Protein AF-A0A0U5C324-F1 (afdb_monomer_lite)

Sequence (493 aa):
MPRGYTQLYKLCPRSFLFAIVANVGPDGASRSLAVAYRQGNDANSASFPSRVSHFVADTLALIEILSDPANRAPLEAERSLAEGWYRDEVECSDRPSVPDRPQPPFLVPEGYSWARQMHPQPQLPWDGDASREFPFITTCLLLGLLRDNRDGNAKTMRDNRSRLSDVQLQPLSTVFRGDCIEYGLIVLDISDLHSGIKYGITAFPVCYMAEVHYRDCLGHWDPVEDPPPAKEPDVVPGQRPRELLSIHQWRSRYFFDRFMGDGPSIRRLDGMPLAGSAALDFLWPNIYGDPPKDWSTDSEEDYDSTGSLSATILEEPPQKFSDEIASGIDDLLDLTQEPAERSLEETVIHRIQNLAEHREQLRQRLEEASDRLGPSKISSHLLRVAYAGHSHLNWVAFQKLTLGAIAAAITSEELRDASALSLRIDQFMLARDEKEGGLDDLVAALAQSTALKQLCFLQRPDRKSVDASDRFCSRLAERLSGGDLEWLRSRTM

Foldseek 3Di:
DDKDWDFQDKAWFQKEKEFEWALLAPPSFIFTQWIKIFGHWCFAASDRQVSLVQVLQLVVLLQCLLLPPVCVQLVVQLSLLSSVVNVPDDDDPDQAEDDQDDDDFDDQPPPPCSNPGPDTDDFADDPPPDFHLRVSSNVSSLCSNQPPPCPPPPPDDPPRGRDSSSMDIDDRLYADDLPRQRYWYKYWYVNDSPVGIAIFTQTFMWTFIAIFDDDDPVDDHDSVPGDDGPDTTDTDTDDGDLDTDQLVRVCVVHHDCVSDDCPPSSVVSNPGHHDDSSNNCSRHNPPPDDDPPPPPDDDDDDDDDDDDDDDDDDDDPPDPDPVVVLVLLLVLLQVQADADDPVVVVVSLVSLVVCLVVLCVLLVSCSVPLASRAAYLSSLSSQLSNCFPPQESNSASNDHYELQSVLSNLLDPRNLQHQEYEYEWDPNNVVVCVVVVSLVSNLVSVVPRPRHQAYHYDYRSVCPGVVGVVVSVVVSVVSCVVDPNPSVVNHYD

Structure (mmCIF, N/CA/C/O backbone):
data_AF-A0A0U5C324-F1
#
_entry.id   AF-A0A0U5C324-F1
#
loop_
_atom_site.group_PDB
_atom_site.id
_atom_site.type_symbol
_atom_site.label_atom_id
_atom_site.label_alt_id
_atom_site.label_comp_id
_atom_site.label_asym_id
_atom_site.label_entity_id
_atom_site.label_seq_id
_atom_site.pdbx_PDB_ins_code
_atom_site.Cartn_x
_atom_site.Cartn_y
_atom_site.Cartn_z
_atom_site.occupancy
_atom_site.B_iso_or_equiv
_atom_site.auth_seq_id
_atom_site.auth_comp_id
_atom_site.auth_asym_id
_atom_site.auth_atom_id
_atom_site.pdbx_PDB_model_num
ATOM 1 N N . MET A 1 1 ? 32.545 -4.685 -46.847 1.00 66.38 1 MET A N 1
ATOM 2 C CA . MET A 1 1 ? 32.176 -4.884 -45.432 1.00 66.38 1 MET A CA 1
ATOM 3 C C . MET A 1 1 ? 30.946 -5.773 -45.398 1.00 66.38 1 MET A C 1
ATOM 5 O O . MET A 1 1 ? 30.051 -5.516 -46.206 1.00 66.38 1 MET A O 1
ATOM 9 N N . PRO A 1 2 ? 30.912 -6.827 -44.569 1.00 74.19 2 PRO A N 1
ATOM 10 C CA . PRO A 1 2 ? 29.690 -7.590 -44.334 1.00 74.19 2 PRO A CA 1
ATOM 11 C C . PRO A 1 2 ? 28.556 -6.664 -43.864 1.00 74.19 2 PRO A C 1
ATOM 13 O O . PRO A 1 2 ? 28.798 -5.589 -43.310 1.00 74.19 2 PRO A O 1
ATOM 16 N N . ARG A 1 3 ? 27.317 -7.053 -44.165 1.00 82.19 3 ARG A N 1
ATOM 17 C CA . ARG A 1 3 ? 26.090 -6.364 -43.751 1.00 82.19 3 ARG A CA 1
ATOM 18 C C . ARG A 1 3 ? 25.271 -7.351 -42.934 1.00 82.19 3 ARG A C 1
ATOM 20 O O . ARG A 1 3 ? 25.146 -8.504 -43.341 1.00 82.19 3 ARG A O 1
ATOM 27 N N . GLY A 1 4 ? 24.733 -6.911 -41.806 1.00 85.75 4 GLY A N 1
ATOM 28 C CA . GLY A 1 4 ? 23.905 -7.760 -40.959 1.00 85.75 4 GLY A CA 1
ATOM 29 C C . GLY A 1 4 ? 22.880 -6.952 -40.186 1.00 85.75 4 GLY A C 1
ATOM 30 O O . GLY A 1 4 ? 23.135 -5.808 -39.815 1.00 85.75 4 GLY A O 1
ATOM 31 N N . TYR A 1 5 ? 21.724 -7.568 -39.949 1.00 89.50 5 TYR A N 1
ATOM 32 C CA . TYR A 1 5 ? 20.740 -7.070 -38.999 1.00 89.50 5 TYR A CA 1
ATOM 33 C C . TYR A 1 5 ? 21.134 -7.551 -37.604 1.00 89.50 5 TYR A C 1
ATOM 35 O O . TYR A 1 5 ? 21.170 -8.756 -37.353 1.00 89.50 5 TYR A O 1
ATOM 43 N N . THR A 1 6 ? 21.509 -6.626 -36.725 1.00 88.19 6 THR A N 1
ATOM 44 C CA . THR A 1 6 ? 22.070 -6.958 -35.410 1.00 88.19 6 THR A CA 1
ATOM 45 C C . THR A 1 6 ? 21.622 -5.967 -34.342 1.00 88.19 6 THR A C 1
ATOM 47 O O . THR A 1 6 ? 21.106 -4.888 -34.643 1.00 88.19 6 THR A O 1
ATOM 50 N N . GLN A 1 7 ? 21.804 -6.353 -33.081 1.00 85.69 7 GLN A N 1
ATOM 51 C CA . GLN A 1 7 ? 21.507 -5.512 -31.930 1.00 85.69 7 GLN A CA 1
ATOM 52 C C . GLN A 1 7 ? 22.600 -4.455 -31.786 1.00 85.69 7 GLN A C 1
ATOM 54 O O . GLN A 1 7 ? 23.744 -4.783 -31.480 1.00 85.69 7 GLN A O 1
ATOM 59 N N . LEU A 1 8 ? 22.235 -3.187 -31.963 1.00 81.50 8 LEU A N 1
ATOM 60 C CA . LEU A 1 8 ? 23.147 -2.066 -31.750 1.00 81.50 8 LEU A CA 1
ATOM 61 C C . LEU A 1 8 ? 23.289 -1.751 -30.264 1.00 81.50 8 LEU A C 1
ATOM 63 O O . LEU A 1 8 ? 24.377 -1.442 -29.785 1.00 81.50 8 LEU A O 1
ATOM 67 N N . TYR A 1 9 ? 22.173 -1.797 -29.531 1.00 78.00 9 TYR A N 1
ATOM 68 C CA . TYR A 1 9 ? 22.152 -1.382 -28.135 1.00 78.00 9 TYR A CA 1
ATOM 69 C C . TYR A 1 9 ? 21.009 -2.018 -27.348 1.00 78.00 9 TYR A C 1
ATOM 71 O O . TYR A 1 9 ? 19.965 -2.364 -27.903 1.00 78.00 9 TYR A O 1
ATOM 79 N N . LYS A 1 10 ? 21.217 -2.159 -26.037 1.00 80.56 10 LYS A N 1
ATOM 80 C CA . LYS A 1 10 ? 20.264 -2.759 -25.101 1.00 80.56 10 LYS A CA 1
ATOM 81 C C . LYS A 1 10 ? 20.134 -1.876 -23.867 1.00 80.56 10 LYS A C 1
ATOM 83 O O . LYS A 1 10 ? 21.115 -1.666 -23.159 1.00 80.56 10 LYS A O 1
ATOM 88 N N . LEU A 1 11 ? 18.934 -1.361 -23.611 1.00 79.88 11 LEU A N 1
ATOM 89 C CA . LEU A 1 11 ? 18.672 -0.410 -22.529 1.00 79.88 11 LEU A CA 1
ATOM 90 C C . LEU A 1 11 ? 17.657 -0.932 -21.516 1.00 79.88 11 LEU A C 1
ATOM 92 O O . LEU A 1 11 ? 16.745 -1.677 -21.851 1.00 79.88 11 LEU A O 1
ATOM 96 N N . CYS A 1 12 ? 17.800 -0.488 -20.269 1.00 82.62 12 CYS A N 1
ATOM 97 C CA . CYS A 1 12 ? 16.739 -0.566 -19.267 1.00 82.62 12 CYS A CA 1
ATOM 98 C C . CYS A 1 12 ? 15.553 0.318 -19.705 1.00 82.62 12 CYS A C 1
ATOM 100 O O . CYS A 1 12 ? 15.811 1.396 -20.268 1.00 82.62 12 CYS A O 1
ATOM 102 N N . PRO A 1 13 ? 14.292 -0.083 -19.429 1.00 84.31 13 PRO A N 1
ATOM 103 C CA . PRO A 1 13 ? 13.146 0.806 -19.565 1.00 84.31 13 PRO A CA 1
ATOM 104 C C . PRO A 1 13 ? 13.407 2.159 -18.920 1.00 84.31 13 PRO A C 1
ATOM 106 O O . PRO A 1 13 ? 14.090 2.278 -17.900 1.00 84.31 13 PRO A O 1
ATOM 109 N N . ARG A 1 14 ? 12.895 3.201 -19.563 1.00 80.69 14 ARG A N 1
ATOM 110 C CA . ARG A 1 14 ? 13.081 4.570 -19.088 1.00 80.69 14 ARG A CA 1
ATOM 111 C C . ARG A 1 14 ? 12.182 4.872 -17.893 1.00 80.69 14 ARG A C 1
ATOM 113 O O . ARG A 1 14 ? 12.567 5.647 -17.024 1.00 80.69 14 ARG A O 1
ATOM 120 N N . SER A 1 15 ? 10.994 4.290 -17.878 1.00 88.25 15 SER A N 1
ATOM 121 C CA . SER A 1 15 ? 9.958 4.569 -16.892 1.00 88.25 15 SER A CA 1
ATOM 122 C C . SER A 1 15 ? 9.536 3.286 -16.191 1.00 88.25 15 SER A C 1
ATOM 124 O O . SER A 1 15 ? 9.792 2.183 -16.677 1.00 88.25 15 SER A O 1
ATOM 126 N N . PHE A 1 16 ? 8.885 3.425 -15.044 1.00 92.69 16 PHE A N 1
ATOM 127 C CA . PHE A 1 16 ? 8.403 2.291 -14.268 1.00 92.69 16 PHE A CA 1
ATOM 128 C C . PHE A 1 16 ? 7.015 2.575 -13.714 1.00 92.69 16 PHE A C 1
ATOM 130 O O . PHE A 1 16 ? 6.747 3.663 -13.208 1.00 92.69 16 PHE A O 1
ATOM 137 N N . LEU A 1 17 ? 6.138 1.584 -13.798 1.00 95.25 17 LEU A N 1
ATOM 138 C CA . LEU A 1 17 ? 4.918 1.524 -13.016 1.00 95.25 17 LEU A CA 1
ATOM 139 C C . LEU A 1 17 ? 5.282 0.944 -11.647 1.00 95.25 17 LEU A C 1
ATOM 141 O O . LEU A 1 17 ? 5.821 -0.155 -11.569 1.00 95.25 17 LEU A O 1
ATOM 145 N N . PHE A 1 18 ? 5.015 1.679 -10.579 1.00 97.44 18 PHE A N 1
ATOM 146 C CA . PHE A 1 18 ? 5.135 1.210 -9.207 1.00 97.44 18 PHE A CA 1
ATOM 147 C C . PHE A 1 18 ? 3.745 0.864 -8.693 1.00 97.44 18 PHE A C 1
ATOM 149 O O . PHE A 1 18 ? 2.843 1.700 -8.755 1.00 97.44 18 PHE A O 1
ATOM 156 N N . ALA A 1 19 ? 3.583 -0.350 -8.181 1.00 98.00 19 ALA A N 1
ATOM 157 C CA . ALA A 1 19 ? 2.342 -0.814 -7.584 1.00 98.00 19 ALA A CA 1
ATOM 158 C C . ALA A 1 19 ? 2.602 -1.331 -6.167 1.00 98.00 19 ALA A C 1
ATOM 160 O O . ALA A 1 19 ? 3.412 -2.238 -5.973 1.00 98.00 19 ALA A O 1
ATOM 161 N N . ILE A 1 20 ? 1.897 -0.764 -5.190 1.00 98.50 20 ILE A N 1
ATOM 162 C CA . ILE A 1 20 ? 1.790 -1.329 -3.844 1.00 98.50 20 ILE A CA 1
ATOM 163 C C . ILE A 1 20 ? 0.570 -2.242 -3.841 1.00 98.50 20 ILE A C 1
ATOM 165 O O . ILE A 1 20 ? -0.514 -1.807 -4.235 1.00 98.50 20 ILE A O 1
ATOM 169 N N . VAL A 1 21 ? 0.738 -3.492 -3.424 1.00 98.19 21 VAL A N 1
ATOM 170 C CA . VAL A 1 21 ? -0.312 -4.515 -3.448 1.00 98.19 21 VAL A CA 1
ATOM 171 C C . VAL A 1 21 ? -0.445 -5.223 -2.105 1.00 98.19 21 VAL A C 1
ATOM 173 O O . VAL A 1 21 ? 0.495 -5.248 -1.310 1.00 98.19 21 VAL A O 1
ATOM 176 N N . ALA A 1 22 ? -1.612 -5.815 -1.868 1.00 97.62 22 ALA A N 1
ATOM 177 C CA . ALA A 1 22 ? -1.853 -6.705 -0.740 1.00 97.62 22 ALA A CA 1
ATOM 178 C C . ALA A 1 22 ? -2.925 -7.753 -1.071 1.00 97.62 22 ALA A C 1
ATOM 180 O O . ALA A 1 22 ? -3.752 -7.547 -1.961 1.00 97.62 22 ALA A O 1
ATOM 181 N N . ASN A 1 23 ? -2.946 -8.844 -0.312 1.00 95.94 23 ASN A N 1
ATOM 182 C CA . ASN A 1 23 ? -3.965 -9.897 -0.351 1.00 95.94 23 ASN A CA 1
ATOM 183 C C . ASN A 1 23 ? -5.266 -9.448 0.336 1.00 95.94 23 ASN A C 1
ATOM 185 O O . ASN A 1 23 ? -5.640 -9.966 1.382 1.00 95.94 23 ASN A O 1
ATOM 189 N N . VAL A 1 24 ? -5.911 -8.429 -0.230 1.00 94.19 24 VAL A N 1
ATOM 190 C CA . VAL A 1 24 ? -7.155 -7.821 0.283 1.00 94.19 24 VAL A CA 1
ATOM 191 C C . VAL A 1 24 ? -8.348 -8.044 -0.651 1.00 94.19 24 VAL A C 1
ATOM 193 O O . VAL A 1 24 ? -9.439 -7.552 -0.394 1.00 94.19 24 VAL A O 1
ATOM 196 N N . GLY A 1 25 ? -8.142 -8.727 -1.777 1.00 91.31 25 GLY A N 1
ATOM 197 C CA . GLY A 1 25 ? -9.212 -9.082 -2.698 1.00 91.31 25 GLY A CA 1
ATOM 198 C C . GLY A 1 25 ? -10.052 -10.264 -2.206 1.00 91.31 25 GLY A C 1
ATOM 199 O O . GLY A 1 25 ? -9.696 -10.915 -1.220 1.00 91.31 25 GLY A O 1
ATOM 200 N N . PRO A 1 26 ? -11.140 -10.586 -2.931 1.00 87.75 26 PRO A N 1
ATOM 201 C CA . PRO A 1 26 ? -11.925 -11.796 -2.697 1.00 87.75 26 PRO A CA 1
ATOM 202 C C . PRO A 1 26 ? -11.030 -13.038 -2.621 1.00 87.75 26 PRO A C 1
ATOM 204 O O . PRO A 1 26 ? -10.061 -13.147 -3.375 1.00 87.75 26 PRO A O 1
ATOM 207 N N . ASP A 1 27 ? -11.331 -13.938 -1.684 1.00 86.62 27 ASP A N 1
ATOM 208 C CA . ASP A 1 27 ? -10.576 -15.174 -1.430 1.00 86.62 27 ASP A CA 1
ATOM 209 C C . ASP A 1 27 ? -9.072 -14.961 -1.147 1.00 86.62 27 ASP A C 1
ATOM 211 O O . ASP A 1 27 ? -8.244 -15.838 -1.390 1.00 86.62 27 ASP A O 1
ATOM 215 N N . GLY A 1 28 ? -8.695 -13.778 -0.644 1.00 88.62 28 GLY A N 1
ATOM 216 C CA . GLY A 1 28 ? -7.301 -13.419 -0.368 1.00 88.62 28 GLY A CA 1
ATOM 217 C C . GLY A 1 28 ? -6.490 -13.078 -1.622 1.00 88.62 28 GLY A C 1
ATOM 218 O O . GLY A 1 28 ? -5.259 -13.060 -1.575 1.00 88.62 28 GLY A O 1
ATOM 219 N N . ALA A 1 29 ? -7.147 -12.806 -2.753 1.00 92.75 29 ALA A N 1
ATOM 220 C CA . ALA A 1 29 ? -6.470 -12.433 -3.988 1.00 92.75 29 ALA A CA 1
ATOM 221 C C . ALA A 1 29 ? -5.707 -11.105 -3.849 1.00 92.75 29 ALA A C 1
ATOM 223 O O . ALA A 1 29 ? -6.140 -10.171 -3.168 1.00 92.75 29 ALA A O 1
ATOM 224 N N . SER A 1 30 ? -4.586 -10.979 -4.562 1.00 95.06 30 SER A N 1
ATOM 225 C CA . SER A 1 30 ? -3.819 -9.733 -4.571 1.00 95.06 30 SER A CA 1
ATOM 226 C C . SER A 1 30 ? -4.586 -8.608 -5.280 1.00 95.06 30 SER A C 1
ATOM 228 O O . SER A 1 30 ? -5.201 -8.817 -6.333 1.00 95.06 30 SER A O 1
ATOM 230 N N . ARG A 1 31 ? -4.562 -7.404 -4.703 1.00 95.50 31 ARG A N 1
ATOM 231 C CA . ARG A 1 31 ? -5.155 -6.173 -5.247 1.00 95.50 31 ARG A CA 1
ATOM 232 C C . ARG A 1 31 ? -4.233 -4.984 -5.010 1.00 95.50 31 ARG A C 1
ATOM 234 O O . ARG A 1 31 ? -3.448 -4.964 -4.061 1.00 95.50 31 ARG A O 1
ATOM 241 N N . SER A 1 32 ? -4.332 -3.984 -5.878 1.00 95.75 32 SER A N 1
ATOM 242 C CA . SER A 1 32 ? -3.535 -2.761 -5.782 1.00 95.75 32 SER A CA 1
ATOM 243 C C . SER A 1 32 ? -4.087 -1.811 -4.724 1.00 95.75 32 SER A C 1
ATOM 245 O O . SER A 1 32 ? -5.285 -1.578 -4.645 1.00 95.75 32 SER A O 1
ATOM 247 N N . LEU A 1 33 ? -3.209 -1.225 -3.921 1.00 96.25 33 LEU A N 1
ATOM 248 C CA . LEU A 1 33 ? -3.548 -0.220 -2.909 1.00 96.25 33 LEU A CA 1
ATOM 249 C C . LEU A 1 33 ? -3.052 1.173 -3.298 1.00 96.25 33 LEU A C 1
ATOM 251 O O . LEU A 1 33 ? -3.623 2.176 -2.888 1.00 96.25 33 LEU A O 1
ATOM 255 N N . ALA A 1 34 ? -2.012 1.245 -4.127 1.00 96.38 34 ALA A N 1
ATOM 256 C CA . ALA A 1 34 ? -1.603 2.468 -4.801 1.00 96.38 34 ALA A CA 1
ATOM 257 C C . ALA A 1 34 ? -0.831 2.124 -6.075 1.00 96.38 34 ALA A C 1
ATOM 259 O O . ALA A 1 34 ? -0.053 1.167 -6.096 1.00 96.38 34 ALA A O 1
ATOM 260 N N . VAL A 1 35 ? -1.024 2.919 -7.130 1.00 95.38 35 VAL A N 1
ATOM 261 C CA . VAL A 1 35 ? -0.314 2.756 -8.402 1.00 95.38 35 VAL A CA 1
ATOM 262 C C . VAL A 1 35 ? 0.205 4.110 -8.876 1.00 95.38 35 VAL A C 1
ATOM 264 O O . VAL A 1 35 ? -0.518 5.106 -8.870 1.00 95.38 35 VAL A O 1
ATOM 267 N N . ALA A 1 36 ? 1.465 4.164 -9.300 1.00 94.06 36 ALA A N 1
ATOM 268 C CA . ALA A 1 36 ? 2.083 5.368 -9.839 1.00 94.06 36 ALA A CA 1
ATOM 269 C C . ALA A 1 36 ? 2.987 5.043 -11.023 1.00 94.06 36 ALA A C 1
ATOM 271 O O . ALA A 1 36 ? 3.810 4.137 -10.971 1.00 94.06 36 ALA A O 1
ATOM 272 N N . TYR A 1 37 ? 2.882 5.832 -12.082 1.00 92.69 37 TYR A N 1
ATOM 273 C CA . TYR A 1 37 ? 3.845 5.843 -13.170 1.00 92.69 37 TYR A CA 1
ATOM 274 C C . TYR A 1 37 ? 4.960 6.844 -12.844 1.00 92.69 37 TYR A C 1
ATOM 276 O O . TYR A 1 37 ? 4.699 8.025 -12.606 1.00 92.69 37 TYR A O 1
ATOM 284 N N . ARG A 1 38 ? 6.207 6.373 -12.832 1.00 89.94 38 ARG A N 1
ATOM 285 C CA . ARG A 1 38 ? 7.420 7.167 -12.611 1.00 89.94 38 ARG A CA 1
ATOM 286 C C . ARG A 1 38 ? 8.193 7.288 -13.919 1.00 89.94 38 ARG A C 1
ATOM 288 O O . ARG A 1 38 ? 8.714 6.301 -14.437 1.00 89.94 38 ARG A O 1
ATOM 295 N N . GLN A 1 39 ? 8.304 8.510 -14.431 1.00 86.69 39 GLN A N 1
ATOM 296 C CA . GLN A 1 39 ? 9.027 8.809 -15.663 1.00 86.69 39 GLN A CA 1
ATOM 297 C C . GLN A 1 39 ? 10.515 9.096 -15.431 1.00 86.69 39 GLN A C 1
ATOM 299 O O . GLN A 1 39 ? 10.869 10.077 -14.780 1.00 86.69 39 GLN A O 1
ATOM 304 N N . GLY A 1 40 ? 11.412 8.320 -16.038 1.00 77.81 40 GLY A N 1
ATOM 305 C CA . GLY A 1 40 ? 12.850 8.583 -15.939 1.00 77.81 40 GLY A CA 1
ATOM 306 C C . GLY A 1 40 ? 13.277 9.909 -16.582 1.00 77.81 40 GLY A C 1
ATOM 307 O O . GLY A 1 40 ? 12.919 10.230 -17.728 1.00 77.81 40 GLY A O 1
ATOM 308 N N . ASN A 1 41 ? 14.106 10.667 -15.863 1.00 70.19 41 ASN A N 1
ATOM 309 C CA . ASN A 1 41 ? 14.732 11.885 -16.363 1.00 70.19 41 ASN A CA 1
ATOM 310 C C . ASN A 1 41 ? 16.082 11.561 -17.036 1.00 70.19 41 ASN A C 1
ATOM 312 O O . ASN A 1 41 ? 17.104 11.433 -16.372 1.00 70.19 41 ASN A O 1
ATOM 316 N N . ASP A 1 42 ? 16.092 11.444 -18.367 1.00 63.66 42 ASP A N 1
ATOM 317 C CA . ASP A 1 42 ? 17.301 11.138 -19.153 1.00 63.66 42 ASP A CA 1
ATOM 318 C C . ASP A 1 42 ? 18.200 12.372 -19.407 1.00 63.66 42 ASP A C 1
ATOM 320 O O . ASP A 1 42 ? 19.106 12.302 -20.236 1.00 63.66 42 ASP A O 1
ATOM 324 N N . ALA A 1 43 ? 17.959 13.513 -18.746 1.00 53.34 43 ALA A N 1
ATOM 325 C CA . ALA A 1 43 ? 18.561 14.799 -19.118 1.00 53.34 43 ALA A CA 1
ATOM 326 C C . ALA A 1 43 ? 20.103 14.814 -19.151 1.00 53.34 43 ALA A C 1
ATOM 328 O O . ALA A 1 43 ? 20.654 15.579 -19.936 1.00 53.34 43 ALA A O 1
ATOM 329 N N . ASN A 1 44 ? 20.799 13.973 -18.369 1.00 45.84 44 ASN A N 1
ATOM 330 C CA . ASN A 1 44 ? 22.255 14.101 -18.199 1.00 45.84 44 ASN A CA 1
ATOM 331 C C . ASN A 1 44 ? 23.115 12.843 -18.397 1.00 45.84 44 ASN A C 1
ATOM 333 O O . ASN A 1 44 ? 24.337 12.965 -18.438 1.00 45.84 44 ASN A O 1
ATOM 337 N N . SER A 1 45 ? 22.549 11.645 -18.561 1.00 49.97 45 SER A N 1
ATOM 338 C CA . SER A 1 45 ? 23.301 10.530 -19.155 1.00 49.97 45 SER A CA 1
ATOM 339 C C . SER A 1 45 ? 22.352 9.425 -19.605 1.00 49.97 45 SER A C 1
ATOM 341 O O . SER A 1 45 ? 21.662 8.821 -18.786 1.00 49.97 45 SER A O 1
ATOM 343 N N . ALA A 1 46 ? 22.392 9.083 -20.892 1.00 51.28 46 ALA A N 1
ATOM 344 C CA . ALA A 1 46 ? 21.789 7.860 -21.433 1.00 51.28 46 ALA A CA 1
ATOM 345 C C . ALA A 1 46 ? 22.537 6.585 -20.980 1.00 51.28 46 ALA A C 1
ATOM 347 O O . ALA A 1 46 ? 22.442 5.532 -21.614 1.00 51.28 46 ALA A O 1
ATOM 348 N N . SER A 1 47 ? 23.345 6.682 -19.917 1.00 58.59 47 SER A N 1
ATOM 349 C CA . SER A 1 47 ? 24.130 5.561 -19.436 1.00 58.59 47 SER A CA 1
ATOM 350 C C . SER A 1 47 ? 23.193 4.577 -18.745 1.00 58.59 47 SER A C 1
ATOM 352 O O . SER A 1 47 ? 22.456 4.919 -17.829 1.00 58.59 47 SER A O 1
ATOM 354 N N . PHE A 1 48 ? 23.223 3.329 -19.196 1.00 61.72 48 PHE A N 1
ATOM 355 C CA . PHE A 1 48 ? 22.483 2.222 -18.599 1.00 61.72 48 PHE A CA 1
ATOM 356 C C . PHE A 1 48 ? 22.527 2.184 -17.044 1.00 61.72 48 PHE A C 1
ATOM 358 O O . PHE A 1 48 ? 21.476 1.950 -16.440 1.00 61.72 48 PHE A O 1
ATOM 365 N N . PRO A 1 49 ? 23.658 2.502 -16.370 1.00 68.44 49 PRO A N 1
ATOM 366 C CA . PRO A 1 49 ? 23.718 2.536 -14.908 1.00 68.44 49 PRO A CA 1
ATOM 367 C C . PRO A 1 49 ? 22.822 3.587 -14.235 1.00 68.44 49 PRO A C 1
ATOM 369 O O . PRO A 1 49 ? 22.389 3.358 -13.105 1.00 68.44 49 PRO A O 1
ATOM 372 N N . SER A 1 50 ? 22.536 4.728 -14.878 1.00 70.88 50 SER A N 1
ATOM 373 C CA . SER A 1 50 ? 21.745 5.802 -14.256 1.00 70.88 50 SER A CA 1
ATOM 374 C C . SER A 1 50 ? 20.289 5.376 -14.069 1.00 70.88 50 SER A C 1
ATOM 376 O O . SER A 1 50 ? 19.777 5.434 -12.953 1.00 70.88 50 SER A O 1
ATOM 378 N N . ARG A 1 51 ? 19.654 4.836 -15.119 1.00 79.25 51 ARG A N 1
ATOM 379 C CA . ARG A 1 51 ? 18.266 4.337 -15.080 1.00 79.25 51 ARG A CA 1
ATOM 380 C C . ARG A 1 51 ? 18.072 3.249 -14.028 1.00 79.25 51 ARG A C 1
ATOM 382 O O . ARG A 1 51 ? 17.115 3.312 -13.261 1.00 79.25 51 ARG A O 1
ATOM 389 N N . VAL A 1 52 ? 19.007 2.297 -13.952 1.00 83.19 52 VAL A N 1
ATOM 390 C CA . VAL A 1 52 ? 18.964 1.237 -12.934 1.00 83.19 52 VAL A CA 1
ATOM 391 C C . VAL A 1 52 ? 19.110 1.818 -11.532 1.00 83.19 52 VAL A C 1
ATOM 393 O O . VAL A 1 52 ? 18.344 1.475 -10.638 1.00 83.19 52 VAL A O 1
ATOM 396 N N . SER A 1 53 ? 20.053 2.743 -11.346 1.00 81.31 53 SER A N 1
ATOM 397 C CA . SER A 1 53 ? 20.259 3.391 -10.050 1.00 81.31 53 SER A CA 1
ATOM 398 C C . SER A 1 53 ? 19.009 4.126 -9.568 1.00 81.31 53 SER A C 1
ATOM 400 O O . SER A 1 53 ? 18.732 4.076 -8.376 1.00 81.31 53 SER A O 1
ATOM 402 N N . HIS A 1 54 ? 18.246 4.760 -10.467 1.00 82.25 54 HIS A N 1
ATOM 403 C CA . HIS A 1 54 ? 17.027 5.496 -10.121 1.00 82.25 54 HIS A CA 1
ATOM 404 C C . HIS A 1 54 ? 15.929 4.596 -9.562 1.00 82.25 54 HIS A C 1
ATOM 406 O O . HIS A 1 54 ? 15.525 4.798 -8.420 1.00 82.25 54 HIS A O 1
ATOM 412 N N . PHE A 1 55 ? 15.491 3.568 -10.296 1.00 88.31 55 PHE A N 1
ATOM 413 C CA . PHE A 1 55 ? 14.405 2.729 -9.783 1.00 88.31 55 PHE A CA 1
ATOM 414 C C . PHE A 1 55 ? 14.843 1.920 -8.552 1.00 88.31 55 PHE A C 1
ATOM 416 O O . PHE A 1 55 ? 14.018 1.647 -7.684 1.00 88.31 55 PHE A O 1
ATOM 423 N N . VAL A 1 56 ? 16.130 1.555 -8.432 1.00 91.06 56 VAL A N 1
ATOM 424 C CA . VAL A 1 56 ? 16.667 0.904 -7.222 1.00 91.06 56 VAL A CA 1
ATOM 425 C C . VAL A 1 56 ? 16.579 1.846 -6.021 1.00 91.06 56 VAL A C 1
ATOM 427 O O . VAL A 1 56 ? 16.149 1.428 -4.948 1.00 91.06 56 VAL A O 1
ATOM 430 N N . ALA A 1 57 ? 16.959 3.112 -6.198 1.00 89.38 57 ALA A N 1
ATOM 431 C CA . ALA A 1 57 ? 16.821 4.152 -5.183 1.00 89.38 57 ALA A CA 1
ATOM 432 C C . ALA A 1 57 ? 15.359 4.348 -4.758 1.00 89.38 57 ALA A C 1
ATOM 434 O O . ALA A 1 57 ? 15.072 4.347 -3.563 1.00 89.38 57 ALA A O 1
ATOM 435 N N . ASP A 1 58 ? 14.455 4.471 -5.730 1.00 92.12 58 ASP A N 1
ATOM 436 C CA . ASP A 1 58 ? 13.019 4.644 -5.502 1.00 92.12 58 ASP A CA 1
ATOM 437 C C . ASP A 1 58 ? 12.430 3.433 -4.756 1.00 92.12 58 ASP A C 1
ATOM 439 O O . ASP A 1 58 ? 11.725 3.586 -3.761 1.00 92.12 58 ASP A O 1
ATOM 443 N N . THR A 1 59 ? 12.791 2.214 -5.174 1.00 95.69 59 THR A N 1
ATOM 444 C CA . THR A 1 59 ? 12.342 0.964 -4.535 1.00 95.69 59 THR A CA 1
ATOM 445 C C . THR A 1 59 ? 12.828 0.875 -3.088 1.00 95.69 59 THR A C 1
ATOM 447 O O . THR A 1 59 ? 12.048 0.559 -2.195 1.00 95.69 59 THR A O 1
ATOM 450 N N . LEU A 1 60 ? 14.099 1.194 -2.824 1.00 95.12 60 LEU A N 1
ATOM 451 C CA . LEU A 1 60 ? 14.643 1.198 -1.463 1.00 95.12 60 LEU A CA 1
ATOM 452 C C . LEU A 1 60 ? 13.998 2.265 -0.580 1.00 95.12 60 LEU A C 1
ATOM 454 O O . LEU A 1 60 ? 13.728 1.990 0.586 1.00 95.12 60 LEU A O 1
ATOM 458 N N . ALA A 1 61 ? 13.750 3.462 -1.118 1.00 94.50 61 ALA A N 1
ATOM 459 C CA . ALA A 1 61 ? 13.073 4.525 -0.386 1.00 94.50 61 ALA A CA 1
ATOM 460 C C . ALA A 1 61 ? 11.651 4.107 0.006 1.00 94.50 61 ALA A C 1
ATOM 462 O O . ALA A 1 61 ? 11.240 4.341 1.140 1.00 94.50 61 ALA A O 1
ATOM 463 N N . LEU A 1 62 ? 10.928 3.448 -0.902 1.00 97.00 62 LEU A N 1
ATOM 464 C CA . LEU A 1 62 ? 9.603 2.902 -0.624 1.00 97.00 62 LEU A CA 1
ATOM 465 C C . LEU A 1 62 ? 9.649 1.796 0.428 1.00 97.00 62 LEU A C 1
ATOM 467 O O . LEU A 1 62 ? 8.866 1.841 1.370 1.00 97.00 62 LEU A O 1
ATOM 471 N N . ILE A 1 63 ? 10.585 0.848 0.323 1.00 97.00 63 ILE A N 1
ATOM 472 C CA . ILE A 1 63 ? 10.761 -0.203 1.335 1.00 97.00 63 ILE A CA 1
ATOM 473 C C . ILE A 1 63 ? 11.068 0.413 2.706 1.00 97.00 63 ILE A C 1
ATOM 475 O O . ILE A 1 63 ? 10.479 -0.013 3.692 1.00 97.00 63 ILE A O 1
ATOM 479 N N . GLU A 1 64 ? 11.942 1.421 2.786 1.00 95.75 64 GLU A N 1
ATOM 480 C CA . GLU A 1 64 ? 12.276 2.110 4.042 1.00 95.75 64 GLU A CA 1
ATOM 481 C C . GLU A 1 64 ? 11.050 2.785 4.666 1.00 95.75 64 GLU A C 1
ATOM 483 O O . GLU A 1 64 ? 10.791 2.585 5.848 1.00 95.75 64 GLU A O 1
ATOM 488 N N . ILE A 1 65 ? 10.266 3.522 3.871 1.00 96.69 65 ILE A N 1
ATOM 489 C CA . ILE A 1 65 ? 9.040 4.181 4.341 1.00 96.69 65 ILE A CA 1
ATOM 490 C C . ILE A 1 65 ? 8.013 3.139 4.797 1.00 96.69 65 ILE A C 1
ATOM 492 O O . ILE A 1 65 ? 7.466 3.251 5.889 1.00 96.69 65 ILE A O 1
ATOM 496 N N . LEU A 1 66 ? 7.752 2.113 3.988 1.00 97.25 66 LEU A N 1
ATOM 497 C CA . LEU A 1 66 ? 6.739 1.097 4.288 1.00 97.25 66 LEU A CA 1
ATOM 498 C C . LEU A 1 66 ? 7.143 0.175 5.451 1.00 97.25 66 LEU A C 1
ATOM 500 O O . LEU A 1 66 ? 6.274 -0.390 6.106 1.00 97.25 66 LEU A O 1
ATOM 504 N N . SER A 1 67 ? 8.443 0.031 5.718 1.00 96.56 67 SER A N 1
ATOM 505 C CA . SER A 1 67 ? 8.962 -0.764 6.841 1.00 96.56 67 SER A CA 1
ATOM 506 C C . SER A 1 67 ? 9.123 0.041 8.133 1.00 96.56 67 SER A C 1
ATOM 508 O O . SER A 1 67 ? 9.467 -0.546 9.160 1.00 96.56 67 SER A O 1
ATOM 510 N N . ASP A 1 68 ? 8.927 1.364 8.108 1.00 95.62 68 ASP A N 1
ATOM 511 C CA . ASP A 1 68 ? 9.045 2.195 9.307 1.00 95.62 68 ASP A CA 1
ATOM 512 C C . ASP A 1 68 ? 7.969 1.788 10.334 1.00 95.62 68 ASP A C 1
ATOM 514 O O . ASP A 1 68 ? 6.773 1.835 10.021 1.00 95.62 68 ASP A O 1
ATOM 518 N N . PRO A 1 69 ? 8.346 1.413 11.573 1.00 93.31 69 PRO A N 1
ATOM 519 C CA . PRO A 1 69 ? 7.386 1.048 12.609 1.00 93.31 69 PRO A CA 1
ATOM 520 C C . PRO A 1 69 ? 6.318 2.116 12.889 1.00 93.31 69 PRO A C 1
ATOM 522 O O . PRO A 1 69 ? 5.206 1.758 13.271 1.00 93.31 69 PRO A O 1
ATOM 525 N N . ALA A 1 70 ? 6.615 3.405 12.684 1.00 92.69 70 ALA A N 1
ATOM 526 C CA . ALA A 1 70 ? 5.648 4.494 12.853 1.00 92.69 70 ALA A CA 1
ATOM 527 C C . ALA A 1 70 ? 4.527 4.471 11.797 1.00 92.69 70 ALA A C 1
ATOM 529 O O . ALA A 1 70 ? 3.429 4.978 12.035 1.00 92.69 70 ALA A O 1
ATOM 530 N N . ASN A 1 71 ? 4.782 3.846 10.647 1.00 95.06 71 ASN A N 1
ATOM 531 C CA . ASN A 1 71 ? 3.819 3.712 9.559 1.00 95.06 71 ASN A CA 1
ATOM 532 C C . ASN A 1 71 ? 2.990 2.427 9.676 1.00 95.06 71 ASN A C 1
ATOM 534 O O . ASN A 1 71 ? 2.034 2.239 8.930 1.00 95.06 71 ASN A O 1
ATOM 538 N N . ARG A 1 72 ? 3.306 1.543 10.629 1.00 94.50 72 ARG A N 1
ATOM 539 C CA . ARG A 1 72 ? 2.660 0.234 10.749 1.00 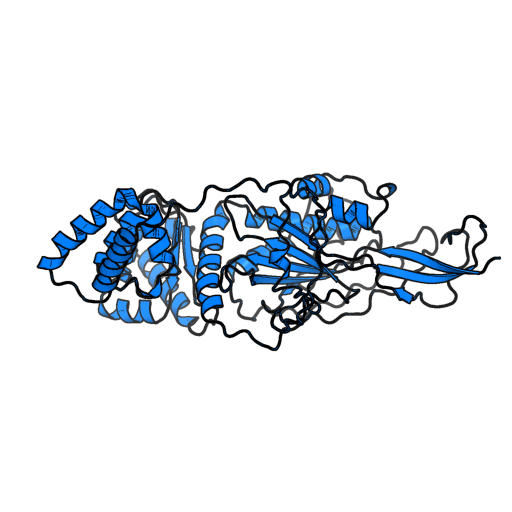94.50 72 ARG A CA 1
ATOM 540 C C . ARG A 1 72 ? 1.151 0.324 10.974 1.00 94.50 72 ARG A C 1
ATOM 542 O O . ARG A 1 72 ? 0.396 -0.300 10.235 1.00 94.50 72 ARG A O 1
ATOM 549 N N . ALA A 1 73 ? 0.716 1.100 11.965 1.00 94.81 73 ALA A N 1
ATOM 550 C CA . ALA A 1 73 ? -0.703 1.224 12.289 1.00 94.81 73 ALA A CA 1
ATOM 551 C C . ALA A 1 73 ? -1.545 1.759 11.111 1.00 94.81 73 ALA A C 1
ATOM 553 O O . ALA A 1 73 ? -2.514 1.095 10.744 1.00 94.81 73 ALA A O 1
ATOM 554 N N . PRO A 1 74 ? -1.178 2.873 10.447 1.00 95.31 74 PRO A N 1
ATOM 555 C CA . PRO A 1 74 ? -1.947 3.368 9.310 1.00 95.31 74 PRO A CA 1
ATOM 556 C C . PRO A 1 74 ? -1.900 2.432 8.091 1.00 95.31 74 PRO A C 1
ATOM 558 O O . PRO A 1 74 ? -2.905 2.321 7.391 1.00 95.31 74 PRO A O 1
ATOM 561 N N . LEU A 1 75 ? -0.801 1.697 7.859 1.00 96.75 75 LEU A N 1
ATOM 562 C CA . LEU A 1 75 ? -0.754 0.664 6.812 1.00 96.75 75 LEU A CA 1
ATOM 563 C C . LEU A 1 75 ? -1.723 -0.490 7.100 1.00 96.75 75 LEU A C 1
ATOM 565 O O . LEU A 1 75 ? -2.478 -0.892 6.218 1.00 96.75 75 LEU A O 1
ATOM 569 N N . GLU A 1 76 ? -1.728 -1.018 8.327 1.00 96.00 76 GLU A N 1
ATOM 570 C CA . GLU A 1 76 ? -2.658 -2.078 8.743 1.00 96.00 76 GLU A CA 1
ATOM 571 C C . GLU A 1 76 ? -4.118 -1.604 8.655 1.00 96.00 76 GLU A C 1
ATOM 573 O O . GLU A 1 76 ? -4.989 -2.350 8.193 1.00 96.00 76 GLU A O 1
ATOM 578 N N . ALA A 1 77 ? -4.372 -0.350 9.037 1.00 95.38 77 ALA A N 1
ATOM 579 C CA . ALA A 1 77 ? -5.684 0.280 8.989 1.00 95.38 77 ALA A CA 1
ATOM 580 C C . ALA A 1 77 ? -6.216 0.415 7.555 1.00 95.38 77 ALA A C 1
ATOM 582 O O . ALA A 1 77 ? -7.324 -0.042 7.268 1.00 95.38 77 ALA A O 1
ATOM 583 N N . GLU A 1 78 ? -5.430 0.984 6.632 1.00 95.94 78 GLU A N 1
ATOM 584 C CA . GLU A 1 78 ? -5.840 1.109 5.227 1.00 95.94 78 GLU A CA 1
ATOM 585 C C . GLU A 1 78 ? -5.941 -0.245 4.529 1.00 95.94 78 GLU A C 1
ATOM 587 O O . GLU A 1 78 ? -6.854 -0.448 3.732 1.00 95.94 78 GLU A O 1
ATOM 592 N N . ARG A 1 79 ? -5.076 -1.209 4.866 1.00 95.50 79 ARG A N 1
ATOM 593 C CA . ARG A 1 79 ? -5.184 -2.580 4.350 1.00 95.50 79 ARG A CA 1
ATOM 594 C C . ARG A 1 79 ? -6.497 -3.243 4.773 1.00 95.50 79 ARG A C 1
ATOM 596 O O . ARG A 1 79 ? -7.154 -3.874 3.954 1.00 95.50 79 ARG A O 1
ATOM 603 N N . SER A 1 80 ? -6.898 -3.066 6.030 1.00 93.31 80 SER A N 1
ATOM 604 C CA . SER A 1 80 ? -8.151 -3.637 6.554 1.00 93.31 80 SER A CA 1
ATOM 605 C C . SER A 1 80 ? -9.380 -2.938 5.972 1.00 93.31 80 SER A C 1
ATOM 607 O O . SER A 1 80 ? -10.386 -3.576 5.672 1.00 93.31 80 SER A O 1
ATOM 609 N N . LEU A 1 81 ? -9.288 -1.622 5.744 1.00 92.31 81 LEU A N 1
ATOM 610 C CA . LEU A 1 81 ? -10.299 -0.880 4.994 1.00 92.31 81 LEU A CA 1
ATOM 611 C C . LEU A 1 81 ? -10.436 -1.411 3.561 1.00 92.31 81 LEU A C 1
ATOM 613 O O . LEU A 1 81 ? -11.554 -1.559 3.066 1.00 92.31 81 LEU A O 1
ATOM 617 N N . ALA A 1 82 ? -9.305 -1.679 2.904 1.00 93.75 82 ALA A N 1
ATOM 618 C CA . ALA A 1 82 ? -9.266 -2.175 1.538 1.00 93.75 82 ALA A CA 1
ATOM 619 C C . ALA A 1 82 ? -9.915 -3.552 1.405 1.00 93.75 82 ALA A C 1
ATOM 621 O O . ALA A 1 82 ? -10.627 -3.781 0.435 1.00 93.75 82 ALA A O 1
ATOM 622 N N . GLU A 1 83 ? -9.731 -4.435 2.388 1.00 91.88 83 GLU A N 1
ATOM 623 C CA . GLU A 1 83 ? -10.344 -5.765 2.386 1.00 91.88 83 GLU A CA 1
ATOM 624 C C . GLU A 1 83 ? -11.876 -5.698 2.358 1.00 91.88 83 GLU A C 1
ATOM 626 O O . GLU A 1 83 ? -12.525 -6.347 1.536 1.00 91.88 83 GLU A O 1
ATOM 631 N N . GLY A 1 84 ? -12.468 -4.850 3.204 1.00 87.81 84 GLY A N 1
ATOM 632 C CA . GLY A 1 84 ? -13.911 -4.611 3.173 1.00 87.81 84 GLY A CA 1
ATOM 633 C C . GLY A 1 84 ? -14.371 -3.944 1.874 1.00 87.81 84 GLY A C 1
ATOM 634 O O . GLY A 1 84 ? -15.446 -4.250 1.368 1.00 87.81 84 GLY A O 1
ATOM 635 N N . TRP A 1 85 ? -13.558 -3.048 1.307 1.00 88.44 85 TRP A N 1
ATOM 636 C CA . TRP A 1 85 ? -13.898 -2.338 0.074 1.00 88.44 85 TRP A CA 1
ATOM 637 C C . TRP A 1 85 ? -13.887 -3.245 -1.161 1.00 88.44 85 TRP A C 1
ATOM 639 O O . TRP A 1 85 ? -14.858 -3.244 -1.913 1.00 88.44 85 TRP A O 1
ATOM 649 N N . TYR A 1 86 ? -12.847 -4.061 -1.337 1.00 89.88 86 TYR A N 1
ATOM 650 C CA . TYR A 1 86 ? -12.726 -4.985 -2.467 1.00 89.88 86 TYR A CA 1
ATOM 651 C C . TYR A 1 86 ? -13.706 -6.160 -2.410 1.00 89.88 86 TYR A C 1
ATOM 653 O O . TYR A 1 86 ? -13.977 -6.774 -3.440 1.00 89.88 86 TYR A O 1
ATOM 661 N N . ARG A 1 87 ? -14.252 -6.475 -1.229 1.00 84.69 87 ARG A N 1
ATOM 662 C CA . ARG A 1 87 ? -15.340 -7.451 -1.069 1.00 84.69 87 ARG A CA 1
ATOM 663 C C . ARG A 1 87 ? -16.663 -6.943 -1.651 1.00 84.69 87 ARG A C 1
ATOM 665 O O . ARG A 1 87 ? -17.421 -7.726 -2.213 1.00 84.69 87 ARG A O 1
ATOM 672 N N . ASP A 1 88 ? -16.916 -5.641 -1.515 1.00 78.44 88 ASP A N 1
ATOM 673 C CA . ASP A 1 88 ? -18.127 -4.970 -2.002 1.00 78.44 88 ASP A CA 1
ATOM 674 C C . ASP A 1 88 ? -18.000 -4.502 -3.467 1.00 78.44 88 ASP A C 1
ATOM 676 O O . ASP A 1 88 ? -19.006 -4.194 -4.115 1.00 78.44 88 ASP A O 1
ATOM 680 N N . GLU A 1 89 ? -16.776 -4.383 -3.990 1.00 74.50 89 GLU A N 1
ATOM 681 C CA . GLU A 1 89 ? -16.521 -3.864 -5.332 1.00 74.50 89 GLU A CA 1
ATOM 682 C C . GLU A 1 89 ? -16.888 -4.893 -6.414 1.00 74.50 89 GLU A C 1
ATOM 684 O O . GLU A 1 89 ? -16.352 -5.998 -6.480 1.00 74.50 89 GLU A O 1
ATOM 689 N N . VAL A 1 90 ? -17.795 -4.507 -7.315 1.00 65.12 90 VAL A N 1
ATOM 690 C CA . VAL A 1 90 ? -18.079 -5.276 -8.531 1.00 65.12 90 VAL A CA 1
ATOM 691 C C . VAL A 1 90 ? -16.916 -5.062 -9.494 1.00 65.12 90 VAL A C 1
ATOM 693 O O . VAL A 1 90 ? -16.654 -3.919 -9.871 1.00 65.12 90 VAL A O 1
ATOM 696 N N . GLU A 1 91 ? -16.229 -6.138 -9.895 1.00 64.69 91 GLU A N 1
ATOM 697 C CA . GLU A 1 91 ? -15.089 -6.048 -10.815 1.00 64.69 91 GLU A CA 1
ATOM 698 C C . GLU A 1 91 ? -15.445 -5.203 -12.048 1.00 64.69 91 GLU A C 1
ATOM 700 O O . GLU A 1 91 ? -16.300 -5.566 -12.860 1.00 64.69 91 GLU A O 1
ATOM 705 N N . CYS A 1 92 ? -14.783 -4.054 -12.188 1.00 58.88 92 CYS A N 1
ATOM 706 C CA . CYS A 1 92 ? -14.946 -3.202 -13.355 1.00 58.88 92 CYS A CA 1
ATOM 707 C C . CYS A 1 92 ? -14.315 -3.894 -14.572 1.00 58.88 92 CYS A C 1
ATOM 709 O O . CYS A 1 92 ? -13.143 -4.290 -14.532 1.00 58.88 92 CYS A O 1
ATOM 711 N N . SER A 1 93 ? -15.081 -4.028 -15.660 1.00 58.69 93 SER A N 1
ATOM 712 C CA . SER A 1 93 ? -14.602 -4.628 -16.911 1.00 58.69 93 SER A CA 1
ATOM 713 C C . SER A 1 93 ? -13.560 -3.758 -17.617 1.00 58.69 93 SER A C 1
ATOM 715 O O . SER A 1 93 ? -12.686 -4.282 -18.306 1.00 58.69 93 SER A O 1
ATOM 717 N N . ASP A 1 94 ? -13.626 -2.439 -17.419 1.00 73.12 94 ASP A N 1
ATOM 718 C CA . ASP A 1 94 ? -12.727 -1.482 -18.054 1.00 73.12 94 ASP A CA 1
ATOM 719 C C . ASP A 1 94 ? -11.543 -1.185 -17.134 1.00 73.12 94 ASP A C 1
ATOM 721 O O . ASP A 1 94 ? -11.604 -0.355 -16.223 1.00 73.12 94 ASP A O 1
ATOM 725 N N . ARG A 1 95 ? -10.436 -1.887 -17.386 1.00 81.19 95 ARG A N 1
ATOM 726 C CA . ARG A 1 95 ? -9.165 -1.670 -16.693 1.00 81.19 95 ARG A CA 1
ATOM 727 C C . ARG A 1 95 ? -8.244 -0.793 -17.546 1.00 81.19 95 ARG A C 1
ATOM 729 O O . ARG A 1 95 ? -7.824 -1.232 -18.620 1.00 81.19 95 ARG A O 1
ATOM 736 N N . PRO A 1 96 ? -7.927 0.442 -17.118 1.00 86.31 96 PRO A N 1
ATOM 737 C CA . PRO A 1 96 ? -7.052 1.316 -17.880 1.00 86.31 96 PRO A CA 1
ATOM 738 C C . PRO A 1 96 ? -5.627 0.754 -17.917 1.00 86.31 96 PRO A C 1
ATOM 740 O O . PRO A 1 96 ? -5.183 0.042 -17.020 1.00 86.31 96 PRO A O 1
ATOM 743 N N . SER A 1 97 ? -4.877 1.117 -18.949 1.00 83.25 97 SER A N 1
ATOM 744 C CA . SER A 1 97 ? -3.435 0.879 -19.018 1.00 83.25 97 SER A CA 1
ATOM 745 C C . SER A 1 97 ? -2.728 2.187 -19.320 1.00 83.25 97 SER A C 1
ATOM 747 O O . SER A 1 97 ? -3.257 3.004 -20.079 1.00 83.25 97 SER A O 1
ATOM 749 N N . VAL A 1 98 ? -1.515 2.360 -18.803 1.00 82.31 98 V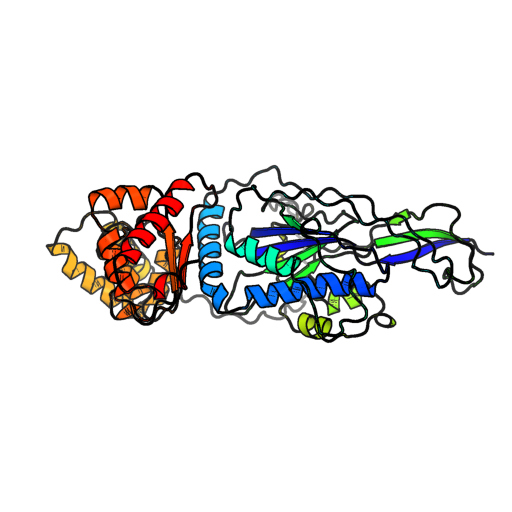AL A N 1
ATOM 750 C CA . VAL A 1 98 ? -0.679 3.499 -19.193 1.00 82.31 98 VAL A CA 1
ATOM 751 C C . VAL A 1 98 ? -0.372 3.387 -20.696 1.00 82.31 98 VAL A C 1
ATOM 753 O O . VAL A 1 98 ? 0.064 2.323 -21.144 1.00 82.31 98 VAL A O 1
ATOM 756 N N . PRO A 1 99 ? -0.638 4.431 -21.502 1.00 73.88 99 PRO A N 1
ATOM 757 C CA . PRO A 1 99 ? -0.378 4.383 -22.935 1.00 73.88 99 PRO A CA 1
ATOM 758 C C . PRO A 1 99 ? 1.124 4.274 -23.204 1.00 73.88 99 PRO A C 1
ATOM 760 O O . PRO A 1 99 ? 1.907 4.984 -22.580 1.00 73.88 99 PRO A O 1
ATOM 763 N N . ASP A 1 100 ? 1.494 3.425 -24.164 1.00 68.94 100 ASP A N 1
ATOM 764 C CA . ASP A 1 100 ? 2.870 3.293 -24.649 1.00 68.94 100 ASP A CA 1
ATOM 765 C C . ASP A 1 100 ? 3.254 4.571 -25.409 1.00 68.94 100 ASP A C 1
ATOM 767 O O . ASP A 1 100 ? 2.705 4.871 -26.477 1.00 68.94 100 ASP A O 1
ATOM 771 N N . ARG A 1 101 ? 4.141 5.380 -24.830 1.00 68.88 101 ARG A N 1
ATOM 772 C CA . ARG A 1 101 ? 4.742 6.531 -25.500 1.00 68.88 101 ARG A CA 1
ATOM 773 C C . ARG A 1 101 ? 6.028 6.090 -26.193 1.00 68.88 101 ARG A C 1
ATOM 775 O O . ARG A 1 101 ? 6.797 5.302 -25.640 1.00 68.88 101 ARG A O 1
ATOM 782 N N . PRO A 1 102 ? 6.317 6.644 -27.383 1.00 63.44 102 PRO A N 1
ATOM 783 C CA . PRO A 1 102 ? 7.519 6.286 -28.117 1.00 63.44 102 PRO A CA 1
ATOM 784 C C . PRO A 1 102 ? 8.764 6.490 -27.250 1.00 63.44 102 PRO A C 1
ATOM 786 O O . PRO A 1 102 ? 8.942 7.533 -26.611 1.00 63.44 102 PRO A O 1
ATOM 789 N N . GLN A 1 103 ? 9.630 5.474 -27.239 1.00 64.38 103 GLN A N 1
ATOM 790 C CA . GLN A 1 103 ? 10.958 5.577 -26.647 1.00 64.38 103 GLN A CA 1
ATOM 791 C C . GLN A 1 103 ? 11.719 6.764 -27.253 1.00 64.38 103 GLN A C 1
ATOM 793 O O . GLN A 1 103 ? 11.480 7.117 -28.411 1.00 64.38 103 GLN A O 1
ATOM 798 N N . PRO A 1 104 ? 12.630 7.408 -26.495 1.00 61.41 104 PRO A N 1
ATOM 799 C CA . PRO A 1 104 ? 13.485 8.426 -27.084 1.00 61.41 104 PRO A CA 1
ATOM 800 C C . PRO A 1 104 ? 14.236 7.825 -28.285 1.00 61.41 104 PRO A C 1
ATOM 802 O O . PRO A 1 104 ? 14.648 6.664 -28.210 1.00 61.41 104 PRO A O 1
ATOM 805 N N . PRO A 1 105 ? 14.411 8.593 -29.374 1.00 63.59 105 PRO A N 1
ATOM 806 C CA . PRO A 1 105 ? 15.056 8.100 -30.583 1.00 63.59 105 PRO A CA 1
ATOM 807 C C . PRO A 1 105 ? 16.454 7.571 -30.268 1.00 63.59 105 PRO A C 1
ATOM 809 O O . PRO A 1 105 ? 17.147 8.077 -29.378 1.00 63.59 105 PRO A O 1
ATOM 812 N N . PHE A 1 106 ? 16.880 6.554 -31.015 1.00 65.88 106 PHE A N 1
ATOM 813 C CA . PHE A 1 106 ? 18.238 6.038 -30.904 1.00 65.88 106 PHE A CA 1
ATOM 814 C C . PHE A 1 106 ? 19.241 7.135 -31.278 1.00 65.88 106 PHE A C 1
ATOM 816 O O . PHE A 1 106 ? 19.294 7.581 -32.425 1.00 65.88 106 PHE A O 1
ATOM 823 N N . LEU A 1 107 ? 20.058 7.562 -30.315 1.00 66.06 107 LEU A N 1
ATOM 824 C CA . LEU A 1 107 ? 21.149 8.497 -30.561 1.00 66.06 107 LEU A CA 1
ATOM 825 C C . LEU A 1 107 ? 22.450 7.715 -30.722 1.00 66.06 107 LEU A C 1
ATOM 827 O O . LEU A 1 107 ? 22.915 7.066 -29.785 1.00 66.06 107 LEU A O 1
ATOM 831 N N . VAL A 1 108 ? 23.044 7.798 -31.915 1.00 59.28 108 VAL A N 1
ATOM 832 C CA . VAL A 1 108 ? 24.398 7.289 -32.164 1.00 59.28 108 VAL A CA 1
ATOM 833 C C . VAL A 1 108 ? 25.371 8.082 -31.281 1.00 59.28 108 VAL A C 1
ATOM 835 O O . VAL A 1 108 ? 25.323 9.316 -31.310 1.00 59.28 108 VAL A O 1
ATOM 838 N N . PRO A 1 109 ? 26.264 7.426 -30.518 1.00 57.34 109 PRO A N 1
ATOM 839 C CA . PRO A 1 109 ? 27.328 8.115 -29.799 1.00 57.34 109 PRO A CA 1
ATOM 840 C C . PRO A 1 109 ? 28.278 8.801 -30.798 1.00 57.34 109 PRO A C 1
ATOM 842 O O . PRO A 1 109 ? 29.198 8.183 -31.325 1.00 57.34 109 PRO A O 1
ATOM 845 N N . GLU A 1 110 ? 28.067 10.082 -31.105 1.00 47.62 110 GLU A N 1
ATOM 846 C CA . GLU A 1 110 ? 29.068 10.889 -31.814 1.00 47.62 110 GLU A CA 1
ATOM 847 C C . GLU A 1 110 ? 30.245 11.142 -30.859 1.00 47.62 110 GLU A C 1
ATOM 849 O O . GLU A 1 110 ? 30.265 12.118 -30.105 1.00 47.62 110 GLU A O 1
ATOM 854 N N . GLY A 1 111 ? 31.217 10.227 -30.848 1.00 51.62 111 GLY A N 1
ATOM 855 C CA . GLY A 1 111 ? 32.391 10.309 -29.980 1.00 51.62 111 GLY A CA 1
ATOM 856 C C . GLY A 1 111 ? 32.048 10.382 -28.485 1.00 51.62 111 GLY A C 1
ATOM 857 O O . GLY A 1 111 ? 30.919 10.161 -28.056 1.00 51.62 111 GLY A O 1
ATOM 858 N N . TYR A 1 112 ? 33.039 10.720 -27.656 1.00 43.16 112 TYR A N 1
ATOM 859 C CA . TYR A 1 112 ? 32.890 10.845 -26.196 1.00 43.16 112 TYR A CA 1
ATOM 860 C C . TYR A 1 112 ? 31.851 11.900 -25.737 1.00 43.16 112 TYR A C 1
ATOM 862 O O . TYR A 1 112 ? 31.657 12.078 -24.534 1.00 43.16 112 TYR A O 1
ATOM 870 N N . SER A 1 113 ? 31.160 12.598 -26.646 1.00 47.34 113 SER A N 1
ATOM 871 C CA . SER A 1 113 ? 30.116 13.571 -26.319 1.00 47.34 113 SER A CA 1
ATOM 872 C C . SER A 1 113 ? 28.718 12.949 -26.285 1.00 47.34 113 SER A C 1
ATOM 874 O O . SER A 1 113 ? 27.876 13.210 -27.137 1.00 47.34 113 SER A O 1
ATOM 876 N N . TRP A 1 114 ? 28.417 12.231 -25.201 1.00 49.88 114 TRP A N 1
ATOM 877 C CA . TRP A 1 114 ? 27.048 11.845 -24.808 1.00 49.88 114 TRP A CA 1
ATOM 878 C C . TRP A 1 114 ? 26.143 13.048 -24.461 1.00 49.88 114 TRP A C 1
ATOM 880 O O . TRP A 1 114 ? 24.979 12.878 -24.114 1.00 49.88 114 TRP A O 1
ATOM 890 N N . ALA A 1 115 ? 26.684 14.268 -24.522 1.00 43.12 115 ALA A N 1
ATOM 891 C CA . ALA A 1 115 ? 26.086 15.505 -24.029 1.00 43.12 115 ALA A CA 1
ATOM 892 C C . ALA A 1 115 ? 25.288 16.291 -25.089 1.00 43.12 115 ALA A C 1
ATOM 894 O O . ALA A 1 115 ? 25.037 17.484 -24.902 1.00 43.12 115 ALA A O 1
ATOM 895 N N . ARG A 1 116 ? 24.893 15.676 -26.216 1.00 47.84 116 ARG A N 1
ATOM 896 C CA . ARG A 1 116 ? 23.933 16.332 -27.118 1.00 47.84 116 ARG A CA 1
ATOM 897 C C . ARG A 1 116 ? 22.590 16.408 -26.391 1.00 47.84 116 ARG A C 1
ATOM 899 O O . ARG A 1 116 ? 22.097 15.392 -25.917 1.00 47.84 116 ARG A O 1
ATOM 906 N N . GLN A 1 117 ? 22.065 17.628 -26.266 1.00 50.31 117 GLN A N 1
ATOM 907 C CA . GLN A 1 117 ? 20.906 18.009 -25.454 1.00 50.31 117 GLN A CA 1
ATOM 908 C C . GLN A 1 117 ? 19.737 17.022 -25.604 1.00 50.31 117 GLN A C 1
ATOM 910 O O . GLN A 1 117 ? 18.936 17.125 -26.530 1.00 50.31 117 GLN A O 1
ATOM 915 N N . MET A 1 118 ? 19.621 16.079 -24.665 1.00 54.59 118 MET A N 1
ATOM 916 C CA . MET A 1 118 ? 18.379 15.347 -24.452 1.00 54.59 118 MET A CA 1
ATOM 917 C C . MET A 1 118 ? 17.351 16.381 -24.000 1.00 54.59 118 MET A C 1
ATOM 919 O O . MET A 1 118 ? 17.498 16.981 -22.933 1.00 54.59 118 MET A O 1
ATOM 923 N N . HIS A 1 119 ? 16.327 16.634 -24.815 1.00 56.31 119 HIS A N 1
ATOM 924 C CA . HIS A 1 119 ? 15.240 17.498 -24.378 1.00 56.31 119 HIS A CA 1
ATOM 925 C C . HIS A 1 119 ? 14.567 16.853 -23.156 1.00 56.31 119 HIS A C 1
ATOM 927 O O . HIS A 1 119 ? 14.187 15.676 -23.219 1.00 56.31 119 HIS A O 1
ATOM 933 N N . PRO A 1 120 ? 14.435 17.581 -22.032 1.00 61.75 120 PRO A N 1
ATOM 934 C CA . PRO A 1 120 ? 13.718 17.069 -20.879 1.00 61.75 120 PRO A CA 1
ATOM 935 C C . PRO A 1 120 ? 12.295 16.716 -21.306 1.00 61.75 120 PRO A C 1
ATOM 937 O O . PRO A 1 120 ? 11.663 17.447 -22.071 1.00 61.75 120 PRO A O 1
ATOM 940 N N . GLN A 1 121 ? 11.802 15.575 -20.830 1.00 66.12 121 GLN A N 1
ATOM 941 C CA . GLN A 1 121 ? 10.468 15.115 -21.197 1.00 66.12 121 GLN A CA 1
ATOM 942 C C . GLN A 1 121 ? 9.397 16.108 -20.739 1.00 66.12 121 GLN A C 1
ATOM 944 O O . GLN A 1 121 ? 9.591 16.777 -19.706 1.00 66.12 121 GLN A O 1
ATOM 949 N N . PRO A 1 122 ? 8.280 16.191 -21.492 1.00 71.56 122 PRO A N 1
ATOM 950 C CA . PRO A 1 122 ? 7.135 16.974 -21.082 1.00 71.56 122 PRO A CA 1
ATOM 951 C C . PRO A 1 122 ? 6.690 16.521 -19.699 1.00 71.56 122 PRO A C 1
ATOM 953 O O . PRO A 1 122 ? 6.690 15.335 -19.374 1.00 71.56 122 PRO A O 1
ATOM 956 N N . GLN A 1 123 ? 6.332 17.506 -18.892 1.00 75.25 123 GLN A N 1
ATOM 957 C CA . GLN A 1 123 ? 5.793 17.290 -17.565 1.00 75.25 123 GLN A CA 1
ATOM 958 C C . GLN A 1 123 ? 4.497 16.488 -17.671 1.00 75.25 123 GLN A C 1
ATOM 960 O O . GLN A 1 123 ? 3.638 16.807 -18.498 1.00 75.25 123 GLN A O 1
ATOM 965 N N . LEU A 1 124 ? 4.362 15.446 -16.854 1.00 77.94 124 LEU A N 1
ATOM 966 C CA . LEU A 1 124 ? 3.101 14.731 -16.739 1.00 77.94 124 LEU A CA 1
ATOM 967 C C . LEU A 1 124 ? 2.065 15.644 -16.075 1.00 77.94 124 LEU A C 1
ATOM 969 O O . LEU A 1 124 ? 2.426 16.446 -15.205 1.00 77.94 124 LEU A O 1
ATOM 973 N N . PRO A 1 125 ? 0.787 15.548 -16.479 1.00 77.19 125 PRO A N 1
ATOM 974 C CA . PRO A 1 125 ? -0.277 16.263 -15.798 1.00 77.19 125 PRO A CA 1
ATOM 975 C C . PRO A 1 125 ? -0.320 15.810 -14.337 1.00 77.19 125 PRO A C 1
ATOM 977 O O . PRO A 1 125 ? -0.403 14.616 -14.044 1.00 77.19 125 PRO A O 1
ATOM 980 N N . TRP A 1 126 ? -0.233 16.778 -13.430 1.00 73.50 126 TRP A N 1
ATOM 981 C CA . TRP A 1 126 ? -0.407 16.541 -12.007 1.00 73.50 126 TRP A CA 1
ATOM 982 C C . TRP A 1 126 ? -1.884 16.679 -11.667 1.00 73.50 126 TRP A C 1
ATOM 984 O O . TRP A 1 126 ? -2.446 17.766 -11.788 1.00 73.50 126 TRP A O 1
ATOM 994 N N . ASP A 1 127 ? -2.496 15.582 -11.237 1.00 68.00 127 ASP A N 1
ATOM 995 C CA . ASP A 1 127 ? -3.853 15.593 -10.705 1.00 68.00 127 ASP A CA 1
ATOM 996 C C . ASP A 1 127 ? -3.791 15.595 -9.174 1.00 68.00 127 ASP A C 1
ATOM 998 O O . ASP A 1 127 ? -3.840 14.551 -8.515 1.00 68.00 127 ASP A O 1
ATOM 1002 N N . GLY A 1 128 ? -3.561 16.787 -8.621 1.00 59.78 128 GLY A N 1
ATOM 1003 C CA . GLY A 1 128 ? -3.482 17.004 -7.176 1.00 59.78 128 GLY A CA 1
ATOM 1004 C C . GLY A 1 128 ? -4.831 16.893 -6.469 1.00 59.78 128 GLY A C 1
ATOM 1005 O O . GLY A 1 128 ? -4.847 16.647 -5.267 1.00 59.78 128 GLY A O 1
ATOM 1006 N N . ASP A 1 129 ? -5.928 17.025 -7.218 1.00 59.09 129 ASP A N 1
ATOM 1007 C CA . ASP A 1 129 ? -7.289 17.090 -6.685 1.00 59.09 129 ASP A CA 1
ATOM 1008 C C . ASP A 1 129 ? -8.035 15.751 -6.805 1.00 59.09 129 ASP A C 1
ATOM 1010 O O . ASP A 1 129 ? -9.082 15.567 -6.177 1.00 59.09 129 ASP A O 1
ATOM 1014 N N . ALA A 1 130 ? -7.502 14.786 -7.567 1.00 61.72 130 ALA A N 1
ATOM 1015 C CA . ALA A 1 130 ? -8.050 13.437 -7.614 1.00 61.72 130 ALA A CA 1
ATOM 1016 C C . ALA A 1 130 ? -8.091 12.814 -6.214 1.00 61.72 130 ALA A C 1
ATOM 1018 O O . ALA A 1 130 ? -7.069 12.568 -5.564 1.00 61.72 130 ALA A O 1
ATOM 1019 N N . SER A 1 131 ? -9.316 12.528 -5.780 1.00 62.62 131 SER A N 1
ATOM 1020 C CA . SER A 1 131 ? -9.595 11.762 -4.576 1.00 62.62 131 SER A CA 1
ATOM 1021 C C . SER A 1 131 ? -8.887 10.411 -4.628 1.00 62.62 131 SER A C 1
ATOM 1023 O O . SER A 1 131 ? -8.966 9.711 -5.631 1.00 62.62 131 SER A O 1
ATOM 1025 N N . ARG A 1 132 ? -8.169 10.073 -3.552 1.00 80.44 132 ARG A N 1
ATOM 1026 C CA . ARG A 1 132 ? -7.400 8.828 -3.421 1.00 80.44 132 ARG A CA 1
ATOM 1027 C C . ARG A 1 132 ? -8.109 7.858 -2.486 1.00 80.44 132 ARG A C 1
ATOM 1029 O O . ARG A 1 132 ? -8.456 8.224 -1.364 1.00 80.44 132 ARG A O 1
ATOM 1036 N N . GLU A 1 133 ? -8.294 6.635 -2.937 1.00 87.31 133 GLU A N 1
ATOM 1037 C CA . GLU A 1 133 ? -8.984 5.565 -2.221 1.00 87.31 133 GLU A CA 1
ATOM 1038 C C . GLU A 1 133 ? -8.283 5.249 -0.889 1.00 87.31 133 GLU A C 1
ATOM 1040 O O . GLU A 1 133 ? -8.939 5.168 0.148 1.00 87.31 133 GLU A O 1
ATOM 1045 N N . PHE A 1 134 ? -6.945 5.185 -0.916 1.00 92.88 134 PHE A N 1
ATOM 1046 C CA . PHE A 1 134 ? -6.070 4.881 0.226 1.00 92.88 134 PHE A CA 1
ATOM 1047 C C . PHE A 1 134 ? -5.001 5.980 0.390 1.00 92.88 134 PHE A C 1
ATOM 1049 O O . PHE A 1 134 ? -3.906 5.886 -0.184 1.00 92.88 134 PHE A O 1
ATOM 1056 N N . PRO A 1 135 ? -5.337 7.109 1.045 1.00 91.25 135 PRO A N 1
ATOM 1057 C CA . PRO A 1 135 ? -4.492 8.301 1.079 1.00 91.25 135 PRO A CA 1
ATOM 1058 C C . PRO A 1 135 ? -3.128 8.101 1.750 1.00 91.25 135 PRO A C 1
ATOM 1060 O O . PRO A 1 135 ? -2.147 8.667 1.263 1.00 91.25 135 PRO A O 1
ATOM 1063 N N . PHE A 1 136 ? -3.025 7.321 2.825 1.00 94.25 136 PHE A N 1
ATOM 1064 C CA . PHE A 1 136 ? -1.767 7.095 3.533 1.00 94.25 136 PHE A CA 1
ATOM 1065 C C . PHE A 1 136 ? -0.797 6.264 2.688 1.00 94.25 136 PHE A C 1
ATOM 1067 O O . PHE A 1 136 ? 0.317 6.714 2.423 1.00 94.25 136 PHE A O 1
ATOM 1074 N N . ILE A 1 137 ? -1.229 5.111 2.169 1.00 96.62 137 ILE A N 1
ATOM 1075 C CA . ILE A 1 137 ? -0.423 4.259 1.281 1.00 96.62 137 ILE A CA 1
ATOM 1076 C C . ILE A 1 137 ? -0.025 5.030 0.017 1.00 96.62 137 ILE A C 1
ATOM 1078 O O . ILE A 1 137 ? 1.131 4.977 -0.413 1.00 96.62 137 ILE A O 1
ATOM 1082 N N . THR A 1 138 ? -0.946 5.813 -0.551 1.00 95.00 138 THR A N 1
ATOM 1083 C CA . THR A 1 138 ? -0.647 6.694 -1.691 1.00 95.00 138 THR A CA 1
ATOM 1084 C C . THR A 1 138 ? 0.400 7.751 -1.329 1.00 95.00 138 THR A C 1
ATOM 1086 O O . THR A 1 138 ? 1.294 8.040 -2.126 1.00 95.00 138 THR A O 1
ATOM 1089 N N . THR A 1 139 ? 0.337 8.308 -0.120 1.00 93.94 139 THR A N 1
ATOM 1090 C CA . THR A 1 139 ? 1.327 9.271 0.377 1.00 93.94 139 THR A CA 1
ATOM 1091 C C . THR A 1 139 ? 2.693 8.614 0.546 1.00 93.94 139 THR A C 1
ATOM 1093 O O . THR A 1 139 ? 3.684 9.181 0.092 1.00 93.94 139 THR A O 1
ATOM 1096 N N . CYS A 1 140 ? 2.768 7.402 1.105 1.00 96.31 140 CYS A N 1
ATOM 1097 C CA . CYS A 1 140 ? 4.010 6.629 1.168 1.00 96.31 140 CYS A CA 1
ATOM 1098 C C . CYS A 1 140 ? 4.611 6.419 -0.228 1.00 96.31 140 CYS A C 1
ATOM 1100 O O . CYS A 1 140 ? 5.810 6.638 -0.416 1.00 96.31 140 CYS A O 1
ATOM 1102 N N . LEU A 1 141 ? 3.774 6.064 -1.213 1.00 96.00 141 LEU A N 1
ATOM 1103 C CA . LEU A 1 141 ? 4.193 5.901 -2.604 1.00 96.00 141 LEU A CA 1
ATOM 1104 C C . LEU A 1 141 ? 4.793 7.195 -3.170 1.00 96.00 141 LEU A C 1
ATOM 1106 O O . LEU A 1 141 ? 5.902 7.194 -3.701 1.00 96.00 141 LEU A O 1
ATOM 1110 N N . LEU A 1 142 ? 4.091 8.318 -3.019 1.00 93.50 142 LEU A N 1
ATOM 1111 C CA . LEU A 1 142 ? 4.573 9.617 -3.487 1.00 93.50 142 LEU A CA 1
ATOM 1112 C C . LEU A 1 142 ? 5.869 10.044 -2.790 1.00 93.50 142 LEU A C 1
ATOM 1114 O O . LEU A 1 142 ? 6.803 10.475 -3.462 1.00 93.50 142 LEU A O 1
ATOM 1118 N N . LEU A 1 143 ? 5.949 9.908 -1.463 1.00 92.56 143 LEU A N 1
ATOM 1119 C CA . LEU A 1 143 ? 7.132 10.279 -0.684 1.00 92.56 143 LEU A CA 1
ATOM 1120 C C . LEU A 1 143 ? 8.363 9.472 -1.100 1.00 92.56 143 LEU A C 1
ATOM 1122 O O . LEU A 1 143 ? 9.448 10.043 -1.198 1.00 92.56 143 LEU A O 1
ATOM 1126 N N . GLY A 1 144 ? 8.203 8.177 -1.384 1.00 93.06 144 GLY A N 1
ATOM 1127 C CA . GLY A 1 144 ? 9.299 7.342 -1.869 1.00 93.06 144 GLY A CA 1
ATOM 1128 C C . GLY A 1 144 ? 9.768 7.743 -3.267 1.00 93.06 144 GLY A C 1
ATOM 1129 O O . GLY A 1 144 ? 10.963 7.933 -3.476 1.00 93.06 144 GLY A O 1
ATOM 1130 N N . LEU A 1 145 ? 8.835 7.953 -4.201 1.00 91.88 145 LEU A N 1
ATOM 1131 C CA . LEU A 1 145 ? 9.141 8.289 -5.600 1.00 91.88 145 LEU A CA 1
ATOM 1132 C C . LEU A 1 145 ? 9.663 9.722 -5.810 1.00 91.88 145 LEU A C 1
ATOM 1134 O O . LEU A 1 145 ? 10.336 10.013 -6.805 1.00 91.88 145 LEU A O 1
ATOM 1138 N N . LEU A 1 146 ? 9.335 10.632 -4.892 1.00 89.25 146 LEU A N 1
ATOM 1139 C CA . LEU A 1 146 ? 9.759 12.035 -4.917 1.00 89.25 146 LEU A CA 1
ATOM 1140 C C . LEU A 1 146 ? 10.952 12.314 -3.992 1.00 89.25 146 LEU A C 1
ATOM 1142 O O . LEU A 1 146 ? 11.381 13.467 -3.886 1.00 89.25 146 LEU A O 1
ATOM 1146 N N . ARG A 1 147 ? 11.502 11.292 -3.319 1.00 84.12 147 ARG A N 1
ATOM 1147 C CA . ARG A 1 147 ? 12.623 11.461 -2.388 1.00 84.12 147 ARG A CA 1
ATOM 1148 C C . ARG A 1 147 ? 13.856 11.987 -3.128 1.00 84.12 147 ARG A C 1
ATOM 1150 O O . ARG A 1 147 ? 14.378 11.361 -4.047 1.00 84.12 147 ARG A O 1
ATOM 1157 N N . ASP A 1 148 ? 14.357 13.145 -2.698 1.00 68.44 148 ASP A N 1
ATOM 1158 C CA . ASP A 1 148 ? 15.632 13.694 -3.174 1.00 68.44 148 ASP A CA 1
ATOM 1159 C C . ASP A 1 148 ? 16.764 12.928 -2.470 1.00 68.44 148 ASP A C 1
ATOM 1161 O O . ASP A 1 148 ? 17.125 13.245 -1.334 1.00 68.44 148 ASP A O 1
ATOM 1165 N N . ASN A 1 149 ? 17.294 11.885 -3.115 1.00 57.44 149 ASN A N 1
ATOM 1166 C CA . ASN A 1 149 ? 18.405 11.083 -2.593 1.00 57.44 149 ASN A CA 1
ATOM 1167 C C . ASN A 1 149 ? 19.718 11.876 -2.642 1.00 57.44 149 ASN A C 1
ATOM 1169 O O . ASN A 1 149 ? 20.593 11.661 -3.481 1.00 57.44 149 ASN A O 1
ATOM 1173 N N . ARG A 1 150 ? 19.854 12.829 -1.717 1.00 52.47 150 ARG A N 1
ATOM 1174 C CA . ARG A 1 150 ? 21.092 13.560 -1.450 1.00 52.47 150 ARG A CA 1
ATOM 1175 C C . ARG A 1 150 ? 22.012 12.733 -0.565 1.00 52.47 150 ARG A C 1
ATOM 1177 O O . ARG A 1 150 ? 22.309 13.125 0.561 1.00 52.47 150 ARG A O 1
ATOM 1184 N N . ASP A 1 151 ? 22.518 11.625 -1.082 1.00 46.81 151 ASP A N 1
ATOM 1185 C CA . ASP A 1 151 ? 23.731 11.074 -0.491 1.00 46.81 151 ASP A CA 1
ATOM 1186 C C . ASP A 1 151 ? 24.859 12.093 -0.725 1.00 46.81 151 ASP A C 1
ATOM 1188 O O . ASP A 1 151 ? 25.026 12.611 -1.830 1.00 46.81 151 ASP A O 1
ATOM 1192 N N . GLY A 1 152 ? 25.580 12.450 0.344 1.00 42.47 152 GLY A N 1
ATOM 1193 C CA . GLY A 1 152 ? 26.410 13.656 0.515 1.00 42.47 152 GLY A CA 1
ATOM 1194 C C . GLY A 1 152 ? 27.554 13.939 -0.477 1.00 42.47 152 GLY A C 1
ATOM 1195 O O . GLY A 1 152 ? 28.375 14.814 -0.210 1.00 42.47 152 GLY A O 1
ATOM 1196 N N . ASN A 1 153 ? 27.616 13.291 -1.640 1.00 43.25 153 ASN A N 1
ATOM 1197 C CA . ASN A 1 153 ? 28.498 13.666 -2.746 1.00 43.25 153 ASN A CA 1
ATOM 1198 C C . ASN A 1 153 ? 27.876 14.792 -3.593 1.00 43.25 153 ASN A C 1
ATOM 1200 O O . ASN A 1 153 ? 27.507 14.636 -4.756 1.00 43.25 153 ASN A O 1
ATOM 1204 N N . ALA A 1 154 ? 27.807 15.983 -2.997 1.00 41.56 154 ALA A N 1
ATOM 1205 C CA . ALA A 1 154 ? 27.155 17.186 -3.524 1.00 41.56 154 ALA A CA 1
ATOM 1206 C C . ALA A 1 154 ? 27.805 17.831 -4.774 1.00 41.56 154 ALA A C 1
ATOM 1208 O O . ALA A 1 154 ? 27.516 18.991 -5.076 1.00 41.56 154 ALA A O 1
ATOM 1209 N N . LYS A 1 155 ? 28.685 17.134 -5.508 1.00 41.16 155 LYS A N 1
ATOM 1210 C CA . LYS A 1 155 ? 29.436 17.729 -6.630 1.00 41.16 155 LYS A CA 1
ATOM 1211 C C . LYS A 1 155 ? 29.102 17.198 -8.025 1.00 41.16 155 LYS A C 1
ATOM 1213 O O . LYS A 1 155 ? 29.488 17.862 -8.980 1.00 41.16 155 LYS A O 1
ATOM 1218 N N . THR A 1 156 ? 28.354 16.100 -8.167 1.00 41.41 156 THR A N 1
ATOM 1219 C CA . THR A 1 156 ? 28.143 15.476 -9.495 1.00 41.41 156 THR A CA 1
ATOM 1220 C C . THR A 1 156 ? 26.691 15.267 -9.930 1.00 41.41 156 THR A C 1
ATOM 1222 O O . THR A 1 156 ? 26.483 14.866 -11.066 1.00 41.41 156 THR A O 1
ATOM 1225 N N . MET A 1 157 ? 25.677 15.566 -9.109 1.00 45.97 157 MET A N 1
ATOM 1226 C CA . MET A 1 157 ? 24.269 15.299 -9.466 1.00 45.97 157 MET A CA 1
ATOM 1227 C C . MET A 1 157 ? 23.307 16.416 -9.020 1.00 45.97 157 MET A C 1
ATOM 1229 O O . MET A 1 157 ? 22.430 16.196 -8.192 1.00 45.97 157 MET A O 1
ATOM 1233 N N . ARG A 1 158 ? 23.448 17.643 -9.541 1.00 43.66 158 ARG A N 1
ATOM 1234 C CA . ARG A 1 158 ? 22.402 18.679 -9.358 1.00 43.66 158 ARG A CA 1
ATOM 1235 C C . ARG A 1 158 ? 21.183 18.485 -10.268 1.00 43.66 158 ARG A C 1
ATOM 1237 O O . ARG A 1 158 ? 20.123 19.010 -9.943 1.00 43.66 158 ARG A O 1
ATOM 1244 N N . ASP A 1 159 ? 21.310 17.694 -11.331 1.00 49.78 159 ASP A N 1
ATOM 1245 C CA . ASP A 1 159 ? 20.346 17.677 -12.442 1.00 49.78 159 ASP A CA 1
ATOM 1246 C C . ASP A 1 159 ? 19.452 16.420 -12.494 1.00 49.78 159 ASP A C 1
ATOM 1248 O O . ASP A 1 159 ? 18.619 16.290 -13.387 1.00 49.78 159 ASP A O 1
ATOM 1252 N N . ASN A 1 160 ? 19.571 15.519 -11.512 1.00 52.88 160 ASN A N 1
ATOM 1253 C CA . ASN A 1 160 ? 18.844 14.239 -11.463 1.00 52.88 160 ASN A CA 1
ATOM 1254 C C . ASN A 1 160 ? 17.688 14.224 -10.446 1.00 52.88 160 ASN A C 1
ATOM 1256 O O . ASN A 1 160 ? 17.284 13.165 -9.971 1.00 52.88 160 ASN A O 1
ATOM 1260 N N . ARG A 1 161 ? 17.159 15.396 -10.077 1.00 62.28 161 ARG A N 1
ATOM 1261 C CA . ARG A 1 161 ? 16.014 15.468 -9.163 1.00 62.28 161 ARG A CA 1
ATOM 1262 C C . ARG A 1 161 ? 14.747 14.970 -9.842 1.00 62.28 161 ARG A C 1
ATOM 1264 O O . ARG A 1 161 ? 14.391 15.469 -10.911 1.00 62.28 161 ARG A O 1
ATOM 1271 N N . SER A 1 162 ? 14.044 14.063 -9.168 1.00 70.38 162 SER A N 1
ATOM 1272 C CA . SER A 1 162 ? 12.650 13.755 -9.467 1.00 70.38 162 SER A CA 1
ATOM 1273 C C . SER A 1 162 ? 11.834 15.038 -9.354 1.00 70.38 162 SER A C 1
ATOM 1275 O O . SER A 1 162 ? 11.771 15.658 -8.291 1.00 70.38 162 SER A O 1
ATOM 1277 N N . ARG A 1 163 ? 11.251 15.482 -10.469 1.00 76.56 163 ARG A N 1
ATOM 1278 C CA . ARG A 1 163 ? 10.285 16.588 -10.448 1.00 76.56 163 ARG A CA 1
ATOM 1279 C C . ARG A 1 163 ? 8.962 16.066 -9.877 1.00 76.56 163 ARG A C 1
ATOM 1281 O O . ARG A 1 163 ? 8.709 14.867 -9.868 1.00 76.56 163 ARG A O 1
ATOM 1288 N N . LEU A 1 164 ? 8.084 16.959 -9.429 1.00 78.81 164 LEU A N 1
ATOM 1289 C CA . LEU A 1 164 ? 6.732 16.538 -9.047 1.00 78.81 164 LEU A CA 1
ATOM 1290 C C . LEU A 1 164 ? 5.989 15.933 -10.252 1.00 78.81 164 LEU A C 1
ATOM 1292 O O . LEU A 1 164 ? 5.396 14.868 -10.161 1.00 78.81 164 LEU A O 1
ATOM 1296 N N . SER A 1 165 ? 6.125 16.570 -11.416 1.00 79.75 165 SER A N 1
ATOM 1297 C CA . SER A 1 165 ? 5.512 16.171 -12.692 1.00 79.75 165 SER A CA 1
ATOM 1298 C C . SER A 1 165 ? 6.165 14.972 -13.384 1.00 79.75 165 SER A C 1
ATOM 1300 O O . SER A 1 165 ? 5.913 14.681 -14.549 1.00 79.75 165 SER A O 1
ATOM 1302 N N . ASP A 1 166 ? 7.040 14.295 -12.666 1.00 84.25 166 ASP A N 1
ATOM 1303 C CA . ASP A 1 166 ? 7.805 13.128 -13.080 1.00 84.25 166 ASP A CA 1
ATOM 1304 C C . ASP A 1 166 ? 7.124 11.854 -12.504 1.00 84.25 166 ASP A C 1
ATOM 1306 O O . ASP A 1 166 ? 7.427 10.729 -12.908 1.00 84.25 166 ASP A O 1
ATOM 1310 N N . VAL A 1 167 ? 6.178 12.031 -11.571 1.00 88.56 167 VAL A N 1
ATOM 1311 C CA . VAL A 1 167 ? 5.323 10.998 -10.979 1.00 88.56 167 VAL A CA 1
ATOM 1312 C C . VAL A 1 167 ? 3.872 11.298 -11.343 1.00 88.56 167 VAL A C 1
ATOM 1314 O O . VAL A 1 167 ? 3.390 12.410 -11.138 1.00 88.56 167 VAL A O 1
ATOM 1317 N N . GLN A 1 168 ? 3.161 10.297 -11.849 1.00 90.50 168 GLN A N 1
ATOM 1318 C CA . GLN A 1 168 ? 1.734 10.382 -12.132 1.00 90.50 168 GLN A CA 1
ATOM 1319 C C . GLN A 1 168 ? 1.015 9.208 -11.481 1.00 90.50 168 GLN A C 1
ATOM 1321 O O . GLN A 1 168 ? 1.213 8.058 -11.875 1.00 90.50 168 GLN A O 1
ATOM 1326 N N . LEU A 1 169 ? 0.154 9.500 -10.510 1.00 91.00 169 LEU A N 1
ATOM 1327 C CA . LEU A 1 169 ? -0.714 8.494 -9.906 1.00 91.00 169 LEU A CA 1
ATOM 1328 C C . LEU A 1 169 ? -1.668 7.909 -10.951 1.00 91.00 169 LEU A C 1
ATOM 1330 O O . LEU A 1 169 ? -2.187 8.629 -11.804 1.00 91.00 169 LEU A O 1
ATOM 1334 N N . GLN A 1 170 ? -1.875 6.602 -10.871 1.00 90.94 170 GLN A N 1
ATOM 1335 C CA . GLN A 1 170 ? -2.717 5.832 -11.776 1.00 90.94 170 GLN A CA 1
ATOM 1336 C C . GLN A 1 170 ? -3.893 5.222 -10.997 1.00 90.94 170 GLN A C 1
ATOM 1338 O O . GLN A 1 170 ? -3.761 4.999 -9.791 1.00 90.94 170 GLN A O 1
ATOM 1343 N N . PRO A 1 171 ? -5.032 4.939 -11.654 1.00 91.19 171 PRO A N 1
ATOM 1344 C CA . PRO A 1 171 ? -6.136 4.203 -11.037 1.00 91.19 171 PRO A CA 1
ATOM 1345 C C . PRO A 1 171 ? -5.678 2.861 -10.450 1.00 91.19 171 PRO A C 1
ATOM 1347 O O . PRO A 1 171 ? -4.794 2.213 -11.014 1.00 91.19 171 PRO A O 1
ATOM 1350 N N . LEU A 1 172 ? -6.305 2.398 -9.366 1.00 91.62 172 LEU A N 1
ATOM 1351 C CA . LEU A 1 172 ? -5.967 1.102 -8.756 1.00 91.62 172 LEU A CA 1
ATOM 1352 C C . LEU A 1 172 ? -6.179 -0.078 -9.711 1.00 91.62 172 LEU A C 1
ATOM 1354 O O . LEU A 1 172 ? -5.428 -1.043 -9.667 1.00 91.62 172 LEU A O 1
ATOM 1358 N N . SER A 1 173 ? -7.137 0.035 -10.633 1.00 90.38 173 SER A N 1
ATOM 1359 C CA . SER A 1 173 ? -7.420 -0.952 -11.680 1.00 90.38 173 SER A CA 1
ATOM 1360 C C . SER A 1 173 ? -6.410 -0.961 -12.837 1.00 90.38 173 SER A C 1
ATOM 1362 O O . SER A 1 173 ? -6.631 -1.663 -13.823 1.00 90.38 173 SER A O 1
ATOM 1364 N N . THR A 1 174 ? -5.321 -0.187 -12.758 1.00 91.44 174 THR A N 1
ATOM 1365 C CA . THR A 1 174 ? -4.346 -0.073 -13.850 1.00 91.44 174 THR A CA 1
ATOM 1366 C C . THR A 1 174 ? -3.651 -1.400 -14.126 1.00 91.44 174 THR A C 1
ATOM 1368 O O . THR A 1 174 ? -2.959 -1.946 -13.268 1.00 91.44 174 THR A O 1
ATOM 1371 N N . VAL A 1 175 ? -3.767 -1.876 -15.364 1.00 92.38 175 VAL A N 1
ATOM 1372 C CA . VAL A 1 175 ? -3.122 -3.107 -15.823 1.00 92.38 175 VAL A CA 1
ATOM 1373 C C . VAL A 1 175 ? -1.751 -2.798 -16.420 1.00 92.38 175 VAL A C 1
ATOM 1375 O O . VAL A 1 175 ? -1.569 -1.890 -17.239 1.00 92.38 175 VAL A O 1
ATOM 1378 N N . PHE A 1 176 ? -0.766 -3.594 -16.023 1.00 91.69 176 PHE A N 1
ATOM 1379 C CA . PHE A 1 176 ? 0.544 -3.649 -16.639 1.00 91.69 176 PHE A CA 1
ATOM 1380 C C . PHE A 1 176 ? 0.458 -4.321 -18.010 1.00 91.69 176 PHE A C 1
ATOM 1382 O O . PHE A 1 176 ? 0.050 -5.475 -18.159 1.00 91.69 176 PHE A O 1
ATOM 1389 N N . ARG A 1 177 ? 0.904 -3.589 -19.029 1.00 86.62 177 ARG A N 1
ATOM 1390 C CA . ARG A 1 177 ? 1.004 -4.078 -20.395 1.00 86.62 177 ARG A CA 1
ATOM 1391 C C . ARG A 1 177 ? 2.358 -4.723 -20.618 1.00 86.62 177 ARG A C 1
ATOM 1393 O O . ARG A 1 177 ? 3.340 -4.049 -20.915 1.00 86.62 177 ARG A O 1
ATOM 1400 N N . GLY A 1 178 ? 2.390 -6.049 -20.510 1.00 82.31 178 GLY A N 1
ATOM 1401 C CA . GLY A 1 178 ? 3.586 -6.842 -20.779 1.00 82.31 178 GLY A CA 1
ATOM 1402 C C . GLY A 1 178 ? 4.140 -6.680 -22.195 1.00 82.31 178 GLY A C 1
ATOM 1403 O O . GLY A 1 178 ? 5.297 -7.003 -22.415 1.00 82.31 178 GLY A O 1
ATOM 1404 N N . ASP A 1 179 ? 3.372 -6.155 -23.149 1.00 82.06 179 ASP A N 1
ATOM 1405 C CA . ASP A 1 179 ? 3.803 -5.836 -24.514 1.00 82.06 179 ASP A CA 1
ATOM 1406 C C . ASP A 1 179 ? 4.371 -4.411 -24.676 1.00 82.06 179 ASP A C 1
ATOM 1408 O O . ASP A 1 179 ? 5.029 -4.130 -25.675 1.00 82.06 179 ASP A O 1
ATOM 1412 N N . CYS A 1 180 ? 4.209 -3.536 -23.677 1.00 81.44 180 CYS A N 1
ATOM 1413 C CA . CYS A 1 180 ? 4.693 -2.156 -23.710 1.00 81.44 180 CYS A CA 1
ATOM 1414 C C . CYS A 1 180 ? 6.225 -2.086 -23.645 1.00 81.44 180 CYS A C 1
ATOM 1416 O O . CYS A 1 180 ? 6.856 -2.667 -22.759 1.00 81.44 180 CYS A O 1
ATOM 1418 N N . ILE A 1 181 ? 6.859 -1.395 -24.590 1.00 79.50 181 ILE A N 1
ATOM 1419 C CA . ILE A 1 181 ? 8.324 -1.222 -24.622 1.00 79.50 181 ILE A CA 1
ATOM 1420 C C . ILE A 1 181 ? 8.803 -0.072 -23.732 1.00 79.50 181 ILE A C 1
ATOM 1422 O O . ILE A 1 181 ? 10.003 0.034 -23.480 1.00 79.50 181 ILE A O 1
ATOM 1426 N N . GLU A 1 182 ? 7.894 0.781 -23.253 1.00 77.25 182 GLU A N 1
ATOM 1427 C CA . GLU A 1 182 ? 8.277 2.013 -22.577 1.00 77.25 182 GLU A CA 1
ATOM 1428 C C . GLU A 1 182 ? 8.678 1.843 -21.117 1.00 77.25 182 GLU A C 1
ATOM 1430 O O . GLU A 1 182 ? 9.647 2.469 -20.658 1.00 77.25 182 GLU A O 1
ATOM 1435 N N . TYR A 1 183 ? 7.922 1.026 -20.389 1.00 88.56 183 TYR A N 1
ATOM 1436 C CA . TYR A 1 183 ? 8.010 0.972 -18.942 1.00 88.56 183 TYR A CA 1
ATOM 1437 C C . TYR A 1 183 ? 8.105 -0.448 -18.392 1.00 88.56 183 TYR A C 1
ATOM 1439 O O . TYR A 1 183 ? 7.551 -1.399 -18.937 1.00 88.56 183 TYR A O 1
ATOM 1447 N N . GLY A 1 184 ? 8.838 -0.580 -17.288 1.00 92.62 184 GLY A N 1
ATOM 1448 C CA . GLY A 1 184 ? 8.815 -1.774 -16.446 1.00 92.62 184 GLY A CA 1
ATOM 1449 C C . GLY A 1 184 ? 7.756 -1.676 -15.349 1.00 92.62 184 GLY A C 1
ATOM 1450 O O . GLY A 1 184 ? 7.133 -0.635 -15.164 1.00 92.62 184 GLY A O 1
ATOM 1451 N N . LEU A 1 185 ? 7.586 -2.747 -14.589 1.00 96.00 185 LEU A N 1
ATOM 1452 C CA . LEU A 1 185 ? 6.760 -2.825 -13.390 1.00 96.00 185 LEU A CA 1
ATOM 1453 C C . LEU A 1 185 ? 7.641 -3.145 -12.180 1.00 96.00 185 LEU A C 1
ATOM 1455 O O . LEU A 1 185 ? 8.486 -4.041 -12.232 1.00 96.00 185 LEU A O 1
ATOM 1459 N N . ILE A 1 186 ? 7.409 -2.416 -11.095 1.00 97.69 186 ILE A N 1
ATOM 1460 C CA . ILE A 1 186 ? 7.918 -2.694 -9.756 1.00 97.69 186 ILE A CA 1
ATOM 1461 C C . ILE A 1 186 ? 6.712 -2.975 -8.865 1.00 97.69 186 ILE A C 1
ATOM 1463 O O . ILE A 1 186 ? 5.807 -2.144 -8.759 1.00 97.69 186 ILE A O 1
ATOM 1467 N N . VAL A 1 187 ? 6.707 -4.138 -8.225 1.00 98.31 187 VAL A N 1
ATOM 1468 C CA . VAL A 1 187 ? 5.670 -4.535 -7.269 1.00 98.31 187 VAL A CA 1
ATOM 1469 C C . VAL A 1 187 ? 6.250 -4.492 -5.864 1.00 98.31 187 VAL A C 1
ATOM 1471 O O . VAL A 1 187 ? 7.347 -5.001 -5.639 1.00 98.31 187 VAL A O 1
ATOM 1474 N N . LEU A 1 188 ? 5.511 -3.893 -4.935 1.00 98.50 188 LEU A N 1
ATOM 1475 C CA . LEU A 1 188 ? 5.776 -3.882 -3.499 1.00 98.50 188 LEU A CA 1
ATOM 1476 C C . LEU A 1 188 ? 4.588 -4.543 -2.802 1.00 98.50 188 LEU A C 1
ATOM 1478 O O . LEU A 1 188 ? 3.471 -4.039 -2.874 1.00 98.50 188 LEU A O 1
ATOM 1482 N N . ASP A 1 189 ? 4.819 -5.676 -2.156 1.00 98.38 189 ASP A N 1
ATOM 1483 C CA . ASP A 1 189 ? 3.783 -6.469 -1.503 1.00 98.38 189 ASP A CA 1
ATOM 1484 C C . ASP A 1 189 ? 3.817 -6.238 0.014 1.00 98.38 189 ASP A C 1
ATOM 1486 O O . ASP A 1 189 ? 4.827 -6.498 0.678 1.00 98.38 189 ASP A O 1
ATOM 1490 N N . ILE A 1 190 ? 2.699 -5.721 0.537 1.00 97.88 190 ILE A N 1
ATOM 1491 C CA . ILE A 1 190 ? 2.473 -5.398 1.953 1.00 97.88 190 ILE A CA 1
ATOM 1492 C C . ILE A 1 190 ? 1.461 -6.353 2.619 1.00 97.88 190 ILE A C 1
ATOM 1494 O O . ILE A 1 190 ? 0.899 -6.050 3.678 1.00 97.88 190 ILE A O 1
ATOM 1498 N N . SER A 1 191 ? 1.205 -7.516 2.007 1.00 96.19 191 SER A N 1
ATOM 1499 C CA . SER A 1 191 ? 0.263 -8.523 2.525 1.00 96.19 191 SER A CA 1
ATOM 1500 C C . SER A 1 191 ? 0.619 -9.000 3.930 1.00 96.19 191 SER A C 1
ATOM 1502 O O . SER A 1 191 ? -0.275 -9.274 4.726 1.00 96.19 191 SER A O 1
ATOM 1504 N N . ASP A 1 192 ? 1.907 -9.038 4.274 1.00 94.00 192 ASP A N 1
ATOM 1505 C CA . ASP A 1 192 ? 2.363 -9.311 5.633 1.00 94.00 192 ASP A CA 1
ATOM 1506 C C . ASP A 1 192 ? 3.428 -8.305 6.090 1.00 94.00 192 ASP A C 1
ATOM 1508 O O . ASP A 1 192 ? 4.604 -8.397 5.751 1.00 94.00 192 ASP A O 1
ATOM 1512 N N . LEU A 1 193 ? 3.002 -7.357 6.925 1.00 92.38 193 LEU A N 1
ATOM 1513 C CA . LEU A 1 193 ? 3.870 -6.344 7.526 1.00 92.38 193 LEU A CA 1
ATOM 1514 C C . LEU A 1 193 ? 4.754 -6.899 8.666 1.00 92.38 193 LEU A C 1
ATOM 1516 O O . LEU A 1 193 ? 5.585 -6.167 9.203 1.00 92.38 193 LEU A O 1
ATOM 1520 N N . HIS A 1 194 ? 4.587 -8.162 9.082 1.00 89.81 194 HIS A N 1
ATOM 1521 C CA . HIS A 1 194 ? 5.439 -8.803 10.093 1.00 89.81 194 HIS A CA 1
ATOM 1522 C C . HIS A 1 194 ? 6.698 -9.407 9.471 1.00 89.81 194 HIS A C 1
ATOM 1524 O O . HIS A 1 194 ? 7.791 -9.158 9.978 1.00 89.81 194 HIS A O 1
ATOM 1530 N N . SER A 1 195 ? 6.569 -10.158 8.369 1.00 90.19 195 SER A N 1
ATOM 1531 C CA . SER A 1 195 ? 7.728 -10.705 7.641 1.00 90.19 195 SER A CA 1
ATOM 1532 C C . SER A 1 195 ? 8.497 -9.661 6.822 1.00 90.19 195 SER A C 1
ATOM 1534 O O . SER A 1 195 ? 9.607 -9.938 6.364 1.00 90.19 195 SER A O 1
ATOM 1536 N N . GLY A 1 196 ? 7.950 -8.451 6.699 1.00 92.56 196 GLY A N 1
ATOM 1537 C CA . GLY A 1 196 ? 8.570 -7.319 6.021 1.00 92.56 196 GLY A CA 1
ATOM 1538 C C . GLY A 1 196 ? 8.091 -7.154 4.580 1.00 92.56 196 GLY A C 1
ATOM 1539 O O . GLY A 1 196 ? 7.393 -7.997 4.021 1.00 92.56 196 GLY A O 1
ATOM 1540 N N . ILE A 1 197 ? 8.468 -6.029 3.973 1.00 96.94 197 ILE A N 1
ATOM 1541 C CA . ILE A 1 197 ? 8.008 -5.669 2.630 1.00 96.94 197 ILE A CA 1
ATOM 1542 C C . ILE A 1 197 ? 8.720 -6.522 1.587 1.00 96.94 197 ILE A C 1
ATOM 1544 O O . ILE A 1 197 ? 9.952 -6.537 1.520 1.00 96.94 197 ILE A O 1
ATOM 1548 N N . LYS A 1 198 ? 7.938 -7.196 0.743 1.00 97.62 198 LYS A N 1
ATOM 1549 C CA . LYS A 1 198 ? 8.460 -7.968 -0.387 1.00 97.62 198 LYS A CA 1
ATOM 1550 C C . LYS A 1 198 ? 8.438 -7.109 -1.641 1.00 97.62 198 LYS A C 1
ATOM 1552 O O . LYS A 1 198 ? 7.560 -6.265 -1.801 1.00 97.62 198 LYS A O 1
ATOM 1557 N N . TYR A 1 199 ? 9.387 -7.315 -2.545 1.00 98.00 199 TYR A N 1
ATOM 1558 C CA . TYR A 1 199 ? 9.441 -6.573 -3.805 1.00 98.00 199 TYR A CA 1
ATOM 1559 C C . TYR A 1 199 ? 9.644 -7.505 -4.993 1.00 98.00 199 TYR A C 1
ATOM 1561 O O . TYR A 1 199 ? 10.095 -8.631 -4.824 1.00 98.00 199 TYR A O 1
ATOM 1569 N N . GLY A 1 200 ? 9.361 -7.038 -6.203 1.00 97.81 200 GLY A N 1
ATOM 1570 C CA . GLY A 1 200 ? 9.719 -7.759 -7.418 1.00 97.81 200 GLY A CA 1
ATOM 1571 C C . GLY A 1 200 ? 9.770 -6.855 -8.641 1.00 97.81 200 GLY A C 1
ATOM 1572 O O . GLY A 1 200 ? 9.064 -5.849 -8.719 1.00 97.81 200 GLY A O 1
ATOM 1573 N N . ILE A 1 201 ? 10.635 -7.215 -9.589 1.00 96.44 201 ILE A N 1
ATOM 1574 C CA . ILE A 1 201 ? 10.873 -6.459 -10.817 1.00 96.44 201 ILE A CA 1
ATOM 1575 C C . ILE A 1 201 ? 10.368 -7.266 -12.009 1.00 96.44 201 ILE A C 1
ATOM 1577 O O . ILE A 1 201 ? 10.816 -8.388 -12.250 1.00 96.44 201 ILE A O 1
ATOM 1581 N N . THR A 1 202 ? 9.507 -6.645 -12.806 1.00 94.31 202 THR A N 1
ATOM 1582 C CA . THR A 1 202 ? 9.072 -7.142 -14.110 1.00 94.31 202 THR A CA 1
ATOM 1583 C C . THR A 1 202 ? 9.354 -6.062 -15.143 1.00 94.31 202 THR A C 1
ATOM 1585 O O . THR A 1 202 ? 8.534 -5.196 -15.426 1.00 94.31 202 THR A O 1
ATOM 1588 N N . ALA A 1 203 ? 10.558 -6.073 -15.698 1.00 91.19 203 ALA A N 1
ATOM 1589 C CA . ALA A 1 203 ? 10.983 -5.083 -16.676 1.00 91.19 203 ALA A CA 1
ATOM 1590 C C . ALA A 1 203 ? 11.778 -5.767 -17.782 1.00 91.19 203 ALA A C 1
ATOM 1592 O O . ALA A 1 203 ? 12.587 -6.653 -17.507 1.00 91.19 203 ALA A O 1
ATOM 1593 N N . PHE A 1 204 ? 11.578 -5.350 -19.027 1.00 89.50 204 PHE A N 1
ATOM 1594 C CA . PHE A 1 204 ? 12.224 -5.983 -20.172 1.00 89.50 204 PHE A CA 1
ATOM 1595 C C . PHE A 1 204 ? 13.154 -4.995 -20.862 1.00 89.50 204 PHE A C 1
ATOM 1597 O O . PHE A 1 204 ? 12.803 -3.827 -21.011 1.00 89.50 204 PHE A O 1
ATOM 1604 N N . PRO A 1 205 ? 14.349 -5.430 -21.278 1.00 85.88 205 PRO A N 1
ATOM 1605 C CA . PRO A 1 205 ? 15.268 -4.559 -21.980 1.00 85.88 205 PRO A CA 1
ATOM 1606 C C . PRO A 1 205 ? 14.680 -4.105 -23.320 1.00 85.88 205 PRO A C 1
ATOM 1608 O O . PRO A 1 205 ? 14.050 -4.880 -24.040 1.00 85.88 205 PRO A O 1
ATOM 1611 N N . VAL A 1 206 ? 14.959 -2.854 -23.664 1.00 82.19 206 VAL A N 1
ATOM 1612 C CA . VAL A 1 206 ? 14.667 -2.256 -24.964 1.00 82.19 206 VAL A CA 1
ATOM 1613 C C . VAL A 1 206 ? 15.849 -2.536 -25.887 1.00 82.19 206 VAL A C 1
ATOM 1615 O O . VAL A 1 206 ? 16.963 -2.076 -25.616 1.00 82.19 206 VAL A O 1
ATOM 1618 N N . CYS A 1 207 ? 15.623 -3.305 -26.952 1.00 85.19 207 CYS A N 1
ATOM 1619 C CA . CYS A 1 207 ? 16.653 -3.658 -27.927 1.00 85.19 207 CYS A CA 1
ATOM 1620 C C . CYS A 1 207 ? 16.513 -2.797 -29.185 1.00 85.19 207 CYS A C 1
ATOM 1622 O O . CYS A 1 207 ? 15.483 -2.847 -29.855 1.00 85.19 207 CYS A O 1
ATOM 1624 N N . TYR A 1 208 ? 17.565 -2.047 -29.513 1.00 85.00 208 TYR A N 1
ATOM 1625 C CA . TYR A 1 208 ? 17.667 -1.285 -30.756 1.00 85.00 208 TYR A CA 1
ATOM 1626 C C . TYR A 1 208 ? 18.361 -2.150 -31.800 1.00 85.00 208 TYR A C 1
ATOM 1628 O O . TYR A 1 208 ? 19.537 -2.493 -31.648 1.00 85.00 208 TYR A O 1
ATOM 1636 N N . MET A 1 209 ? 17.623 -2.521 -32.838 1.00 88.56 209 MET A N 1
ATOM 1637 C CA . MET A 1 209 ? 18.060 -3.420 -33.899 1.00 88.56 209 MET A CA 1
ATOM 1638 C C . MET A 1 209 ? 18.160 -2.645 -35.207 1.00 88.56 209 MET A C 1
ATOM 1640 O O . MET A 1 209 ? 17.242 -1.920 -35.573 1.00 88.56 209 MET A O 1
ATOM 1644 N N . ALA A 1 210 ? 19.261 -2.784 -35.935 1.00 90.31 210 ALA A N 1
ATOM 1645 C CA . ALA A 1 210 ? 19.368 -2.167 -37.249 1.00 90.31 210 ALA A CA 1
ATOM 1646 C C . ALA A 1 210 ? 20.215 -3.005 -38.192 1.00 90.31 210 ALA A C 1
ATOM 1648 O O . ALA A 1 210 ? 21.030 -3.835 -37.785 1.00 90.31 210 ALA A O 1
ATOM 1649 N N . GLU A 1 211 ? 20.043 -2.731 -39.478 1.00 90.62 211 GLU A N 1
ATOM 1650 C CA . GLU A 1 211 ? 20.929 -3.244 -40.502 1.00 90.62 211 GLU A CA 1
ATOM 1651 C C . GLU A 1 211 ? 22.145 -2.326 -40.640 1.00 90.62 211 GLU A C 1
ATOM 1653 O O . GLU A 1 211 ? 22.024 -1.157 -41.015 1.00 90.62 211 GLU A O 1
ATOM 1658 N N . VAL A 1 212 ? 23.323 -2.862 -40.331 1.00 87.69 212 VAL A N 1
ATOM 1659 C CA . VAL A 1 212 ? 24.580 -2.108 -40.282 1.00 87.69 212 VAL A CA 1
ATOM 1660 C C . VAL A 1 212 ? 25.687 -2.821 -41.041 1.00 87.69 212 VAL A C 1
ATOM 1662 O O . VAL A 1 212 ? 25.658 -4.036 -41.260 1.00 87.69 212 VAL A O 1
ATOM 1665 N N . HIS A 1 213 ? 26.672 -2.031 -41.458 1.00 84.56 213 HIS A N 1
ATOM 1666 C CA . HIS A 1 213 ? 27.945 -2.526 -41.957 1.00 84.56 213 HIS A CA 1
ATOM 1667 C C . HIS A 1 213 ? 28.946 -2.507 -40.813 1.00 84.56 213 HIS A C 1
ATOM 1669 O O . HIS A 1 213 ? 29.044 -1.494 -40.129 1.00 84.56 213 HIS A O 1
ATOM 1675 N N . TYR A 1 214 ? 29.692 -3.590 -40.633 1.00 82.81 214 TYR A N 1
ATOM 1676 C CA . TYR A 1 214 ? 30.740 -3.648 -39.621 1.00 82.81 214 TYR A CA 1
ATOM 1677 C C . TYR A 1 214 ? 32.022 -4.260 -40.181 1.00 82.81 214 TYR A C 1
ATOM 1679 O O . TYR A 1 214 ? 31.998 -5.015 -41.163 1.00 82.81 214 TYR A O 1
ATOM 1687 N N . ARG A 1 215 ? 33.162 -3.841 -39.629 1.00 70.69 215 ARG A N 1
ATOM 1688 C CA . ARG A 1 215 ? 34.498 -4.195 -40.131 1.00 70.69 215 ARG A CA 1
ATOM 1689 C C . ARG A 1 215 ? 34.937 -5.602 -39.744 1.00 70.69 215 ARG A C 1
ATOM 1691 O O . ARG A 1 215 ? 35.682 -6.208 -40.513 1.00 70.69 215 ARG A O 1
ATOM 1698 N N . ASP A 1 216 ? 34.481 -6.114 -38.603 1.00 66.62 216 ASP A N 1
ATOM 1699 C CA . ASP A 1 216 ? 34.970 -7.370 -38.032 1.00 66.62 216 ASP A CA 1
ATOM 1700 C C . ASP A 1 216 ? 34.130 -8.599 -38.437 1.00 66.62 216 ASP A C 1
ATOM 1702 O O . ASP A 1 216 ? 32.902 -8.607 -38.392 1.00 66.62 216 ASP A O 1
ATOM 1706 N N . CYS A 1 217 ? 34.808 -9.687 -38.797 1.00 58.41 217 CYS A N 1
ATOM 1707 C CA . CYS A 1 217 ? 34.218 -11.010 -38.991 1.00 58.41 217 CYS A CA 1
ATOM 1708 C C . CYS A 1 217 ? 33.753 -11.688 -37.686 1.00 58.41 217 CYS A C 1
ATOM 1710 O O . CYS A 1 217 ? 33.005 -12.662 -37.763 1.00 58.41 217 CYS A O 1
ATOM 1712 N N . LEU A 1 218 ? 34.154 -11.180 -36.511 1.00 61.47 218 LEU A N 1
ATOM 1713 C CA . LEU A 1 218 ? 33.729 -11.680 -35.194 1.00 61.47 218 LEU A CA 1
ATOM 1714 C C . LEU A 1 218 ? 32.330 -11.195 -34.754 1.00 61.47 218 LEU A C 1
ATOM 1716 O O . LEU A 1 218 ? 31.853 -11.608 -33.701 1.00 61.47 218 LEU A O 1
ATOM 1720 N N . GLY A 1 219 ? 31.628 -10.410 -35.584 1.00 59.03 219 GLY A N 1
ATOM 1721 C CA . GLY A 1 219 ? 30.157 -10.404 -35.595 1.00 59.03 219 GLY A CA 1
ATOM 1722 C C . GLY A 1 219 ? 29.431 -9.337 -34.769 1.00 59.03 219 GLY A C 1
ATOM 1723 O O . GLY A 1 219 ? 28.230 -9.495 -34.531 1.00 59.03 219 GLY A O 1
ATOM 1724 N N . HIS A 1 220 ? 30.087 -8.248 -34.358 1.00 72.75 220 HIS A N 1
ATOM 1725 C CA . HIS A 1 220 ? 29.423 -7.146 -33.651 1.00 72.75 220 HIS A CA 1
ATOM 1726 C C . HIS A 1 220 ? 29.727 -5.789 -34.289 1.00 72.75 220 HIS A C 1
ATOM 1728 O O . HIS A 1 220 ? 30.823 -5.567 -34.792 1.00 72.75 220 HIS A O 1
ATOM 1734 N N . TRP A 1 221 ? 28.728 -4.907 -34.276 1.00 80.88 221 TRP A N 1
ATOM 1735 C CA . TRP A 1 221 ? 28.862 -3.523 -34.721 1.00 80.88 221 TRP A CA 1
ATOM 1736 C C . TRP A 1 221 ? 29.500 -2.688 -33.613 1.00 80.88 221 TRP A C 1
ATOM 1738 O O . TRP A 1 221 ? 29.001 -2.683 -32.485 1.00 80.88 221 TRP A O 1
ATOM 1748 N N . ASP A 1 222 ? 30.592 -2.000 -33.933 1.00 79.69 222 ASP A N 1
ATOM 1749 C CA . ASP A 1 222 ? 31.287 -1.095 -33.027 1.00 79.69 222 ASP A CA 1
ATOM 1750 C C . ASP A 1 222 ? 30.843 0.357 -33.283 1.00 79.69 222 ASP A C 1
ATOM 1752 O O . ASP A 1 222 ? 31.202 0.927 -34.315 1.00 79.69 222 ASP A O 1
ATOM 1756 N N . PRO A 1 223 ? 30.122 1.011 -32.351 1.00 75.69 223 PRO A N 1
ATOM 1757 C CA . PRO A 1 223 ? 29.706 2.406 -32.513 1.00 75.69 223 PRO A CA 1
ATOM 1758 C C . PRO A 1 223 ? 30.864 3.400 -32.698 1.00 75.69 223 PRO A C 1
ATOM 1760 O O . PRO A 1 223 ? 30.613 4.540 -33.088 1.00 75.69 223 PRO A O 1
ATOM 1763 N N . VAL A 1 224 ? 32.105 3.014 -32.377 1.00 76.00 224 VAL A N 1
ATOM 1764 C CA . VAL A 1 224 ? 33.302 3.855 -32.502 1.00 76.00 224 VAL A CA 1
ATOM 1765 C C . VAL A 1 224 ? 33.967 3.701 -33.871 1.00 76.00 224 VAL A C 1
ATOM 1767 O O . VAL A 1 224 ? 34.400 4.697 -34.455 1.00 76.00 224 VAL A O 1
ATOM 1770 N N . GLU A 1 225 ? 34.075 2.474 -34.384 1.00 80.25 225 GLU A N 1
ATOM 1771 C CA . GLU A 1 225 ? 34.833 2.175 -35.608 1.00 80.25 225 GLU A CA 1
ATOM 1772 C C . GLU A 1 225 ? 33.962 1.974 -36.858 1.00 80.25 225 GLU A C 1
ATOM 1774 O O . GLU A 1 225 ? 34.428 2.191 -37.991 1.00 80.25 225 GLU A O 1
ATOM 1779 N N . ASP A 1 226 ? 32.705 1.574 -36.665 1.00 82.38 226 ASP A N 1
ATOM 1780 C CA . ASP A 1 226 ? 31.769 1.247 -37.731 1.00 82.38 226 ASP A CA 1
ATOM 1781 C C . ASP A 1 226 ? 30.835 2.418 -38.067 1.00 82.38 226 ASP A C 1
ATOM 1783 O O . ASP A 1 226 ? 30.510 3.254 -37.221 1.00 82.38 226 ASP A O 1
ATOM 1787 N N . PRO A 1 227 ? 30.385 2.521 -39.332 1.00 81.88 227 PRO A N 1
ATOM 1788 C CA . PRO A 1 227 ? 29.463 3.574 -39.731 1.00 81.88 227 PRO A CA 1
ATOM 1789 C C . PRO A 1 227 ? 28.116 3.453 -38.996 1.00 81.88 227 PRO A C 1
ATOM 1791 O O . PRO A 1 227 ? 27.647 2.335 -38.754 1.00 81.88 227 PRO A O 1
ATOM 1794 N N . PRO A 1 228 ? 27.444 4.583 -38.701 1.00 82.50 228 PRO A N 1
ATOM 1795 C CA . PRO A 1 228 ? 26.107 4.574 -38.118 1.00 82.50 228 PRO A CA 1
ATOM 1796 C C . PRO A 1 228 ? 25.084 3.881 -39.031 1.00 82.50 228 PRO A C 1
ATOM 1798 O O . PRO A 1 228 ? 25.274 3.835 -40.254 1.00 82.50 228 PRO A O 1
ATOM 1801 N N . PRO A 1 229 ? 23.972 3.372 -38.468 1.00 85.69 229 PRO A N 1
ATOM 1802 C CA . PRO A 1 229 ? 22.889 2.814 -39.266 1.00 85.69 229 PRO A CA 1
ATOM 1803 C C . PRO A 1 229 ? 22.315 3.871 -40.219 1.00 85.69 229 PRO A C 1
ATOM 1805 O O . PRO A 1 229 ? 22.156 5.039 -39.870 1.00 85.69 229 PRO A O 1
ATOM 1808 N N . ALA A 1 230 ? 21.982 3.450 -41.441 1.00 84.44 230 ALA A N 1
ATOM 1809 C CA . ALA A 1 230 ? 21.451 4.344 -42.475 1.00 84.44 230 ALA A CA 1
ATOM 1810 C C . ALA A 1 230 ? 19.997 4.791 -42.218 1.00 84.44 230 ALA A C 1
ATOM 1812 O O . ALA A 1 230 ? 19.504 5.707 -42.875 1.00 84.44 230 ALA A O 1
ATOM 1813 N N . LYS A 1 231 ? 19.299 4.112 -41.304 1.00 86.25 231 LYS A N 1
ATOM 1814 C CA . LYS A 1 231 ? 17.921 4.380 -40.882 1.00 86.25 231 LYS A CA 1
ATOM 1815 C C . LYS A 1 231 ? 17.848 4.346 -39.361 1.00 86.25 231 LYS A C 1
ATOM 1817 O O . LYS A 1 231 ? 18.729 3.779 -38.716 1.00 86.25 231 LYS A O 1
ATOM 1822 N N . GLU A 1 232 ? 16.788 4.926 -38.810 1.00 82.81 232 GLU A N 1
ATOM 1823 C CA . GLU A 1 232 ? 16.475 4.768 -37.393 1.00 82.81 232 GLU A CA 1
ATOM 1824 C C . GLU A 1 232 ? 16.314 3.270 -37.057 1.00 82.81 232 GLU A C 1
ATOM 1826 O O . GLU A 1 232 ? 15.647 2.563 -37.817 1.00 82.81 232 GLU A O 1
ATOM 1831 N N . PRO A 1 233 ? 16.965 2.763 -35.994 1.00 86.06 233 PRO A N 1
ATOM 1832 C CA . PRO A 1 233 ? 16.831 1.372 -35.576 1.00 86.06 233 PRO A CA 1
ATOM 1833 C C . PRO A 1 233 ? 15.404 1.006 -35.181 1.00 86.06 233 PRO A C 1
ATOM 1835 O O . PRO A 1 233 ? 14.698 1.793 -34.550 1.00 86.06 233 PRO A O 1
ATOM 1838 N N . ASP A 1 234 ? 15.034 -0.237 -35.462 1.00 86.62 234 ASP A N 1
ATOM 1839 C CA . ASP A 1 234 ? 13.809 -0.833 -34.955 1.00 86.62 234 ASP A CA 1
ATOM 1840 C C . ASP A 1 234 ? 13.928 -1.056 -33.443 1.00 86.62 234 ASP A C 1
ATOM 1842 O O . ASP A 1 234 ? 14.972 -1.483 -32.935 1.00 86.62 234 ASP A O 1
ATOM 1846 N N . VAL A 1 235 ? 12.832 -0.826 -32.722 1.00 83.25 235 VAL A N 1
ATOM 1847 C CA . VAL A 1 235 ? 12.726 -1.183 -31.306 1.00 83.25 235 VAL A CA 1
ATOM 1848 C C . VAL A 1 235 ? 12.023 -2.527 -31.200 1.00 83.25 235 VAL A C 1
ATOM 1850 O O . VAL A 1 235 ? 10.815 -2.628 -31.408 1.00 83.25 235 VAL A O 1
ATOM 1853 N N . VAL A 1 236 ? 12.788 -3.571 -30.887 1.00 81.62 236 VAL A N 1
ATOM 1854 C CA . VAL A 1 236 ? 12.280 -4.946 -30.853 1.00 81.62 236 VAL A CA 1
ATOM 1855 C C . VAL A 1 236 ? 12.078 -5.395 -29.403 1.00 81.62 236 VAL A C 1
ATOM 1857 O O . VAL A 1 236 ? 13.011 -5.298 -28.597 1.00 81.62 236 VAL A O 1
ATOM 1860 N N . PRO A 1 237 ? 10.887 -5.905 -29.035 1.00 75.88 237 PRO A N 1
ATOM 1861 C CA . PRO A 1 237 ? 10.674 -6.484 -27.716 1.00 75.88 237 PRO A CA 1
ATOM 1862 C C . PRO A 1 237 ? 11.452 -7.804 -27.574 1.00 75.88 237 PRO A C 1
ATOM 1864 O O . PRO A 1 237 ? 11.375 -8.680 -28.433 1.00 75.88 237 PRO A O 1
ATOM 1867 N N . GLY A 1 238 ? 12.195 -7.962 -26.473 1.00 74.38 238 GLY A N 1
ATOM 1868 C CA . GLY A 1 238 ? 12.796 -9.249 -26.093 1.00 74.38 238 GLY A CA 1
ATOM 1869 C C . GLY A 1 238 ? 11.764 -10.260 -25.574 1.00 74.38 238 GLY A C 1
ATOM 1870 O O . GLY A 1 238 ? 10.569 -9.988 -25.584 1.00 74.38 238 GLY A O 1
ATOM 1871 N N . GLN A 1 239 ? 12.219 -11.417 -25.073 1.00 80.31 239 GLN A N 1
ATOM 1872 C CA . GLN A 1 239 ? 11.350 -12.351 -24.341 1.00 80.31 239 GLN A CA 1
ATOM 1873 C C . GLN A 1 239 ? 10.790 -11.692 -23.076 1.00 80.31 239 GLN A C 1
ATOM 1875 O O . GLN A 1 239 ? 11.527 -11.014 -22.357 1.00 80.31 239 GLN A O 1
ATOM 1880 N N . ARG A 1 240 ? 9.497 -11.917 -22.807 1.00 85.31 240 ARG A N 1
ATOM 1881 C CA . ARG A 1 240 ? 8.759 -11.243 -21.730 1.00 85.31 240 ARG A CA 1
ATOM 1882 C C . ARG A 1 240 ? 8.005 -12.220 -20.830 1.00 85.31 240 ARG A C 1
ATOM 1884 O O . ARG A 1 240 ? 6.778 -12.279 -20.888 1.00 85.31 240 ARG A O 1
ATOM 1891 N N . PRO A 1 241 ? 8.721 -13.046 -20.052 1.00 89.75 241 PRO A N 1
ATOM 1892 C CA . PRO A 1 241 ? 8.081 -13.967 -19.124 1.00 89.75 241 PRO A CA 1
ATOM 1893 C C . PRO A 1 241 ? 7.278 -13.211 -18.060 1.00 89.75 241 PRO A C 1
ATOM 1895 O O . PRO A 1 241 ? 7.688 -12.151 -17.581 1.00 89.75 241 PRO A O 1
ATOM 1898 N N . ARG A 1 242 ? 6.139 -13.790 -17.675 1.00 92.00 242 ARG A N 1
ATOM 1899 C CA . ARG A 1 242 ? 5.307 -13.308 -16.573 1.00 92.00 242 ARG A CA 1
ATOM 1900 C C . ARG A 1 242 ? 5.879 -13.757 -15.234 1.00 92.00 242 ARG A C 1
ATOM 1902 O O . ARG A 1 242 ? 5.427 -14.736 -14.650 1.00 92.00 242 ARG A O 1
ATOM 1909 N N . GLU A 1 243 ? 6.901 -13.049 -14.776 1.00 93.38 243 GLU A N 1
ATOM 1910 C CA . GLU A 1 243 ? 7.635 -13.361 -13.549 1.00 93.38 243 GLU A CA 1
ATOM 1911 C C . GLU A 1 243 ? 8.086 -12.082 -12.828 1.00 93.38 243 GLU A C 1
ATOM 1913 O O . GLU A 1 243 ? 8.344 -11.049 -13.456 1.00 93.38 243 GLU A O 1
ATOM 1918 N N . LEU A 1 244 ? 8.199 -12.178 -11.504 1.00 95.81 244 LEU A N 1
ATOM 1919 C CA . LEU A 1 244 ? 8.842 -11.181 -10.654 1.00 95.81 244 LEU A CA 1
ATOM 1920 C C . LEU A 1 244 ? 10.261 -11.656 -10.353 1.00 95.81 244 LEU A C 1
ATOM 1922 O O . LEU A 1 244 ? 10.454 -12.774 -9.880 1.00 95.81 244 LEU A O 1
ATOM 1926 N N . LEU A 1 245 ? 11.246 -10.809 -10.632 1.00 96.12 245 LEU A N 1
ATOM 1927 C CA . LEU A 1 245 ? 12.657 -11.103 -10.401 1.00 96.12 245 LEU A CA 1
ATOM 1928 C C . LEU A 1 245 ? 13.224 -10.215 -9.294 1.00 96.12 245 LEU A C 1
ATOM 1930 O O . LEU A 1 245 ? 12.852 -9.043 -9.180 1.00 96.12 245 LEU A O 1
ATOM 1934 N N . SER A 1 246 ? 14.177 -10.745 -8.523 1.00 95.81 246 SER A N 1
ATOM 1935 C CA . SER A 1 246 ? 15.039 -9.906 -7.685 1.00 95.81 246 SER A CA 1
ATOM 1936 C C . SER A 1 246 ? 15.932 -9.018 -8.557 1.00 95.81 246 SER A C 1
ATOM 1938 O O . SER A 1 246 ? 16.129 -9.286 -9.748 1.00 95.81 246 SER A O 1
ATOM 1940 N N . ILE A 1 247 ? 16.537 -7.977 -7.976 1.00 93.38 247 ILE A N 1
ATOM 1941 C CA . ILE A 1 247 ? 17.484 -7.130 -8.715 1.00 93.38 247 ILE A CA 1
ATOM 1942 C C . ILE A 1 247 ? 18.650 -7.940 -9.294 1.00 93.38 247 ILE A C 1
ATOM 1944 O O . ILE A 1 247 ? 19.032 -7.705 -10.439 1.00 93.38 247 ILE A O 1
ATOM 1948 N N . HIS A 1 248 ? 19.183 -8.927 -8.567 1.00 91.06 248 HIS A N 1
ATOM 1949 C CA . HIS A 1 248 ? 20.249 -9.787 -9.077 1.00 91.06 248 HIS A CA 1
ATOM 1950 C C . HIS A 1 248 ? 19.769 -10.687 -10.219 1.00 91.06 248 HIS A C 1
ATOM 1952 O O . HIS A 1 248 ? 20.402 -10.723 -11.273 1.00 91.06 248 HIS A O 1
ATOM 1958 N N . GLN A 1 249 ? 18.626 -11.363 -10.061 1.00 93.06 249 GLN A N 1
ATOM 1959 C CA . GLN A 1 249 ? 18.064 -12.217 -11.112 1.00 93.06 249 GLN A CA 1
ATOM 1960 C C . GLN A 1 249 ? 17.755 -11.419 -12.385 1.00 93.06 249 GLN A C 1
ATOM 1962 O O . GLN A 1 249 ? 18.114 -11.836 -13.487 1.00 93.06 249 GLN A O 1
ATOM 1967 N N . TRP A 1 250 ? 17.139 -10.245 -12.235 1.00 92.62 250 TRP A N 1
ATOM 1968 C CA . TRP A 1 250 ? 16.813 -9.351 -13.341 1.00 92.62 250 TRP A CA 1
ATOM 1969 C C . TRP A 1 250 ? 18.070 -8.874 -14.076 1.00 92.62 250 TRP A C 1
ATOM 1971 O O . TRP A 1 250 ? 18.135 -8.931 -15.308 1.00 92.62 250 TRP A O 1
ATOM 1981 N N . ARG A 1 251 ? 19.105 -8.467 -13.328 1.00 88.69 251 ARG A N 1
ATOM 1982 C CA . ARG A 1 251 ? 20.406 -8.080 -13.886 1.00 88.69 251 ARG A CA 1
ATOM 1983 C C . ARG A 1 251 ? 21.039 -9.224 -14.666 1.00 88.69 251 ARG A C 1
ATOM 1985 O O . ARG A 1 251 ? 21.323 -9.040 -15.845 1.00 88.69 251 ARG A O 1
ATOM 1992 N N . SER A 1 252 ? 21.207 -10.386 -14.038 1.00 87.94 252 SER A N 1
ATOM 1993 C CA . SER A 1 252 ? 21.878 -11.542 -14.642 1.00 87.94 252 SER A CA 1
ATOM 1994 C C . SER A 1 252 ? 21.143 -12.069 -15.874 1.00 87.94 252 SER A C 1
ATOM 1996 O O . SER A 1 252 ? 21.779 -12.552 -16.809 1.00 87.94 252 SER A O 1
ATOM 1998 N N . ARG A 1 253 ? 19.808 -11.950 -15.918 1.00 89.56 253 ARG A N 1
ATOM 1999 C CA . ARG A 1 253 ? 19.007 -12.386 -17.069 1.00 89.56 253 ARG A CA 1
ATOM 2000 C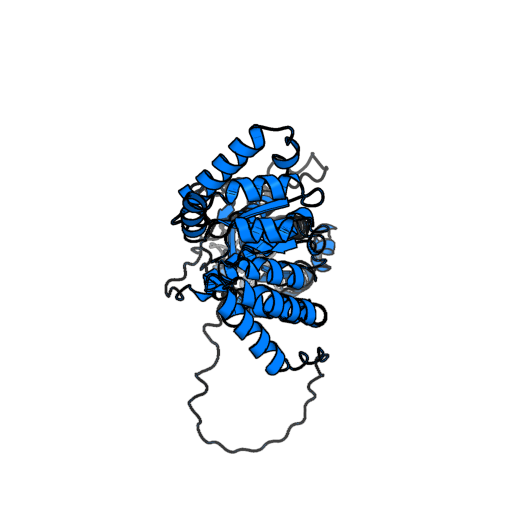 C . ARG A 1 253 ? 19.146 -11.458 -18.271 1.00 89.56 253 ARG A C 1
ATOM 2002 O O . ARG A 1 253 ? 19.194 -11.925 -19.409 1.00 89.56 253 ARG A O 1
ATOM 2009 N N . TYR A 1 254 ? 19.170 -10.147 -18.044 1.00 85.75 254 TYR A N 1
ATOM 2010 C CA . TYR A 1 254 ? 19.035 -9.179 -19.132 1.00 85.75 254 TYR A CA 1
ATOM 2011 C C . TYR A 1 254 ? 20.315 -8.413 -19.464 1.00 85.75 254 TYR A C 1
ATOM 2013 O O . TYR A 1 254 ? 20.412 -7.899 -20.580 1.00 85.75 254 TYR A O 1
ATOM 2021 N N . PHE A 1 255 ? 21.315 -8.358 -18.589 1.00 79.88 255 PHE A N 1
ATOM 2022 C CA . PHE A 1 255 ? 22.492 -7.512 -18.785 1.00 79.88 255 PHE A CA 1
ATOM 2023 C C . PHE A 1 255 ? 23.788 -8.239 -18.430 1.00 79.88 255 PHE A C 1
ATOM 2025 O O . PHE A 1 255 ? 23.860 -8.999 -17.471 1.00 79.88 255 PHE A O 1
ATOM 2032 N N . PHE A 1 256 ? 24.839 -7.994 -19.217 1.00 67.56 256 PHE A N 1
ATOM 2033 C CA . PHE A 1 256 ? 26.160 -8.549 -18.935 1.00 67.56 256 PHE A CA 1
ATOM 2034 C C . PHE A 1 256 ? 26.781 -7.845 -17.725 1.00 67.56 256 PHE A C 1
ATOM 2036 O O . PHE A 1 256 ? 26.992 -6.631 -17.736 1.00 67.56 256 PHE A O 1
ATOM 2043 N N . ASP A 1 257 ? 27.123 -8.635 -16.711 1.00 58.25 257 ASP A N 1
ATOM 2044 C CA . ASP A 1 257 ? 27.533 -8.179 -15.377 1.00 58.25 257 ASP A CA 1
ATOM 2045 C C . ASP A 1 257 ? 28.773 -7.258 -15.370 1.00 58.25 257 ASP A C 1
ATOM 2047 O O . ASP A 1 257 ? 28.941 -6.420 -14.489 1.00 58.25 257 ASP A O 1
ATOM 2051 N N . ARG A 1 258 ? 29.612 -7.317 -16.417 1.00 53.62 258 ARG A N 1
ATOM 2052 C CA . ARG A 1 258 ? 30.854 -6.523 -16.532 1.00 53.62 258 ARG A CA 1
ATOM 2053 C C . ARG A 1 258 ? 30.668 -5.003 -16.476 1.00 53.62 258 ARG A C 1
ATOM 2055 O O . ARG A 1 258 ? 31.642 -4.309 -16.199 1.00 53.62 258 ARG A O 1
ATOM 2062 N N . PHE A 1 259 ? 29.474 -4.482 -16.753 1.00 53.56 259 PHE A N 1
ATOM 2063 C CA . PHE A 1 259 ? 29.224 -3.034 -16.806 1.00 53.56 259 PHE A CA 1
ATOM 2064 C C . PHE A 1 259 ? 28.504 -2.478 -15.576 1.00 53.56 259 PHE A C 1
ATOM 2066 O O . PHE A 1 259 ? 28.286 -1.270 -15.494 1.00 53.56 259 PHE A O 1
ATOM 2073 N N . MET A 1 260 ? 28.134 -3.330 -14.619 1.00 61.91 260 MET A N 1
ATOM 2074 C CA . MET A 1 260 ? 27.364 -2.927 -13.447 1.00 61.91 260 MET A CA 1
ATOM 2075 C C . MET A 1 260 ? 28.153 -3.230 -12.181 1.00 61.91 260 MET A C 1
ATOM 2077 O O . MET A 1 260 ? 28.283 -4.374 -11.762 1.00 61.91 260 MET A O 1
ATOM 2081 N N . GLY A 1 261 ? 28.696 -2.186 -11.557 1.00 62.94 261 GLY A N 1
ATOM 2082 C CA . GLY A 1 261 ? 29.272 -2.328 -10.225 1.00 62.94 261 GLY A CA 1
ATOM 2083 C C . GLY A 1 261 ? 28.186 -2.697 -9.215 1.00 62.94 261 GLY A C 1
ATOM 2084 O O . GLY A 1 261 ? 27.086 -2.146 -9.259 1.00 62.94 261 GLY A O 1
ATOM 2085 N N . ASP A 1 262 ? 28.500 -3.584 -8.272 1.00 70.69 262 ASP A N 1
ATOM 2086 C CA . ASP A 1 262 ? 27.623 -3.889 -7.137 1.00 70.69 262 ASP A CA 1
ATOM 2087 C C . ASP A 1 262 ? 27.646 -2.754 -6.117 1.00 70.69 262 ASP A C 1
ATOM 2089 O O . ASP A 1 262 ? 28.212 -2.864 -5.024 1.00 70.69 262 ASP A O 1
ATOM 2093 N N . GLY A 1 263 ? 27.043 -1.631 -6.501 1.00 78.69 263 GLY A N 1
ATOM 2094 C CA . GLY A 1 263 ? 26.859 -0.496 -5.617 1.00 78.69 263 GLY A CA 1
ATOM 2095 C C . GLY A 1 263 ? 26.133 -0.916 -4.328 1.00 78.69 263 GLY A C 1
ATOM 2096 O O . GLY A 1 263 ? 25.320 -1.848 -4.356 1.00 78.69 263 GLY A O 1
ATOM 2097 N N . PRO A 1 264 ? 26.373 -0.225 -3.198 1.00 83.81 264 PRO A N 1
ATOM 2098 C CA . PRO A 1 264 ? 25.752 -0.554 -1.914 1.00 83.81 264 PRO A CA 1
ATOM 2099 C C . PRO A 1 264 ? 24.225 -0.688 -1.986 1.00 83.81 264 PRO A C 1
ATOM 2101 O O . PRO A 1 264 ? 23.662 -1.593 -1.379 1.00 83.81 264 PRO A O 1
ATOM 2104 N N . SER A 1 265 ? 23.557 0.159 -2.775 1.00 84.75 265 SER A N 1
ATOM 2105 C CA . SER A 1 265 ? 22.103 0.121 -2.965 1.00 84.75 265 SER A CA 1
ATOM 2106 C C . SER A 1 265 ? 21.627 -1.164 -3.647 1.00 84.75 265 SER A C 1
ATOM 2108 O O . SER A 1 265 ? 20.650 -1.759 -3.206 1.00 84.75 265 SER A O 1
ATOM 2110 N N . ILE A 1 266 ? 22.341 -1.654 -4.666 1.00 86.81 266 ILE A N 1
ATOM 2111 C CA . ILE A 1 266 ? 21.957 -2.901 -5.342 1.00 86.81 266 ILE A CA 1
ATOM 2112 C C . ILE A 1 266 ? 22.100 -4.087 -4.385 1.00 86.81 266 ILE A C 1
ATOM 2114 O O . ILE A 1 266 ? 21.195 -4.908 -4.306 1.00 86.81 266 ILE A O 1
ATOM 2118 N N . ARG A 1 267 ? 23.180 -4.134 -3.592 1.00 88.12 267 ARG A N 1
ATOM 2119 C CA . ARG A 1 267 ? 23.373 -5.182 -2.574 1.00 88.12 267 ARG A CA 1
ATOM 2120 C C . ARG A 1 267 ? 22.306 -5.147 -1.482 1.00 88.12 267 ARG A C 1
ATOM 2122 O O . ARG A 1 267 ? 21.853 -6.196 -1.043 1.00 88.12 267 ARG A O 1
ATOM 2129 N N . ARG A 1 268 ? 21.898 -3.949 -1.048 1.00 91.25 268 ARG A N 1
ATOM 2130 C CA . ARG A 1 268 ? 20.801 -3.788 -0.081 1.00 91.25 268 ARG A CA 1
ATOM 2131 C C . ARG A 1 268 ? 19.487 -4.328 -0.633 1.00 91.25 268 ARG A C 1
ATOM 2133 O O . ARG A 1 268 ? 18.792 -5.021 0.095 1.00 91.25 268 ARG A O 1
ATOM 2140 N N . LEU A 1 269 ? 19.163 -4.019 -1.889 1.00 92.31 269 LEU A N 1
ATOM 2141 C CA . LEU A 1 269 ? 17.924 -4.479 -2.518 1.00 92.31 269 LEU A CA 1
ATOM 2142 C C . LEU A 1 269 ? 17.950 -5.989 -2.808 1.00 92.31 269 LEU A C 1
ATOM 2144 O O . LEU A 1 269 ? 16.930 -6.655 -2.689 1.00 92.31 269 LEU A O 1
ATOM 2148 N N . ASP A 1 270 ? 19.113 -6.548 -3.134 1.00 90.06 270 ASP A N 1
ATOM 2149 C CA . ASP A 1 270 ? 19.268 -7.987 -3.372 1.00 90.06 270 ASP A CA 1
ATOM 2150 C C . ASP A 1 270 ? 18.980 -8.841 -2.127 1.00 90.06 270 ASP A C 1
ATOM 2152 O O . ASP A 1 270 ? 18.443 -9.938 -2.234 1.00 90.06 270 ASP A O 1
ATOM 2156 N N . GLY A 1 271 ? 19.263 -8.310 -0.934 1.00 88.56 271 GLY A N 1
ATOM 2157 C CA . GLY A 1 271 ? 18.938 -8.967 0.334 1.00 88.56 271 GLY A CA 1
ATOM 2158 C C . GLY A 1 271 ? 17.463 -8.890 0.753 1.00 88.56 271 GLY A C 1
ATOM 2159 O O . GLY A 1 271 ? 17.126 -9.421 1.809 1.00 88.56 271 GLY A O 1
ATOM 2160 N N . MET A 1 272 ? 16.598 -8.215 -0.011 1.00 93.50 272 MET A N 1
ATOM 2161 C CA . MET A 1 272 ? 15.178 -8.053 0.326 1.00 93.50 272 MET A CA 1
ATOM 2162 C C . MET A 1 272 ? 14.342 -9.245 -0.171 1.00 93.50 272 MET A C 1
ATOM 2164 O O . MET A 1 272 ? 14.671 -9.838 -1.203 1.00 93.50 272 MET A O 1
ATOM 2168 N N . PRO A 1 273 ? 13.248 -9.607 0.523 1.00 95.50 273 PRO A N 1
ATOM 2169 C CA . PRO A 1 273 ? 12.428 -10.748 0.135 1.00 95.50 273 PRO A CA 1
ATOM 2170 C C . PRO A 1 273 ? 11.675 -10.491 -1.180 1.00 95.50 273 PRO A C 1
ATOM 2172 O O . PRO A 1 273 ? 11.203 -9.384 -1.450 1.00 95.50 273 PRO A O 1
ATOM 2175 N N . LEU A 1 274 ? 11.559 -11.536 -2.003 1.00 97.12 274 LEU A N 1
ATOM 2176 C CA . LEU A 1 274 ? 10.901 -11.483 -3.310 1.00 97.12 274 LEU A CA 1
ATOM 2177 C C . LEU A 1 274 ? 9.381 -11.663 -3.165 1.00 97.12 274 LEU A C 1
ATOM 2179 O O . LEU A 1 274 ? 8.920 -12.541 -2.434 1.00 97.12 274 LEU A O 1
ATOM 2183 N N . ALA A 1 275 ? 8.604 -10.841 -3.867 1.00 96.75 275 ALA A N 1
ATOM 2184 C CA . ALA A 1 275 ? 7.150 -10.957 -3.934 1.00 96.75 275 ALA A CA 1
ATOM 2185 C C . ALA A 1 275 ? 6.724 -12.192 -4.751 1.00 96.75 275 ALA A C 1
ATOM 2187 O O . ALA A 1 275 ? 7.371 -12.565 -5.732 1.00 96.75 275 ALA A O 1
ATOM 2188 N N . GLY A 1 276 ? 5.629 -12.836 -4.338 1.00 93.81 276 GLY A N 1
ATOM 2189 C CA . GLY A 1 276 ? 5.103 -14.031 -5.003 1.00 93.81 276 GLY A CA 1
ATOM 2190 C C . GLY A 1 276 ? 4.432 -13.719 -6.343 1.00 93.81 276 GLY A C 1
ATOM 2191 O O . GLY A 1 276 ? 3.956 -12.610 -6.568 1.00 93.81 276 GLY A O 1
ATOM 2192 N N . SER A 1 277 ? 4.330 -14.715 -7.228 1.00 93.19 277 SER A N 1
ATOM 2193 C CA . SER A 1 277 ? 3.689 -14.558 -8.546 1.00 93.19 277 SER A CA 1
ATOM 2194 C C . SER A 1 277 ? 2.217 -14.139 -8.471 1.00 93.19 277 SER A C 1
ATOM 2196 O O . SER A 1 277 ? 1.754 -13.445 -9.373 1.00 93.19 277 SER A O 1
ATOM 2198 N N . ALA A 1 278 ? 1.512 -14.493 -7.390 1.00 93.12 278 ALA A N 1
ATOM 2199 C CA . ALA A 1 278 ? 0.126 -14.089 -7.141 1.00 93.12 278 ALA A CA 1
ATOM 2200 C C . ALA A 1 278 ? -0.058 -12.559 -7.105 1.00 93.12 278 ALA A C 1
ATOM 2202 O O . ALA A 1 278 ? -1.117 -12.042 -7.455 1.00 93.12 278 ALA A O 1
ATOM 2203 N N . ALA A 1 279 ? 0.999 -11.808 -6.768 1.00 94.62 279 ALA A N 1
ATOM 2204 C CA . ALA A 1 279 ? 0.992 -10.347 -6.792 1.00 94.62 279 ALA A CA 1
ATOM 2205 C C . ALA A 1 279 ? 0.785 -9.764 -8.207 1.00 94.62 279 ALA A C 1
ATOM 2207 O O . ALA A 1 279 ? 0.377 -8.613 -8.360 1.00 94.62 279 ALA A O 1
ATOM 2208 N N . LEU A 1 280 ? 1.045 -10.554 -9.257 1.00 94.44 280 LEU A N 1
ATOM 2209 C CA . LEU A 1 280 ? 0.811 -10.163 -10.645 1.00 94.44 280 LEU A CA 1
ATOM 2210 C C . LEU A 1 280 ? -0.612 -10.465 -11.128 1.00 94.44 280 LEU A C 1
ATOM 2212 O O . LEU A 1 280 ? -0.957 -10.027 -12.220 1.00 94.44 280 LEU A O 1
ATOM 2216 N N . ASP A 1 281 ? -1.434 -11.237 -10.414 1.00 92.12 281 ASP A N 1
ATOM 2217 C CA . ASP A 1 281 ? -2.691 -11.773 -10.974 1.00 92.12 281 ASP A CA 1
ATOM 2218 C C . ASP A 1 281 ? -3.692 -10.679 -11.337 1.00 92.12 281 ASP A C 1
ATOM 2220 O O . ASP A 1 281 ? -4.328 -10.739 -12.389 1.00 92.12 281 ASP A O 1
ATOM 2224 N N . PHE A 1 282 ? -3.747 -9.623 -10.529 1.00 90.25 282 PHE A N 1
ATOM 2225 C CA . PHE A 1 282 ? -4.574 -8.459 -10.816 1.00 90.25 282 PHE A CA 1
ATOM 2226 C C . PHE A 1 282 ? -3.900 -7.456 -11.766 1.00 90.25 282 PHE A C 1
ATOM 2228 O O . PHE A 1 282 ? -4.556 -6.918 -12.660 1.00 90.25 282 PHE A O 1
ATOM 2235 N N . LEU A 1 283 ? -2.593 -7.229 -11.588 1.00 91.88 283 LEU A N 1
ATOM 2236 C CA . LEU A 1 283 ? -1.816 -6.225 -12.324 1.00 91.88 283 LEU A CA 1
ATOM 2237 C C . LEU A 1 283 ? -1.484 -6.649 -13.754 1.00 91.88 283 LEU A C 1
ATOM 2239 O O . LEU A 1 283 ? -1.515 -5.832 -14.660 1.00 91.88 283 LEU A O 1
ATOM 2243 N N . TRP A 1 284 ? -1.134 -7.909 -13.969 1.00 92.38 284 TRP A N 1
ATOM 2244 C CA . TRP A 1 284 ? -0.788 -8.476 -15.266 1.00 92.38 284 TRP A CA 1
ATOM 2245 C C . TRP A 1 284 ? -1.482 -9.837 -15.390 1.00 92.38 284 TRP A C 1
ATOM 2247 O O . TRP A 1 284 ? -0.841 -10.869 -15.180 1.00 92.38 284 TRP A O 1
ATOM 2257 N N . PRO A 1 285 ? -2.798 -9.873 -15.664 1.00 86.38 285 PRO A N 1
ATOM 2258 C CA . PRO A 1 285 ? -3.545 -11.123 -15.725 1.00 86.38 285 PRO A CA 1
ATOM 2259 C C . PRO A 1 285 ? -2.990 -12.037 -16.820 1.00 86.38 285 PRO A C 1
ATOM 2261 O O . PRO A 1 285 ? -2.520 -11.577 -17.866 1.00 86.38 285 PRO A O 1
ATOM 2264 N N . ASN A 1 286 ? -3.032 -13.349 -16.587 1.00 80.81 286 ASN A N 1
ATOM 2265 C CA . ASN A 1 286 ? -2.634 -14.320 -17.597 1.00 80.81 286 ASN A CA 1
ATOM 2266 C C . ASN A 1 286 ? -3.740 -14.439 -18.657 1.00 80.81 286 ASN A C 1
ATOM 2268 O O . ASN A 1 286 ? -4.632 -15.271 -18.542 1.00 80.81 286 ASN A O 1
ATOM 2272 N N . ILE A 1 287 ? -3.682 -13.597 -19.691 1.00 67.44 287 ILE A N 1
ATOM 2273 C CA . ILE A 1 287 ? -4.663 -13.578 -20.794 1.00 67.44 287 ILE A CA 1
ATOM 2274 C C . ILE A 1 287 ? -4.623 -14.892 -21.612 1.00 67.44 287 ILE A C 1
ATOM 2276 O O . ILE A 1 287 ? -5.537 -15.173 -22.381 1.00 67.44 287 ILE A O 1
ATOM 2280 N N . TYR A 1 288 ? -3.595 -15.728 -21.416 1.00 57.03 288 TYR A N 1
ATOM 2281 C CA . TYR A 1 288 ? -3.405 -17.006 -22.108 1.00 57.03 288 TYR A CA 1
ATOM 2282 C C . TYR A 1 288 ? -3.462 -18.236 -21.175 1.00 57.03 288 TYR A C 1
ATOM 2284 O O . TYR A 1 288 ? -2.976 -19.300 -21.550 1.00 57.03 288 TYR A O 1
ATOM 2292 N N . GLY A 1 289 ? -4.016 -18.115 -19.962 1.00 44.84 289 GLY A N 1
ATOM 2293 C CA . GLY A 1 289 ? -4.129 -19.234 -19.018 1.00 44.84 289 GLY A CA 1
ATOM 2294 C C . GLY A 1 289 ? -5.304 -20.166 -19.327 1.00 44.84 289 GLY A C 1
ATOM 2295 O O . GLY A 1 289 ? -6.433 -19.696 -19.341 1.00 44.84 289 GLY A O 1
ATOM 2296 N N . ASP A 1 290 ? -4.975 -21.442 -19.558 1.00 43.47 290 ASP A N 1
ATOM 2297 C CA . ASP A 1 290 ? -5.774 -22.676 -19.644 1.00 43.47 290 ASP A CA 1
ATOM 2298 C C . ASP A 1 290 ? -7.215 -22.605 -20.196 1.00 43.47 290 ASP A C 1
ATOM 2300 O O . ASP A 1 290 ? -8.067 -21.896 -19.657 1.00 43.47 290 ASP A O 1
ATOM 2304 N N . PRO A 1 291 ? -7.554 -23.415 -21.226 1.00 37.34 291 PRO A N 1
ATOM 2305 C CA . PRO A 1 291 ? -8.948 -23.574 -21.616 1.00 37.34 291 PRO A CA 1
ATOM 2306 C C . PRO A 1 291 ? -9.777 -24.007 -20.396 1.00 37.34 291 PRO A C 1
ATOM 2308 O O . PRO A 1 291 ? -9.269 -24.740 -19.540 1.00 37.34 291 PRO A O 1
ATOM 2311 N N . PRO A 1 292 ? -11.046 -23.569 -20.301 1.00 37.00 292 PRO A N 1
ATOM 2312 C CA . PRO A 1 292 ? -11.916 -23.949 -19.200 1.00 37.00 292 PRO A CA 1
ATOM 2313 C C . PRO A 1 292 ? -11.883 -25.467 -19.035 1.00 37.00 292 PRO A C 1
ATOM 2315 O O . PRO A 1 292 ? -12.052 -26.219 -19.997 1.00 37.00 292 PRO A O 1
ATOM 2318 N N . LYS A 1 293 ? -11.647 -25.898 -17.796 1.00 43.56 293 LYS A N 1
ATOM 2319 C CA . LYS A 1 293 ? -11.448 -27.286 -17.358 1.00 43.56 293 LYS A CA 1
ATOM 2320 C C . LYS A 1 293 ? -12.717 -28.156 -17.463 1.00 43.56 293 LYS A C 1
ATOM 2322 O O . LYS A 1 293 ? -12.859 -29.110 -16.711 1.00 43.56 293 LYS A O 1
ATOM 2327 N N . ASP A 1 294 ? -13.617 -27.817 -18.385 1.00 40.06 294 ASP A N 1
ATOM 2328 C CA . ASP A 1 294 ? -14.948 -28.405 -18.563 1.00 40.06 294 ASP A CA 1
ATOM 2329 C C . ASP A 1 294 ? -15.107 -29.192 -19.867 1.00 40.06 294 ASP A C 1
ATOM 2331 O O . ASP A 1 294 ? -16.157 -29.788 -20.101 1.00 40.06 294 ASP A O 1
ATOM 2335 N N . TRP A 1 295 ? -14.089 -29.253 -20.729 1.00 40.00 295 TRP A N 1
ATOM 2336 C CA . TRP A 1 295 ? -14.099 -30.179 -21.866 1.00 40.00 295 TRP A CA 1
ATOM 2337 C C . TRP A 1 295 ? -13.257 -31.409 -21.548 1.00 40.00 295 TRP A C 1
ATOM 2339 O O . TRP A 1 295 ? -12.156 -31.600 -22.063 1.00 40.00 295 TRP A O 1
ATOM 2349 N N . SER A 1 296 ? -13.815 -32.262 -20.689 1.00 36.09 296 SER A N 1
ATOM 2350 C CA . SER A 1 296 ? -13.452 -33.675 -20.613 1.00 36.09 296 SER A CA 1
ATOM 2351 C C . SER A 1 296 ? -13.666 -34.301 -21.990 1.00 36.09 296 SER A C 1
ATOM 2353 O O . SER A 1 296 ? -14.782 -34.639 -22.374 1.00 36.09 296 SER A O 1
ATOM 2355 N N . THR A 1 297 ? -12.586 -34.414 -22.757 1.00 36.09 297 THR A N 1
ATOM 2356 C CA . THR A 1 297 ? -12.514 -35.402 -23.827 1.00 36.09 297 THR A CA 1
ATOM 2357 C C . THR A 1 297 ? -11.906 -36.635 -23.190 1.00 36.09 297 THR A C 1
ATOM 2359 O O . THR A 1 297 ? -10.747 -36.605 -22.779 1.00 36.09 297 THR A O 1
ATOM 2362 N N . ASP A 1 298 ? -12.719 -37.680 -23.046 1.00 38.59 298 ASP A N 1
ATOM 2363 C CA . ASP A 1 298 ? -12.259 -39.004 -22.653 1.00 38.59 298 ASP A CA 1
ATOM 2364 C C . ASP A 1 298 ? -11.115 -39.417 -23.579 1.00 38.59 298 ASP A C 1
ATOM 2366 O O . ASP A 1 298 ? -11.271 -39.547 -24.795 1.00 38.59 298 ASP A O 1
ATOM 2370 N N . SER A 1 299 ? -9.932 -39.565 -23.006 1.00 37.06 299 SER A N 1
ATOM 2371 C CA . SER A 1 299 ? -8.795 -40.221 -23.632 1.00 37.06 299 SER A CA 1
ATOM 2372 C C . SER A 1 299 ? -7.994 -40.841 -22.501 1.00 37.06 299 SER A C 1
ATOM 2374 O O . SER A 1 299 ? -7.146 -40.198 -21.886 1.00 37.06 299 SER A O 1
ATOM 2376 N N . GLU A 1 300 ? -8.357 -42.081 -22.180 1.00 41.53 300 GLU A N 1
ATOM 2377 C CA . GLU A 1 300 ? -7.455 -43.026 -21.537 1.00 41.53 300 GLU A CA 1
ATOM 2378 C C . GLU A 1 300 ? -6.144 -43.040 -22.324 1.00 41.53 300 GLU A C 1
ATOM 2380 O O . GLU A 1 300 ? -6.169 -43.274 -23.528 1.00 41.53 300 GLU A O 1
ATOM 2385 N N . GLU A 1 301 ? -5.021 -42.805 -21.654 1.00 35.88 301 GLU A N 1
ATOM 2386 C CA . GLU A 1 301 ? -3.796 -43.557 -21.909 1.00 35.88 301 GLU A CA 1
ATOM 2387 C C . GLU A 1 301 ? -2.835 -43.379 -20.726 1.00 35.88 301 GLU A C 1
ATOM 2389 O O . GLU A 1 301 ? -2.305 -42.300 -20.452 1.00 35.88 301 GLU A O 1
ATOM 2394 N N . ASP A 1 302 ? -2.673 -44.488 -20.004 1.00 33.75 302 ASP A N 1
ATOM 2395 C CA . ASP A 1 302 ? -1.626 -44.759 -19.030 1.00 33.75 302 ASP A CA 1
ATOM 2396 C C . ASP A 1 302 ? -0.244 -44.475 -19.623 1.00 33.75 302 ASP A C 1
ATOM 2398 O O . ASP A 1 302 ? 0.125 -45.077 -20.628 1.00 33.75 302 ASP A O 1
ATOM 2402 N N . TYR A 1 303 ? 0.571 -43.672 -18.938 1.00 35.84 303 TYR A N 1
ATOM 2403 C CA . TYR A 1 303 ? 2.015 -43.898 -18.902 1.00 35.84 303 TYR A CA 1
ATOM 2404 C C . TYR A 1 303 ? 2.610 -43.344 -17.604 1.00 35.84 303 TYR A C 1
ATOM 2406 O O . TYR A 1 303 ? 2.721 -42.137 -17.390 1.00 35.84 303 TYR A O 1
ATOM 2414 N N . ASP A 1 304 ? 3.014 -44.278 -16.747 1.00 33.03 304 ASP A N 1
ATOM 2415 C CA . ASP A 1 304 ? 3.856 -44.065 -15.577 1.00 33.03 304 ASP A CA 1
ATOM 2416 C C . ASP A 1 304 ? 5.157 -43.339 -15.955 1.00 33.03 304 ASP A C 1
ATOM 2418 O O . ASP A 1 304 ? 5.941 -43.808 -16.788 1.00 33.03 304 ASP A O 1
ATOM 2422 N N . SER A 1 305 ? 5.447 -42.228 -15.277 1.00 34.06 305 SER A N 1
ATOM 2423 C CA . SER A 1 305 ? 6.818 -41.752 -15.073 1.00 34.06 305 SER A CA 1
ATOM 2424 C C . SER A 1 305 ? 6.927 -40.932 -13.792 1.00 34.06 305 SER A C 1
ATOM 2426 O O . SER A 1 305 ? 6.627 -39.744 -13.716 1.00 34.06 305 SER A O 1
ATOM 2428 N N . THR A 1 306 ? 7.396 -41.640 -12.773 1.00 34.00 306 THR A N 1
ATOM 2429 C CA . THR A 1 306 ? 7.865 -41.205 -11.463 1.00 34.00 306 THR A CA 1
ATOM 2430 C C . THR A 1 306 ? 8.894 -40.072 -11.583 1.00 34.00 306 THR A C 1
ATOM 2432 O O . THR A 1 306 ? 9.942 -40.245 -12.203 1.00 34.00 306 THR A O 1
ATOM 2435 N N . GLY A 1 307 ? 8.634 -38.924 -10.947 1.00 26.20 307 GLY A N 1
ATOM 2436 C CA . GLY A 1 307 ? 9.516 -37.753 -11.015 1.00 26.20 307 GLY A CA 1
ATOM 2437 C C . GLY A 1 307 ? 9.312 -36.736 -9.889 1.00 26.20 307 GLY A C 1
ATOM 2438 O O . GLY A 1 307 ? 8.914 -35.611 -10.143 1.00 26.20 307 GLY A O 1
ATOM 2439 N N . SER A 1 308 ? 9.583 -37.158 -8.650 1.00 25.66 308 SER A N 1
ATOM 2440 C CA . SER A 1 308 ? 10.064 -36.355 -7.507 1.00 25.66 308 SER A CA 1
ATOM 2441 C C . SER A 1 308 ? 9.570 -34.899 -7.364 1.00 25.66 308 SER A C 1
ATOM 2443 O O . SER A 1 308 ? 10.290 -33.950 -7.676 1.00 25.66 308 SER A O 1
ATOM 2445 N N . LEU A 1 309 ? 8.400 -34.720 -6.744 1.00 28.33 309 LEU A N 1
ATOM 2446 C CA . LEU A 1 309 ? 8.017 -33.473 -6.074 1.00 28.33 309 LEU A CA 1
ATOM 2447 C C . LEU A 1 309 ? 8.784 -33.364 -4.746 1.00 28.33 309 LEU A C 1
ATOM 2449 O O . LEU A 1 309 ? 8.518 -34.113 -3.806 1.00 28.33 309 LEU A O 1
ATOM 2453 N N . SER A 1 310 ? 9.741 -32.436 -4.666 1.00 28.31 310 SER A N 1
ATOM 2454 C CA . SER A 1 310 ? 10.309 -32.015 -3.382 1.00 28.31 310 SER A CA 1
ATOM 2455 C C . SER A 1 310 ? 9.224 -31.319 -2.574 1.00 28.31 310 SER A C 1
ATOM 2457 O O . SER A 1 310 ? 8.718 -30.269 -2.966 1.00 28.31 310 SER A O 1
ATOM 2459 N N . ALA A 1 311 ? 8.875 -31.951 -1.459 1.00 28.42 311 ALA A N 1
ATOM 2460 C CA . ALA A 1 311 ? 7.901 -31.496 -0.491 1.00 28.42 311 ALA A CA 1
ATOM 2461 C C . ALA A 1 311 ? 8.218 -30.078 -0.004 1.00 28.42 311 ALA A C 1
ATOM 2463 O O . ALA A 1 311 ? 9.259 -29.816 0.603 1.00 28.42 311 ALA A O 1
ATOM 2464 N N . THR A 1 312 ? 7.272 -29.184 -0.262 1.00 28.88 312 THR A N 1
ATOM 2465 C CA . THR A 1 312 ? 7.071 -27.939 0.464 1.00 28.88 312 THR A CA 1
ATOM 2466 C C . THR A 1 312 ? 7.035 -28.249 1.956 1.00 28.88 312 THR A C 1
ATOM 2468 O O . THR A 1 312 ? 6.359 -29.184 2.390 1.00 28.88 312 THR A O 1
ATOM 2471 N N . ILE A 1 313 ? 7.790 -27.476 2.732 1.00 29.83 313 ILE A N 1
ATOM 2472 C CA . ILE A 1 313 ? 7.705 -27.454 4.188 1.00 29.83 313 ILE A CA 1
ATOM 2473 C C . ILE A 1 313 ? 6.242 -27.168 4.530 1.00 29.83 313 ILE A C 1
ATOM 2475 O O . ILE A 1 313 ? 5.733 -26.090 4.238 1.00 29.83 313 ILE A O 1
ATOM 2479 N N . LEU A 1 314 ? 5.573 -28.191 5.060 1.00 27.20 314 LEU A N 1
ATOM 2480 C CA . LEU A 1 314 ? 4.261 -28.100 5.677 1.00 27.20 314 LEU A CA 1
ATOM 2481 C C . LEU A 1 314 ? 4.340 -27.034 6.770 1.00 27.20 314 LEU A C 1
ATOM 2483 O O . LEU A 1 314 ? 4.946 -27.260 7.817 1.00 27.20 314 LEU A O 1
ATOM 2487 N N . GLU A 1 315 ? 3.718 -25.885 6.515 1.00 36.00 315 GLU A N 1
ATOM 2488 C CA . GLU A 1 315 ? 3.048 -25.167 7.589 1.00 36.00 315 GLU A CA 1
ATOM 2489 C C . GLU A 1 315 ? 2.109 -26.163 8.276 1.00 36.00 315 GLU A C 1
ATOM 2491 O O . GLU A 1 315 ? 1.420 -26.953 7.618 1.00 36.00 315 GLU A O 1
ATOM 2496 N N . GLU A 1 316 ? 2.147 -26.187 9.606 1.00 27.77 316 GLU A N 1
ATOM 2497 C CA . GLU A 1 316 ? 1.165 -26.920 10.393 1.00 27.77 316 GLU A CA 1
ATOM 2498 C C . GLU A 1 316 ? -0.243 -26.549 9.898 1.00 27.77 316 GLU A C 1
ATOM 2500 O O . GLU A 1 316 ? -0.515 -25.372 9.647 1.00 27.77 316 GLU A O 1
ATOM 2505 N N . PRO A 1 317 ? -1.147 -27.528 9.718 1.00 30.28 317 PRO A N 1
ATOM 2506 C CA . PRO A 1 317 ? -2.502 -27.231 9.279 1.00 30.28 317 PRO A CA 1
ATOM 2507 C C . PRO A 1 317 ? -3.156 -26.283 10.295 1.00 30.28 317 PRO A C 1
ATOM 2509 O O . PRO A 1 317 ? -2.904 -26.442 11.496 1.00 30.28 317 PRO A O 1
ATOM 2512 N N . PRO A 1 318 ? -4.017 -25.338 9.864 1.00 41.19 318 PRO A N 1
ATOM 2513 C CA . PRO A 1 318 ? -4.761 -24.510 10.802 1.00 41.19 318 PRO A CA 1
ATOM 2514 C C . PRO A 1 318 ? -5.474 -25.446 11.776 1.00 41.19 318 PRO A C 1
ATOM 2516 O O . PRO A 1 318 ? -6.173 -26.376 11.354 1.00 41.19 318 PRO A O 1
ATOM 2519 N N . GLN A 1 319 ? -5.224 -25.259 13.077 1.00 42.69 319 GLN A N 1
ATOM 2520 C CA . GLN A 1 319 ? -5.918 -26.001 14.124 1.00 42.69 319 GLN A CA 1
ATOM 2521 C C . GLN A 1 319 ? -7.407 -25.939 13.805 1.00 42.69 319 GLN A C 1
ATOM 2523 O O . GLN A 1 319 ? -7.975 -24.850 13.738 1.00 42.69 319 GLN A O 1
ATOM 2528 N N . LYS A 1 320 ? -8.011 -27.105 13.539 1.00 42.22 320 LYS A N 1
ATOM 2529 C CA . LYS A 1 320 ? -9.437 -27.214 13.240 1.00 42.22 320 LYS A CA 1
ATOM 2530 C C . LYS A 1 320 ? -10.203 -26.433 14.297 1.00 42.22 320 LYS A C 1
ATOM 2532 O O . LYS A 1 320 ? -10.177 -26.788 15.475 1.00 42.22 320 LYS A O 1
ATOM 2537 N N . PHE A 1 321 ? -10.841 -25.367 13.834 1.00 56.31 321 PHE A N 1
ATOM 2538 C CA . PHE A 1 321 ? -11.814 -24.589 14.570 1.00 56.31 321 PHE A CA 1
ATOM 2539 C C . PHE A 1 321 ? -12.786 -25.576 15.230 1.00 56.31 321 PHE A C 1
ATOM 2541 O O . PHE A 1 321 ? -13.336 -26.436 14.542 1.00 56.31 321 PHE A O 1
ATOM 2548 N N . SER A 1 322 ? -12.958 -25.529 16.554 1.00 69.94 322 SER A N 1
ATOM 2549 C CA . SER A 1 322 ? -14.088 -26.252 17.139 1.00 69.94 322 SER A CA 1
ATOM 2550 C C . SER A 1 322 ? -15.333 -25.495 16.702 1.00 69.94 322 SER A C 1
ATOM 2552 O O . SER A 1 322 ? -15.519 -24.350 17.120 1.00 69.94 322 SER A O 1
ATOM 2554 N N . ASP A 1 323 ? -16.154 -26.099 15.844 1.00 76.38 323 ASP A N 1
ATOM 2555 C CA . ASP A 1 323 ? -17.402 -25.505 15.343 1.00 76.38 323 ASP A CA 1
ATOM 2556 C C . ASP A 1 323 ? -18.288 -24.980 16.495 1.00 76.38 323 ASP A C 1
ATOM 2558 O O . ASP A 1 323 ? -19.018 -24.003 16.341 1.00 76.38 323 ASP A O 1
ATOM 2562 N N . GLU A 1 324 ? -18.153 -25.565 17.691 1.00 79.38 324 GLU A N 1
ATOM 2563 C CA . GLU A 1 324 ? -18.824 -25.139 18.923 1.00 79.38 324 GLU A CA 1
ATOM 2564 C C . GLU A 1 324 ? -18.385 -23.745 19.408 1.00 79.38 324 GLU A C 1
ATOM 2566 O O . GLU A 1 324 ? -19.224 -22.946 19.824 1.00 79.38 324 GLU A O 1
ATOM 2571 N N . ILE A 1 325 ? -17.088 -23.419 19.332 1.00 82.00 325 ILE A N 1
ATOM 2572 C CA . ILE A 1 325 ? -16.569 -22.092 19.712 1.00 82.00 325 ILE A CA 1
ATOM 2573 C C . ILE A 1 325 ? -17.004 -21.052 18.674 1.00 82.00 325 ILE A C 1
ATOM 2575 O O . ILE A 1 325 ? -17.394 -19.948 19.049 1.00 82.00 325 ILE A O 1
ATOM 2579 N N . ALA A 1 326 ? -17.008 -21.416 17.386 1.00 82.94 326 ALA A N 1
ATOM 2580 C CA . ALA A 1 326 ? -17.490 -20.546 16.306 1.00 82.94 326 ALA A CA 1
ATOM 2581 C C . ALA A 1 326 ? -18.953 -20.169 16.511 1.00 82.94 326 ALA A C 1
ATOM 2583 O O . ALA A 1 326 ? -19.298 -18.990 16.513 1.00 82.94 326 ALA A O 1
ATOM 2584 N N . SER A 1 327 ? -19.791 -21.181 16.749 1.00 84.69 327 SER A N 1
ATOM 2585 C CA . SER A 1 327 ? -21.212 -20.991 17.018 1.00 84.69 327 SER A CA 1
ATOM 2586 C C . SER A 1 327 ? -21.428 -20.136 18.266 1.00 84.69 327 SER A C 1
ATOM 2588 O O . SER A 1 327 ? -22.269 -19.245 18.252 1.00 84.69 327 SER A O 1
ATOM 2590 N N . GLY A 1 328 ? -20.642 -20.349 19.327 1.00 86.75 328 GLY A N 1
ATOM 2591 C CA . GLY A 1 328 ? -20.732 -19.545 20.545 1.00 86.75 328 GLY A CA 1
ATOM 2592 C C . GLY A 1 328 ? -20.359 -18.071 20.340 1.00 86.75 328 GLY A C 1
ATOM 2593 O O . GLY A 1 328 ? -20.986 -17.198 20.938 1.00 86.75 328 GLY A O 1
ATOM 2594 N N . ILE A 1 329 ? -19.365 -17.775 19.495 1.00 87.50 329 ILE A N 1
ATOM 2595 C CA . ILE A 1 329 ? -19.009 -16.394 19.127 1.00 87.50 329 ILE A CA 1
ATOM 2596 C C . ILE A 1 329 ? -20.116 -15.768 18.273 1.00 87.50 329 ILE A C 1
ATOM 2598 O O . ILE A 1 329 ? -20.487 -14.618 18.502 1.00 87.50 329 ILE A O 1
ATOM 2602 N N . ASP A 1 330 ? -20.671 -16.521 17.328 1.00 88.56 330 ASP A N 1
ATOM 2603 C CA . ASP A 1 330 ? -21.749 -16.055 16.459 1.00 88.56 330 ASP A CA 1
ATOM 2604 C C . ASP A 1 330 ? -23.025 -15.723 17.255 1.00 88.56 330 ASP A C 1
ATOM 2606 O O . ASP A 1 330 ? -23.628 -14.675 17.020 1.00 88.56 330 ASP A O 1
ATOM 2610 N N . ASP A 1 331 ? -23.378 -16.532 18.258 1.00 87.75 331 ASP A N 1
ATOM 2611 C CA . ASP A 1 331 ? -24.481 -16.238 19.182 1.00 87.75 331 ASP A CA 1
ATOM 2612 C C . ASP A 1 331 ? -24.236 -14.928 19.957 1.00 87.75 331 ASP A C 1
ATOM 2614 O O . ASP A 1 331 ? -25.148 -14.125 20.164 1.00 87.75 331 ASP A O 1
ATOM 2618 N N . LEU A 1 332 ? -22.991 -14.683 20.390 1.00 88.62 332 LEU A N 1
ATOM 2619 C CA . LEU A 1 332 ? -22.616 -13.442 21.077 1.00 88.62 332 LEU A CA 1
ATOM 2620 C C . LEU A 1 332 ? -22.680 -12.228 20.145 1.00 88.62 332 LEU A C 1
ATOM 2622 O O . LEU A 1 332 ? -23.078 -11.151 20.589 1.00 88.62 332 LEU A O 1
ATOM 2626 N N . LEU A 1 333 ? -22.318 -12.391 18.871 1.00 88.50 333 LEU A N 1
ATOM 2627 C CA . LEU A 1 333 ? -22.434 -11.346 17.855 1.00 88.50 333 LEU A CA 1
ATOM 2628 C C . LEU A 1 333 ? -23.894 -10.953 17.618 1.00 88.50 333 LEU A C 1
ATOM 2630 O O . LEU A 1 333 ? -24.194 -9.761 17.554 1.00 88.50 333 LEU A O 1
ATOM 2634 N N . ASP A 1 334 ? -24.817 -11.909 17.576 1.00 86.75 334 ASP A N 1
ATOM 2635 C CA . ASP A 1 334 ? -26.242 -11.604 17.409 1.00 86.75 334 ASP A CA 1
ATOM 2636 C C . ASP A 1 334 ? -26.795 -10.808 18.600 1.00 86.75 334 ASP A C 1
ATOM 2638 O O . ASP A 1 334 ? -27.510 -9.820 18.413 1.00 86.75 334 ASP A O 1
ATOM 2642 N N . LEU A 1 335 ? -26.353 -11.129 19.821 1.00 85.75 335 LEU A N 1
ATOM 2643 C CA . LEU A 1 335 ? -26.694 -10.362 21.025 1.00 85.75 335 LEU A CA 1
ATOM 2644 C C . LEU A 1 335 ? -26.166 -8.922 21.003 1.00 85.75 335 LEU A C 1
ATOM 2646 O O . LEU A 1 335 ? -26.682 -8.074 21.730 1.00 85.75 335 LEU A O 1
ATOM 2650 N N . THR A 1 336 ? -25.168 -8.610 20.170 1.00 84.94 336 THR A N 1
ATOM 2651 C CA . THR A 1 336 ? -24.682 -7.230 20.040 1.00 84.94 336 THR A CA 1
ATOM 2652 C C . THR A 1 336 ? -25.571 -6.330 19.179 1.00 84.94 336 THR A C 1
ATOM 2654 O O . THR A 1 336 ? -25.387 -5.106 19.202 1.00 84.94 336 THR A O 1
ATOM 2657 N N . GLN A 1 337 ? -26.512 -6.904 18.417 1.00 82.25 337 GLN A N 1
ATOM 2658 C CA . GLN A 1 337 ? -27.416 -6.157 17.535 1.00 82.25 337 GLN A CA 1
ATOM 2659 C C . GLN A 1 337 ? -28.586 -5.509 18.292 1.00 82.25 337 GLN A C 1
ATOM 2661 O O . GLN A 1 337 ? -29.092 -4.477 17.846 1.00 82.25 337 GLN A O 1
ATOM 2666 N N . GLU A 1 338 ? -28.994 -6.070 19.434 1.00 71.62 338 GLU A N 1
ATOM 2667 C CA . GLU A 1 338 ? -30.119 -5.586 20.241 1.00 71.62 338 GLU A CA 1
ATOM 2668 C C . GLU A 1 338 ? -29.647 -4.883 21.530 1.00 71.62 338 GLU A C 1
ATOM 2670 O O . GLU A 1 338 ? -28.589 -5.208 22.077 1.00 71.62 338 GLU A O 1
ATOM 2675 N N . PRO A 1 339 ? -30.397 -3.894 22.054 1.00 63.25 339 PRO A N 1
ATOM 2676 C CA . PRO A 1 339 ? -30.120 -3.340 23.372 1.00 63.25 339 PRO A CA 1
ATOM 2677 C C . PRO A 1 339 ? -30.407 -4.410 24.434 1.00 63.25 339 PRO A C 1
ATOM 2679 O O . PRO A 1 339 ? -31.562 -4.695 24.740 1.00 63.25 339 PRO A O 1
ATOM 2682 N N . ALA A 1 340 ? -29.350 -5.011 24.980 1.00 57.50 340 ALA A N 1
ATOM 2683 C CA . ALA A 1 340 ? -29.469 -6.093 25.950 1.00 57.50 340 ALA A CA 1
ATOM 2684 C C . ALA A 1 340 ? -30.298 -5.687 27.185 1.00 57.50 340 ALA A C 1
ATOM 2686 O O . ALA A 1 340 ? -30.093 -4.625 27.783 1.00 57.50 340 ALA A O 1
ATOM 2687 N N . GLU A 1 341 ? -31.216 -6.562 27.602 1.00 58.66 341 GLU A N 1
ATOM 2688 C CA . GLU A 1 341 ? -31.867 -6.464 28.908 1.00 58.66 341 GLU A CA 1
ATOM 2689 C C . GLU A 1 341 ? -30.820 -6.667 30.018 1.00 58.66 341 GLU A C 1
ATOM 2691 O O . GLU A 1 341 ? -30.019 -7.600 29.963 1.00 58.66 341 GLU A O 1
ATOM 2696 N N . ARG A 1 342 ? -30.829 -5.814 31.055 1.00 57.38 342 ARG A N 1
ATOM 2697 C CA . ARG A 1 342 ? -29.796 -5.787 32.119 1.00 57.38 342 ARG A CA 1
ATOM 2698 C C . ARG A 1 342 ? -29.538 -7.140 32.801 1.00 57.38 342 ARG A C 1
ATOM 2700 O O . ARG A 1 342 ? -28.435 -7.374 33.275 1.00 57.38 342 ARG A O 1
ATOM 2707 N N . SER A 1 343 ? -30.532 -8.026 32.875 1.00 57.97 343 SER A N 1
ATOM 2708 C CA . SER A 1 343 ? -30.402 -9.365 33.473 1.00 57.97 343 SER A CA 1
ATOM 2709 C C . SER A 1 343 ? -29.654 -10.369 32.589 1.00 57.97 343 SER A C 1
ATOM 2711 O O . SER A 1 343 ? -29.120 -11.348 33.103 1.00 57.97 343 SER A O 1
ATOM 2713 N N . LEU A 1 344 ? -29.602 -10.144 31.273 1.00 63.94 344 LEU A N 1
ATOM 2714 C CA . LEU A 1 344 ? -28.869 -10.989 30.328 1.00 63.94 344 LEU A CA 1
ATOM 2715 C C . LEU A 1 344 ? -27.363 -10.662 30.330 1.00 63.94 344 LEU A C 1
ATOM 2717 O O . LEU A 1 344 ? -26.533 -11.522 30.042 1.00 63.94 344 LEU A O 1
ATOM 2721 N N . GLU A 1 345 ? -27.014 -9.427 30.696 1.00 70.69 345 GLU A N 1
ATOM 2722 C CA . GLU A 1 345 ? -25.674 -8.848 30.563 1.00 70.69 345 GLU A CA 1
ATOM 2723 C C . GLU A 1 345 ? -24.623 -9.576 31.424 1.00 70.69 345 GLU A C 1
ATOM 2725 O O . GLU A 1 345 ? -23.556 -9.919 30.921 1.00 70.69 345 GLU A O 1
ATOM 2730 N N . GLU A 1 346 ? -24.933 -9.929 32.678 1.00 76.81 346 GLU A N 1
ATOM 2731 C CA . GLU A 1 346 ? -23.987 -10.630 33.569 1.00 76.81 346 GLU A CA 1
ATOM 2732 C C . GLU A 1 346 ? -23.622 -12.037 33.066 1.00 76.81 346 GLU A C 1
ATOM 2734 O O . GLU A 1 346 ? -22.455 -12.437 33.084 1.00 76.81 346 GLU A O 1
ATOM 2739 N N . THR A 1 347 ? -24.612 -12.782 32.564 1.00 82.38 347 THR A N 1
ATOM 2740 C CA . THR A 1 347 ? -24.387 -14.134 32.023 1.00 82.38 347 THR A CA 1
ATOM 2741 C C . THR A 1 347 ? -23.574 -14.073 30.730 1.00 82.38 347 THR A C 1
ATOM 2743 O O . THR A 1 347 ? -22.707 -14.916 30.494 1.00 82.38 347 THR A O 1
ATOM 2746 N N . VAL A 1 348 ? -23.825 -13.060 29.897 1.00 84.75 348 VAL A N 1
ATOM 2747 C CA . VAL A 1 348 ? -23.095 -12.826 28.646 1.00 84.75 348 VAL A CA 1
ATOM 2748 C C . VAL A 1 348 ? -21.644 -12.424 28.918 1.00 84.75 348 VAL A C 1
ATOM 2750 O O . VAL A 1 348 ? -20.739 -12.971 28.292 1.00 84.75 348 VAL A O 1
ATOM 2753 N N . ILE A 1 349 ? -21.394 -11.550 29.898 1.00 84.44 349 ILE A N 1
ATOM 2754 C CA . ILE A 1 349 ? -20.033 -11.144 30.279 1.00 84.44 349 ILE A CA 1
ATOM 2755 C C . ILE A 1 349 ? -19.208 -12.351 30.741 1.00 84.44 349 ILE A C 1
ATOM 2757 O O . ILE A 1 349 ? -18.066 -12.501 30.307 1.00 84.44 349 ILE A O 1
ATOM 2761 N N . HIS A 1 350 ? -19.779 -13.247 31.553 1.00 85.88 350 HIS A N 1
ATOM 2762 C CA . HIS A 1 350 ? -19.077 -14.465 31.972 1.00 85.88 350 HIS A CA 1
ATOM 2763 C C . HIS A 1 350 ? -18.710 -15.357 30.774 1.00 85.88 350 HIS A C 1
ATOM 2765 O O . HIS A 1 350 ? -17.618 -15.923 30.724 1.00 85.88 350 HIS A O 1
ATOM 2771 N N . ARG A 1 351 ? -19.598 -15.487 29.779 1.00 86.56 351 ARG A N 1
ATOM 2772 C CA . ARG A 1 351 ? -19.291 -16.241 28.550 1.00 86.56 351 ARG A CA 1
ATOM 2773 C C . ARG A 1 351 ? -18.140 -15.609 27.772 1.00 86.56 351 ARG A C 1
ATOM 2775 O O . ARG A 1 351 ? -17.264 -16.329 27.313 1.00 86.56 351 ARG A O 1
ATOM 2782 N N . ILE A 1 352 ? -18.112 -14.282 27.674 1.00 88.12 352 ILE A N 1
ATOM 2783 C CA . ILE A 1 352 ? -17.048 -13.544 26.983 1.00 88.12 352 ILE A CA 1
ATOM 2784 C C . ILE A 1 352 ? -15.705 -13.699 27.703 1.00 88.12 352 ILE A C 1
ATOM 2786 O O . ILE A 1 352 ? -14.685 -13.897 27.054 1.00 88.12 352 ILE A O 1
ATOM 2790 N N . GLN A 1 353 ? -15.689 -13.672 29.036 1.00 87.88 353 GLN A N 1
ATOM 2791 C CA . GLN A 1 353 ? -14.464 -13.887 29.814 1.00 87.88 353 GLN A CA 1
ATOM 2792 C C . GLN A 1 353 ? -13.867 -15.280 29.588 1.00 87.88 353 GLN A C 1
ATOM 2794 O O . GLN A 1 353 ? -12.650 -15.409 29.481 1.00 87.88 353 GLN A O 1
ATOM 2799 N N . ASN A 1 354 ? -14.709 -16.305 29.428 1.00 88.12 354 ASN A N 1
ATOM 2800 C CA . ASN A 1 354 ? -14.246 -17.652 29.088 1.00 88.12 354 ASN A CA 1
ATOM 2801 C C . ASN A 1 354 ? -13.574 -17.722 27.703 1.00 88.12 354 ASN A C 1
ATOM 2803 O O . ASN A 1 354 ? -12.779 -18.625 27.460 1.00 88.12 354 ASN A O 1
ATOM 2807 N N . LEU A 1 355 ? -13.840 -16.766 26.802 1.00 89.38 355 LEU A N 1
ATOM 2808 C CA . LEU A 1 355 ? -13.173 -16.684 25.498 1.00 89.38 355 LEU A CA 1
ATOM 2809 C C . LEU A 1 355 ? -11.757 -16.099 25.577 1.00 89.38 355 LEU A C 1
ATOM 2811 O O . LEU A 1 355 ? -11.067 -16.070 24.561 1.00 89.38 355 LEU A O 1
ATOM 2815 N N . ALA A 1 356 ? -11.283 -15.668 26.751 1.00 88.69 356 ALA A N 1
ATOM 2816 C CA . ALA A 1 356 ? -9.926 -15.144 26.906 1.00 88.69 356 ALA A CA 1
ATOM 2817 C C . ALA A 1 356 ? -8.839 -16.171 26.540 1.00 88.69 356 ALA A C 1
ATOM 2819 O O . ALA A 1 356 ? -7.812 -15.797 25.970 1.00 88.69 356 ALA A O 1
ATOM 2820 N N . GLU A 1 357 ? -9.080 -17.464 26.788 1.00 88.12 357 GLU A N 1
ATOM 2821 C CA . GLU A 1 357 ? -8.181 -18.556 26.370 1.00 88.12 357 GLU A CA 1
ATOM 2822 C C . GLU A 1 357 ? -8.150 -18.737 24.841 1.00 88.12 357 GLU A C 1
ATOM 2824 O O . GLU A 1 357 ? -7.178 -19.243 24.283 1.00 88.12 357 GLU A O 1
ATOM 2829 N N . HIS A 1 358 ? -9.180 -18.237 24.158 1.00 89.44 358 HIS A N 1
ATOM 2830 C CA . HIS A 1 358 ? -9.413 -18.337 22.719 1.00 89.44 358 HIS A CA 1
ATOM 2831 C C . HIS A 1 358 ? -9.357 -16.965 22.024 1.00 89.44 358 HIS A C 1
ATOM 2833 O O . HIS A 1 358 ? -9.942 -16.776 20.958 1.00 89.44 358 HIS A O 1
ATOM 2839 N N . ARG A 1 359 ? -8.645 -15.989 22.609 1.00 90.56 359 ARG A N 1
ATOM 2840 C CA . ARG A 1 359 ? -8.634 -14.583 22.154 1.00 90.56 359 ARG A CA 1
ATOM 2841 C C . ARG A 1 359 ? -8.319 -14.395 20.669 1.00 90.56 359 ARG A C 1
ATOM 2843 O O . ARG A 1 359 ? -8.940 -13.563 20.020 1.00 90.56 359 ARG A O 1
ATOM 2850 N N . GLU A 1 360 ? -7.389 -15.181 20.132 1.00 89.94 360 GLU A N 1
ATOM 2851 C CA . GLU A 1 360 ? -6.959 -15.062 18.736 1.00 89.94 360 GLU A CA 1
ATOM 2852 C C . GLU A 1 360 ? -8.048 -15.553 17.778 1.00 89.94 360 GLU A C 1
ATOM 2854 O O . GLU A 1 360 ? -8.326 -14.923 16.763 1.00 89.94 360 GLU A O 1
ATOM 2859 N N . GLN A 1 361 ? -8.739 -16.627 18.165 1.00 89.38 361 GLN A N 1
ATOM 2860 C CA . GLN A 1 361 ? -9.877 -17.174 17.426 1.00 89.38 361 GLN A CA 1
ATOM 2861 C C . GLN A 1 361 ? -11.068 -16.214 17.482 1.00 89.38 361 GLN A C 1
ATOM 2863 O O . GLN A 1 361 ? -11.727 -15.990 16.469 1.00 89.38 361 GLN A O 1
ATOM 2868 N N . LEU A 1 362 ? -11.310 -15.598 18.646 1.00 92.69 362 LEU A N 1
ATOM 2869 C CA . LEU A 1 362 ? -12.303 -14.536 18.786 1.00 92.69 362 LEU A CA 1
ATOM 2870 C C . LEU A 1 362 ? -11.973 -13.358 17.862 1.00 92.69 362 LEU A C 1
ATOM 2872 O O . LEU A 1 362 ? -12.841 -12.926 17.112 1.00 92.69 362 LEU A O 1
ATOM 2876 N N . ARG A 1 363 ? -10.729 -12.866 17.873 1.00 92.06 363 ARG A N 1
ATOM 2877 C CA . ARG A 1 363 ? -10.286 -11.751 17.023 1.00 92.06 363 ARG A CA 1
ATOM 2878 C C . ARG A 1 363 ? -10.475 -12.059 15.539 1.00 92.06 363 ARG A C 1
ATOM 2880 O O . ARG A 1 363 ? -11.118 -11.275 14.846 1.00 92.06 363 ARG A O 1
ATOM 2887 N N . GLN A 1 364 ? -9.993 -13.214 15.078 1.00 89.94 364 GLN A N 1
ATOM 2888 C CA . GLN A 1 364 ? -10.158 -13.649 13.692 1.00 89.94 364 GLN A CA 1
ATOM 2889 C C . GLN A 1 364 ? -11.640 -13.706 13.301 1.00 89.94 364 GLN A C 1
ATOM 2891 O O . GLN A 1 364 ? -12.030 -13.170 12.265 1.00 89.94 364 GLN A O 1
ATOM 2896 N N . ARG A 1 365 ? -12.493 -14.287 14.156 1.00 90.62 365 ARG A N 1
ATOM 2897 C CA . ARG A 1 365 ? -13.927 -14.389 13.874 1.00 90.62 365 ARG A CA 1
ATOM 2898 C C . ARG A 1 365 ? -14.621 -13.026 13.836 1.00 90.62 365 ARG A C 1
ATOM 2900 O O . ARG A 1 365 ? -15.502 -12.822 13.003 1.00 90.62 365 ARG A O 1
ATOM 2907 N N . LEU A 1 366 ? -14.221 -12.088 14.701 1.00 91.88 366 LEU A N 1
ATOM 2908 C CA . LEU A 1 366 ? -14.705 -10.706 14.652 1.00 91.88 366 LEU A CA 1
ATOM 2909 C C . LEU A 1 366 ? -14.325 -10.034 13.326 1.00 91.88 366 LEU A C 1
ATOM 2911 O O . LEU A 1 366 ? -15.161 -9.353 12.743 1.00 91.88 366 LEU A O 1
ATOM 2915 N N . GLU A 1 367 ? -13.098 -10.225 12.839 1.00 89.12 367 GLU A N 1
ATOM 2916 C CA . GLU A 1 367 ? -12.623 -9.646 11.573 1.00 89.12 367 GLU A CA 1
ATOM 2917 C C . GLU A 1 367 ? -13.368 -10.234 10.358 1.00 89.12 367 GLU A C 1
ATOM 2919 O O . GLU A 1 367 ? -13.844 -9.482 9.499 1.00 89.12 367 GLU A O 1
ATOM 2924 N N . GLU A 1 368 ? -13.578 -11.555 10.336 1.00 87.12 368 GLU A N 1
ATOM 2925 C CA . GLU A 1 368 ? -14.370 -12.254 9.313 1.00 87.12 368 GLU A CA 1
ATOM 2926 C C . GLU A 1 368 ? -15.824 -11.756 9.261 1.00 87.12 368 GLU A C 1
ATOM 2928 O O . GLU A 1 368 ? -16.355 -11.485 8.181 1.00 87.12 368 GLU A O 1
ATOM 2933 N N . ALA A 1 369 ? -16.452 -11.598 10.431 1.00 87.62 369 ALA A N 1
ATOM 2934 C CA . ALA A 1 369 ? -17.845 -11.190 10.606 1.00 87.62 369 ALA A CA 1
ATOM 2935 C C . ALA A 1 369 ? -17.978 -9.732 11.092 1.00 87.62 369 ALA A C 1
ATOM 2937 O O . ALA A 1 369 ? -18.814 -9.409 11.943 1.00 87.62 369 ALA A O 1
ATOM 2938 N N . SER A 1 370 ? -17.140 -8.837 10.567 1.00 88.19 370 SER A N 1
ATOM 2939 C CA . SER A 1 370 ? -17.020 -7.449 11.044 1.00 88.19 370 SER A CA 1
ATOM 2940 C C . SER A 1 370 ? -18.304 -6.614 10.930 1.00 88.19 370 SER A C 1
ATOM 2942 O O . SER A 1 370 ? -18.490 -5.641 11.667 1.00 88.19 370 SER A O 1
ATOM 2944 N N . ASP A 1 371 ? -19.233 -7.005 10.060 1.00 86.75 371 ASP A N 1
ATOM 2945 C CA . ASP A 1 371 ? -20.563 -6.416 9.898 1.00 86.75 371 ASP A CA 1
ATOM 2946 C C . ASP A 1 371 ? -21.581 -6.883 10.960 1.00 86.75 371 ASP A C 1
ATOM 2948 O O . ASP A 1 371 ? -22.604 -6.218 11.181 1.00 86.75 371 ASP A O 1
ATOM 2952 N N . ARG A 1 372 ? -21.304 -7.994 11.654 1.00 88.62 372 ARG A N 1
ATOM 2953 C CA . ARG A 1 372 ? -22.139 -8.556 12.730 1.00 88.62 372 ARG A CA 1
ATOM 2954 C C . ARG A 1 372 ? -21.800 -8.018 14.117 1.00 88.62 372 ARG A C 1
ATOM 2956 O O . ARG A 1 372 ? -22.589 -8.222 15.034 1.00 88.62 372 ARG A O 1
ATOM 2963 N N . LEU A 1 373 ? -20.696 -7.290 14.295 1.00 89.31 373 LEU A N 1
ATOM 2964 C CA . LEU A 1 373 ? -20.407 -6.625 15.569 1.00 89.31 373 LEU A CA 1
ATOM 2965 C C . LEU A 1 373 ? -21.261 -5.356 15.700 1.00 89.31 373 LEU A C 1
ATOM 2967 O O . LEU A 1 373 ? -21.034 -4.363 15.014 1.00 89.31 373 LEU A O 1
ATOM 2971 N N . GLY A 1 374 ? -22.290 -5.414 16.540 1.00 85.25 374 GLY A N 1
ATOM 2972 C CA . GLY A 1 374 ? -23.325 -4.396 16.696 1.00 85.25 374 GLY A CA 1
ATOM 2973 C C . GLY A 1 374 ? -22.982 -3.264 17.675 1.00 85.25 374 GLY A C 1
ATOM 2974 O O . GLY A 1 374 ? -21.876 -3.200 18.211 1.00 85.25 374 GLY A O 1
ATOM 2975 N N . PRO A 1 375 ? -23.925 -2.336 17.918 1.00 84.44 375 PRO A N 1
ATOM 2976 C CA . PRO A 1 375 ? -23.687 -1.120 18.705 1.00 84.44 375 PRO A CA 1
ATOM 2977 C C . PRO A 1 375 ? -23.746 -1.278 20.228 1.00 84.44 375 PRO A C 1
ATOM 2979 O O . PRO A 1 375 ? -23.522 -0.298 20.941 1.00 84.44 375 PRO A O 1
ATOM 2982 N N . SER A 1 376 ? -24.116 -2.457 20.731 1.00 85.62 376 SER A N 1
ATOM 2983 C CA . SER A 1 376 ? -24.344 -2.673 22.163 1.00 85.62 376 SER A CA 1
ATOM 2984 C C . SER A 1 376 ? -23.077 -2.484 23.019 1.00 85.62 376 SER A C 1
ATOM 2986 O O . SER A 1 376 ? -21.946 -2.550 22.535 1.00 85.62 376 SER A O 1
ATOM 2988 N N . LYS A 1 377 ? -23.256 -2.364 24.341 1.00 83.75 377 LYS A N 1
ATOM 2989 C CA . LYS A 1 377 ? -22.136 -2.379 25.300 1.00 83.75 377 LYS A CA 1
ATOM 2990 C C . LYS A 1 377 ? -21.389 -3.716 25.335 1.00 83.75 377 LYS A C 1
ATOM 2992 O O . LYS A 1 377 ? -20.198 -3.730 25.640 1.00 83.75 377 LYS A O 1
ATOM 2997 N N . ILE A 1 378 ? -22.044 -4.817 24.960 1.00 87.69 378 ILE A N 1
ATOM 2998 C CA . ILE A 1 378 ? -21.429 -6.149 24.852 1.00 87.69 378 ILE A CA 1
ATOM 2999 C C . ILE A 1 378 ? -20.260 -6.117 23.859 1.00 87.69 378 ILE A C 1
ATOM 3001 O O . ILE A 1 378 ? -19.226 -6.737 24.106 1.00 87.69 378 ILE A O 1
ATOM 3005 N N . SER A 1 379 ? -20.361 -5.305 22.802 1.00 91.31 379 SER A N 1
ATOM 3006 C CA . SER A 1 379 ? -19.281 -5.109 21.833 1.00 91.31 379 SER A CA 1
ATOM 3007 C C . SER A 1 379 ? -18.004 -4.590 22.491 1.00 91.31 379 SER A C 1
ATOM 3009 O O . SER A 1 379 ? -16.917 -5.024 22.124 1.00 91.31 379 SER A O 1
ATOM 3011 N N . SER A 1 380 ? -18.110 -3.740 23.520 1.00 92.12 380 SER A N 1
ATOM 3012 C CA . SER A 1 380 ? -16.926 -3.281 24.254 1.00 92.12 380 SER A CA 1
ATOM 3013 C C . SER A 1 380 ? -16.232 -4.434 24.990 1.00 92.12 380 SER A C 1
ATOM 3015 O O . SER A 1 380 ? -15.011 -4.531 24.951 1.00 92.12 380 SER A O 1
ATOM 3017 N N . HIS A 1 381 ? -16.985 -5.366 25.584 1.00 92.00 381 HIS A N 1
ATOM 3018 C CA . HIS A 1 381 ? -16.428 -6.553 26.238 1.00 92.00 381 HIS A CA 1
ATOM 3019 C C . HIS A 1 381 ? -15.763 -7.511 25.244 1.00 92.00 381 HIS A C 1
ATOM 3021 O O . HIS A 1 381 ? -14.673 -8.007 25.527 1.00 92.00 381 HIS A O 1
ATOM 3027 N N . LEU A 1 382 ? -16.374 -7.734 24.076 1.00 93.75 382 LEU A N 1
ATOM 3028 C CA . LEU A 1 382 ? -15.779 -8.554 23.016 1.00 93.75 382 LEU A CA 1
ATOM 3029 C C . LEU A 1 382 ? -14.460 -7.952 22.516 1.00 93.75 382 LEU A C 1
ATOM 3031 O O . LEU A 1 382 ? -13.460 -8.662 22.443 1.00 93.75 382 LEU A O 1
ATOM 3035 N N . LEU A 1 383 ? -14.433 -6.641 22.249 1.00 95.00 383 LEU A N 1
ATOM 3036 C CA . LEU A 1 383 ? -13.222 -5.939 21.812 1.00 95.00 383 LEU A CA 1
ATOM 3037 C C . LEU A 1 383 ? -12.104 -6.019 22.857 1.00 95.00 383 LEU A C 1
ATOM 3039 O O . LEU A 1 383 ? -10.954 -6.272 22.503 1.00 95.00 383 LEU A O 1
ATOM 3043 N N . ARG A 1 384 ? -12.434 -5.858 24.145 1.00 94.62 384 ARG A N 1
ATOM 3044 C CA . ARG A 1 384 ? -11.467 -5.964 25.249 1.00 94.62 384 ARG A CA 1
ATOM 3045 C C . ARG A 1 384 ? -10.784 -7.322 25.297 1.00 94.62 384 ARG A C 1
ATOM 3047 O O . ARG A 1 384 ? -9.568 -7.376 25.427 1.00 94.62 384 ARG A O 1
ATOM 3054 N N . VAL A 1 385 ? -11.555 -8.404 25.186 1.00 94.31 385 VAL A N 1
ATOM 3055 C CA . VAL A 1 385 ? -11.006 -9.766 25.229 1.00 94.31 385 VAL A CA 1
ATOM 3056 C C . VAL A 1 385 ? -10.224 -10.084 23.955 1.00 94.31 385 VAL A C 1
ATOM 3058 O O . VAL A 1 385 ? -9.112 -10.602 24.041 1.00 94.31 385 VAL A O 1
ATOM 3061 N N . ALA A 1 386 ? -10.764 -9.733 22.785 1.00 94.69 386 ALA A N 1
ATOM 3062 C CA . ALA A 1 386 ? -10.145 -10.029 21.495 1.00 94.69 386 ALA A CA 1
ATOM 3063 C C . ALA A 1 386 ? -8.803 -9.305 21.296 1.00 94.69 386 ALA A C 1
ATOM 3065 O O . ALA A 1 386 ? -7.840 -9.900 20.819 1.00 94.69 386 ALA A O 1
ATOM 3066 N N . TYR A 1 387 ? -8.724 -8.032 21.694 1.00 95.00 387 TYR A N 1
ATOM 3067 C CA . TYR A 1 387 ? -7.542 -7.193 21.482 1.00 95.00 387 TYR A CA 1
ATOM 3068 C C . TYR A 1 387 ? -6.639 -7.074 22.721 1.00 95.00 387 TYR A C 1
ATOM 3070 O O . TYR A 1 387 ? -5.669 -6.317 22.699 1.00 95.00 387 TYR A O 1
ATOM 3078 N N . ALA A 1 388 ? -6.892 -7.842 23.787 1.00 94.44 388 ALA A N 1
ATOM 3079 C CA . ALA A 1 388 ? -6.066 -7.826 24.995 1.00 94.44 388 ALA A CA 1
ATOM 3080 C C . ALA A 1 388 ? -4.577 -8.061 24.676 1.00 94.44 388 ALA A C 1
ATOM 3082 O O . ALA A 1 388 ? -4.205 -9.079 24.081 1.00 94.44 388 ALA A O 1
ATOM 3083 N N . GLY A 1 389 ? -3.721 -7.123 25.094 1.00 90.31 389 GLY A N 1
ATOM 3084 C CA . GLY A 1 389 ? -2.270 -7.169 24.872 1.00 90.31 389 GLY A CA 1
ATOM 3085 C C . GLY A 1 389 ? -1.797 -6.826 23.452 1.00 90.31 389 GLY A C 1
ATOM 3086 O O . GLY A 1 389 ? -0.604 -6.954 23.176 1.00 90.31 389 GLY A O 1
ATOM 3087 N N . HIS A 1 390 ? -2.686 -6.392 22.553 1.00 92.25 390 HIS A N 1
ATOM 3088 C CA . HIS A 1 390 ? -2.294 -5.921 21.225 1.00 92.25 390 HIS A CA 1
ATOM 3089 C C . HIS A 1 390 ? -1.841 -4.460 21.269 1.00 92.25 390 HIS A C 1
ATOM 3091 O O . HIS A 1 390 ? -2.462 -3.613 21.907 1.00 92.25 390 HIS A O 1
ATOM 3097 N N . SER A 1 391 ? -0.771 -4.144 20.536 1.00 92.81 391 SER A N 1
ATOM 3098 C CA . SER A 1 391 ? -0.261 -2.773 20.439 1.00 92.81 391 SER A CA 1
ATOM 3099 C C . SER A 1 391 ? -1.112 -1.879 19.535 1.00 92.81 391 SER A C 1
ATOM 3101 O O . SER A 1 391 ? -1.108 -0.665 19.708 1.00 92.81 391 SER A O 1
ATOM 3103 N N . HIS A 1 392 ? -1.826 -2.455 18.568 1.00 95.00 392 HIS A N 1
ATOM 3104 C CA . HIS A 1 392 ? -2.660 -1.718 17.625 1.00 95.00 392 HIS A CA 1
ATOM 3105 C C . HIS A 1 392 ? -4.104 -2.224 17.679 1.00 95.00 392 HIS A C 1
ATOM 3107 O O . HIS A 1 392 ? -4.387 -3.385 17.390 1.00 95.00 392 HIS A O 1
ATOM 3113 N N . LEU A 1 393 ? -5.015 -1.328 18.047 1.00 96.06 393 LEU A N 1
ATOM 3114 C CA . LEU A 1 393 ? -6.457 -1.545 18.054 1.00 96.06 393 LEU A CA 1
ATOM 3115 C C . LEU A 1 393 ? -7.018 -1.155 16.684 1.00 96.06 393 LEU A C 1
ATOM 3117 O O . LEU A 1 393 ? -7.452 -0.022 16.470 1.00 96.06 393 LEU A O 1
ATOM 3121 N N . ASN A 1 394 ? -6.937 -2.077 15.727 1.00 94.75 394 ASN A N 1
ATOM 3122 C CA . ASN A 1 394 ? -7.413 -1.842 14.370 1.00 94.75 394 ASN A CA 1
ATOM 3123 C C . ASN A 1 394 ? -8.893 -2.209 14.235 1.00 94.75 394 ASN A C 1
ATOM 3125 O O . ASN A 1 394 ? -9.241 -3.367 14.024 1.00 94.75 394 ASN A O 1
ATOM 3129 N N . TRP A 1 395 ? -9.767 -1.217 14.369 1.00 95.00 395 TRP A N 1
ATOM 3130 C CA . TRP A 1 395 ? -11.220 -1.406 14.411 1.00 95.00 395 TRP A CA 1
ATOM 3131 C C . TRP A 1 395 ? -11.925 -0.825 13.181 1.00 95.00 395 TRP A C 1
ATOM 3133 O O . TRP A 1 395 ? -13.136 -0.614 13.181 1.00 95.00 395 TRP A O 1
ATOM 3143 N N . VAL A 1 396 ? -11.172 -0.580 12.106 1.00 92.38 396 VAL A N 1
ATOM 3144 C CA . VAL A 1 396 ? -11.656 0.054 10.869 1.00 92.38 396 VAL A CA 1
ATOM 3145 C C . VAL A 1 396 ? -12.724 -0.784 10.154 1.00 92.38 396 VAL A C 1
ATOM 3147 O O . VAL A 1 396 ? -13.612 -0.232 9.503 1.00 92.38 396 VAL A O 1
ATOM 3150 N N . ALA A 1 397 ? -12.683 -2.111 10.294 1.00 89.56 397 ALA A N 1
ATOM 3151 C CA . ALA A 1 397 ? -13.657 -3.006 9.672 1.00 89.56 397 ALA A CA 1
ATOM 3152 C C . ALA A 1 397 ? -15.048 -2.957 10.343 1.00 89.56 397 ALA A C 1
ATOM 3154 O O . ALA A 1 397 ? -16.058 -3.245 9.697 1.00 89.56 397 ALA A O 1
ATOM 3155 N N . PHE A 1 398 ? -15.136 -2.561 11.619 1.00 90.69 398 PHE A N 1
ATOM 3156 C CA . PHE A 1 398 ? -16.359 -2.688 12.417 1.00 90.69 398 PHE A CA 1
ATOM 3157 C C . PHE A 1 398 ? -17.331 -1.521 12.204 1.00 90.69 398 PHE A C 1
ATOM 3159 O O . PHE A 1 398 ? -17.245 -0.461 12.821 1.00 90.69 398 PHE A O 1
ATOM 3166 N N . GLN A 1 399 ? -18.313 -1.741 11.334 1.00 85.88 399 GLN A N 1
ATOM 3167 C CA . GLN A 1 399 ? -19.170 -0.682 10.789 1.00 85.88 399 GLN A CA 1
ATOM 3168 C C . GLN A 1 399 ? -20.220 -0.129 11.757 1.00 85.88 399 GLN A C 1
ATOM 3170 O O . GLN A 1 399 ? -20.707 0.984 11.577 1.00 85.88 399 GLN A O 1
ATOM 3175 N N . LYS A 1 400 ? -20.640 -0.932 12.738 1.00 87.44 400 LYS A N 1
ATOM 3176 C CA . LYS A 1 400 ? -21.789 -0.618 13.601 1.00 87.44 400 LYS A CA 1
ATOM 3177 C C . LYS A 1 400 ? -21.381 -0.210 15.019 1.00 87.44 400 LYS A C 1
ATOM 3179 O O . LYS A 1 400 ? -22.267 -0.052 15.863 1.00 87.44 400 LYS A O 1
ATOM 3184 N N . LEU A 1 401 ? -20.082 -0.035 15.282 1.00 87.75 401 LEU A N 1
ATOM 3185 C CA . LEU A 1 401 ? -19.587 0.384 16.592 1.00 87.75 401 LEU A CA 1
ATOM 3186 C C . LEU A 1 401 ? -20.042 1.803 16.939 1.00 87.75 401 LEU A C 1
ATOM 3188 O O . LEU A 1 401 ? -20.030 2.712 16.111 1.00 87.75 401 LEU A O 1
ATOM 3192 N N . THR A 1 402 ? -20.426 1.989 18.199 1.00 88.19 402 THR A N 1
ATOM 3193 C CA . THR A 1 402 ? -20.738 3.301 18.771 1.00 88.19 402 THR A CA 1
ATOM 3194 C C . THR A 1 402 ? -19.501 3.893 19.434 1.00 88.19 402 THR A C 1
ATOM 3196 O O . THR A 1 402 ? -18.647 3.165 19.946 1.00 88.19 402 THR A O 1
ATOM 3199 N N . LEU A 1 403 ? -19.419 5.227 19.484 1.00 88.69 403 LEU A N 1
ATOM 3200 C CA . LEU A 1 403 ? -18.336 5.913 20.199 1.00 88.69 403 LEU A CA 1
ATOM 3201 C C . LEU A 1 403 ? -18.320 5.542 21.689 1.00 88.69 403 LEU A C 1
ATOM 3203 O O . LEU A 1 403 ? -17.245 5.369 22.251 1.00 88.69 403 LEU A O 1
ATOM 3207 N N . GLY A 1 404 ? -19.490 5.312 22.297 1.00 88.06 404 GLY A N 1
ATOM 3208 C CA . GLY A 1 404 ? -19.595 4.835 23.678 1.00 88.06 404 GLY A CA 1
ATOM 3209 C C . GLY A 1 404 ? -19.016 3.430 23.889 1.00 88.06 404 GLY A C 1
ATOM 3210 O O . GLY A 1 404 ? -18.302 3.206 24.864 1.00 88.06 404 GLY A O 1
ATOM 3211 N N . ALA A 1 405 ? -19.255 2.484 22.969 1.00 88.81 405 ALA A N 1
ATOM 3212 C CA . ALA A 1 405 ? -18.653 1.148 23.051 1.00 88.81 405 ALA A CA 1
ATOM 3213 C C . ALA A 1 405 ? -17.124 1.197 22.883 1.00 88.81 405 ALA A C 1
ATOM 3215 O O . ALA A 1 405 ? -16.402 0.499 23.595 1.00 88.81 405 ALA A O 1
ATOM 3216 N N . ILE A 1 406 ? -16.633 2.059 21.987 1.00 92.12 406 ILE A N 1
ATOM 3217 C CA . ILE A 1 406 ? -15.199 2.311 21.784 1.00 92.12 406 ILE A CA 1
ATOM 3218 C C . ILE A 1 406 ? -14.587 2.913 23.053 1.00 92.12 406 ILE A C 1
ATOM 3220 O O . ILE A 1 406 ? -13.600 2.385 23.560 1.00 92.12 406 ILE A O 1
ATOM 3224 N N . ALA A 1 407 ? -15.195 3.963 23.612 1.00 92.25 407 ALA A N 1
ATOM 3225 C CA . ALA A 1 407 ? -14.742 4.615 24.839 1.00 92.25 407 ALA A CA 1
ATOM 3226 C C . ALA A 1 407 ? -14.671 3.632 26.024 1.00 92.25 407 ALA A C 1
ATOM 3228 O O . ALA A 1 407 ? -13.670 3.575 26.743 1.00 92.25 407 ALA A O 1
ATOM 3229 N N . ALA A 1 408 ? -15.703 2.800 26.193 1.00 91.19 408 ALA A N 1
ATOM 3230 C CA . ALA A 1 408 ? -15.743 1.770 27.229 1.00 91.19 408 ALA A CA 1
ATOM 3231 C C . ALA A 1 408 ? -14.676 0.676 27.035 1.00 91.19 408 ALA A C 1
ATOM 3233 O O . ALA A 1 408 ? -14.151 0.144 28.012 1.00 91.19 408 ALA A O 1
ATOM 3234 N N . ALA A 1 409 ? -14.334 0.334 25.789 1.00 93.62 409 ALA A N 1
ATOM 3235 C CA . ALA A 1 409 ? -13.280 -0.634 25.509 1.00 93.62 409 ALA A CA 1
ATOM 3236 C C . ALA A 1 409 ? -11.886 -0.059 25.807 1.00 93.62 409 ALA A C 1
ATOM 3238 O O . ALA A 1 409 ? -11.102 -0.696 26.508 1.00 93.62 409 ALA A O 1
ATOM 3239 N N . ILE A 1 410 ? -11.569 1.147 25.323 1.00 93.88 410 ILE A N 1
ATOM 3240 C CA . ILE A 1 410 ? -10.211 1.715 25.439 1.00 93.88 410 ILE A CA 1
ATOM 3241 C C . ILE A 1 410 ? -9.839 2.141 26.867 1.00 93.88 410 ILE A C 1
ATOM 3243 O O . ILE A 1 410 ? -8.659 2.226 27.185 1.00 93.88 410 ILE A O 1
ATOM 3247 N N . THR A 1 411 ? -10.829 2.402 27.727 1.00 92.00 411 THR A N 1
ATOM 3248 C CA . THR A 1 411 ? -10.619 2.704 29.161 1.00 92.00 411 THR A CA 1
ATOM 3249 C C . THR A 1 411 ? -10.336 1.466 30.002 1.00 92.00 411 THR A C 1
ATOM 3251 O O . THR A 1 411 ? -10.077 1.568 31.200 1.00 92.00 411 THR A O 1
ATOM 3254 N N . SER A 1 412 ? -10.405 0.286 29.397 1.00 92.25 412 SER A N 1
ATOM 3255 C CA . SER A 1 412 ? -10.195 -0.961 30.105 1.00 92.25 412 SER A CA 1
ATOM 3256 C C . SER A 1 412 ? -8.720 -1.264 30.361 1.00 92.25 412 SER A C 1
ATOM 3258 O O . SER A 1 412 ? -7.838 -0.933 29.568 1.00 92.25 412 SER A O 1
ATOM 3260 N N . GLU A 1 413 ? -8.460 -1.970 31.460 1.00 90.88 413 GLU A N 1
ATOM 3261 C CA . GLU A 1 413 ? -7.110 -2.407 31.818 1.00 90.88 413 GLU A CA 1
ATOM 3262 C C . GLU A 1 413 ? -6.525 -3.393 30.797 1.00 90.88 413 GLU A C 1
ATOM 3264 O O . GLU A 1 413 ? -5.313 -3.416 30.603 1.00 90.88 413 GLU A O 1
ATOM 3269 N N . GLU A 1 414 ? -7.353 -4.188 30.112 1.00 93.00 414 GLU A N 1
ATOM 3270 C CA . GLU A 1 414 ? -6.880 -5.173 29.132 1.00 93.00 414 GLU A CA 1
ATOM 3271 C C . GLU A 1 414 ? -6.268 -4.524 27.880 1.00 93.00 414 GLU A C 1
ATOM 3273 O O . GLU A 1 414 ? -5.414 -5.131 27.227 1.00 93.00 414 GLU A O 1
ATOM 3278 N N . LEU A 1 415 ? -6.686 -3.294 27.555 1.00 94.19 415 LEU A N 1
ATOM 3279 C CA . LEU A 1 415 ? -6.228 -2.542 26.382 1.00 94.19 415 LEU A CA 1
ATOM 3280 C C . LEU A 1 415 ? -5.266 -1.396 26.733 1.00 94.19 415 LEU A C 1
ATOM 3282 O O . LEU A 1 415 ? -4.864 -0.640 25.849 1.00 94.19 415 LEU A O 1
ATOM 3286 N N . ARG A 1 416 ? -4.857 -1.266 28.002 1.00 91.19 416 ARG A N 1
ATOM 3287 C CA . ARG A 1 416 ? -4.035 -0.141 28.484 1.00 91.19 416 ARG A CA 1
ATOM 3288 C C . ARG A 1 416 ? -2.664 -0.019 27.815 1.00 91.19 416 ARG A C 1
ATOM 3290 O O . ARG A 1 416 ? -2.087 1.061 27.827 1.00 91.19 416 ARG A O 1
ATOM 3297 N N . ASP A 1 417 ? -2.144 -1.119 27.270 1.00 91.81 417 ASP A N 1
ATOM 3298 C CA . ASP A 1 417 ? -0.823 -1.187 26.635 1.00 91.81 417 ASP A CA 1
ATOM 3299 C C . ASP A 1 417 ? -0.877 -0.879 25.124 1.00 91.81 417 ASP A C 1
ATOM 3301 O O . ASP A 1 417 ? 0.161 -0.834 24.456 1.00 91.81 417 ASP A O 1
ATOM 3305 N N . ALA A 1 418 ? -2.073 -0.640 24.572 1.00 94.62 418 ALA A N 1
ATOM 3306 C CA . ALA A 1 418 ? -2.241 -0.271 23.174 1.00 94.62 418 ALA A CA 1
ATOM 3307 C C . ALA A 1 418 ? -1.585 1.084 22.871 1.00 94.62 418 ALA A C 1
ATOM 3309 O O . ALA A 1 418 ? -1.820 2.088 23.545 1.00 94.62 418 ALA A O 1
ATOM 3310 N N . SER A 1 419 ? -0.777 1.122 21.813 1.00 94.00 419 SER A N 1
ATOM 3311 C CA . SER A 1 419 ? -0.063 2.312 21.353 1.00 94.00 419 SER A CA 1
ATOM 3312 C C . SER A 1 419 ? -0.707 2.980 20.140 1.00 94.00 419 SER A C 1
ATOM 3314 O O . SER A 1 419 ? -0.419 4.149 19.885 1.00 94.00 419 SER A O 1
ATOM 3316 N N . ALA A 1 420 ? -1.589 2.290 19.419 1.00 95.44 420 ALA A N 1
ATOM 3317 C CA . ALA A 1 420 ? -2.302 2.839 18.275 1.00 95.44 420 ALA A CA 1
ATOM 3318 C C . ALA A 1 420 ? -3.780 2.432 18.269 1.00 95.44 420 ALA A C 1
ATOM 3320 O O . ALA A 1 420 ? -4.121 1.312 18.649 1.00 95.44 420 ALA A O 1
ATOM 3321 N N . LEU A 1 421 ? -4.642 3.329 17.791 1.00 95.44 421 LEU A N 1
ATOM 3322 C CA . LEU A 1 421 ? -6.069 3.089 17.582 1.00 95.44 421 LEU A CA 1
ATOM 3323 C C . LEU A 1 421 ? -6.462 3.569 16.184 1.00 95.44 421 LEU A C 1
ATOM 3325 O O . LEU A 1 421 ? -6.253 4.737 15.851 1.00 95.44 421 LEU A O 1
ATOM 3329 N N . SER A 1 422 ? -7.073 2.680 15.404 1.00 95.38 422 SER A N 1
ATOM 3330 C CA . SER A 1 422 ? -7.564 2.988 14.062 1.00 95.38 422 SER A CA 1
ATOM 3331 C C . SER A 1 422 ? -9.065 2.774 13.980 1.00 95.38 422 SER A C 1
ATOM 3333 O O . SER A 1 422 ? -9.561 1.684 14.267 1.00 95.38 422 SER A O 1
ATOM 3335 N N . LEU A 1 423 ? -9.788 3.817 13.580 1.00 92.50 423 LEU A N 1
ATOM 3336 C CA . LEU A 1 423 ? -11.245 3.831 13.503 1.00 92.50 423 LEU A CA 1
ATOM 3337 C C . LEU A 1 423 ? -11.701 4.262 12.117 1.00 92.50 423 LEU A C 1
ATOM 3339 O O . LEU A 1 423 ? -11.109 5.146 11.496 1.00 92.50 423 LEU A O 1
ATOM 3343 N N . ARG A 1 424 ? -12.813 3.686 11.664 1.00 88.81 424 ARG A N 1
ATOM 3344 C CA . ARG A 1 424 ? -13.523 4.183 10.490 1.00 88.81 424 ARG A CA 1
ATOM 3345 C C . ARG A 1 424 ? -14.558 5.216 10.910 1.00 88.81 424 ARG A C 1
ATOM 3347 O O . ARG A 1 424 ? -15.410 4.920 11.740 1.00 88.81 424 ARG A O 1
ATOM 3354 N N . ILE A 1 425 ? -14.513 6.396 10.303 1.00 85.38 425 ILE A N 1
ATOM 3355 C CA . ILE A 1 425 ? -15.474 7.473 10.534 1.00 85.38 425 ILE A CA 1
ATOM 3356 C C . ILE A 1 425 ? -16.430 7.558 9.346 1.00 85.38 425 ILE A C 1
ATOM 3358 O O . ILE A 1 425 ? -16.038 7.884 8.224 1.00 85.38 425 ILE A O 1
ATOM 3362 N N . ASP A 1 426 ? -17.708 7.288 9.599 1.00 78.25 426 ASP A N 1
ATOM 3363 C CA . ASP A 1 426 ? -18.781 7.427 8.620 1.00 78.25 426 ASP A CA 1
ATOM 3364 C 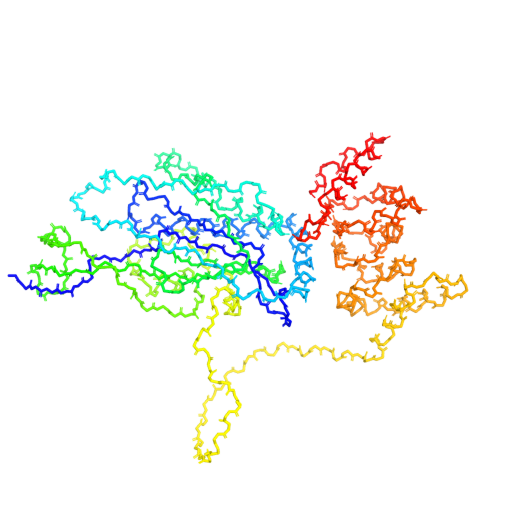C . ASP A 1 426 ? -19.973 8.229 9.179 1.00 78.25 426 ASP A C 1
ATOM 3366 O O . ASP A 1 426 ? -20.057 8.547 10.369 1.00 78.25 426 ASP A O 1
ATOM 3370 N N . GLN A 1 427 ? -20.903 8.611 8.296 1.00 70.00 427 GLN A N 1
ATOM 3371 C CA . GLN A 1 427 ? -22.100 9.371 8.686 1.00 70.00 427 GLN A CA 1
ATOM 3372 C C . GLN A 1 427 ? -22.978 8.620 9.692 1.00 70.00 427 GLN A C 1
ATOM 3374 O O . GLN A 1 427 ? -23.671 9.265 10.478 1.00 70.00 427 GLN A O 1
ATOM 3379 N N . PHE A 1 428 ? -22.959 7.284 9.688 1.00 65.75 428 PHE A N 1
ATOM 3380 C CA . PHE A 1 428 ? -23.757 6.486 10.616 1.00 65.75 428 PHE A CA 1
ATOM 3381 C C . PHE A 1 428 ? -23.216 6.594 12.038 1.00 65.75 428 PHE A C 1
ATOM 3383 O O . PHE A 1 428 ? -24.002 6.773 12.972 1.00 65.75 428 PHE A O 1
ATOM 3390 N N . MET A 1 429 ? -21.892 6.553 12.191 1.00 72.00 429 MET A N 1
ATOM 3391 C CA . MET A 1 429 ? -21.218 6.752 13.469 1.00 72.00 429 MET A CA 1
ATOM 3392 C C . MET A 1 429 ? -21.559 8.125 14.070 1.00 72.00 429 MET A C 1
ATOM 3394 O O . MET A 1 429 ? -21.951 8.216 15.233 1.00 72.00 429 MET A O 1
ATOM 3398 N N . LEU A 1 430 ? -21.507 9.183 13.253 1.00 69.94 430 LEU A N 1
ATOM 3399 C CA . LEU A 1 430 ? -21.824 10.552 13.680 1.00 69.94 430 LEU A CA 1
ATOM 3400 C C . LEU A 1 430 ? -23.306 10.768 14.004 1.00 69.94 430 LEU A C 1
ATOM 3402 O O . LEU A 1 430 ? -23.634 11.420 14.992 1.00 69.94 430 LEU A O 1
ATOM 3406 N N . ALA A 1 431 ? -24.216 10.230 13.190 1.00 66.12 431 ALA A N 1
ATOM 3407 C CA . ALA A 1 431 ? -25.653 10.417 13.391 1.00 66.12 431 ALA A CA 1
ATOM 3408 C C . ALA A 1 431 ? -26.172 9.731 14.668 1.00 66.12 431 ALA A C 1
ATOM 3410 O O . ALA A 1 431 ? -27.171 10.169 15.243 1.00 66.12 431 ALA A O 1
ATOM 3411 N N . ARG A 1 432 ? -25.522 8.644 15.104 1.00 66.56 432 ARG A N 1
ATOM 3412 C CA . ARG A 1 432 ? -25.825 7.985 16.385 1.00 66.56 432 ARG A CA 1
ATOM 3413 C C . ARG A 1 432 ? -25.278 8.771 17.565 1.00 66.56 432 ARG A C 1
ATOM 3415 O O . ARG A 1 432 ? -25.989 8.950 18.549 1.00 66.56 432 ARG A O 1
ATOM 3422 N N . ASP A 1 433 ? -24.067 9.296 17.426 1.00 66.62 433 ASP A N 1
ATOM 3423 C CA . ASP A 1 433 ? -23.437 10.101 18.465 1.00 66.62 433 ASP A CA 1
ATOM 3424 C C . ASP A 1 433 ? -24.244 11.355 18.829 1.00 66.62 433 ASP A C 1
ATOM 3426 O O . ASP A 1 433 ? -24.441 11.643 20.006 1.00 66.62 433 ASP A O 1
ATOM 3430 N N . GLU A 1 434 ? -24.816 12.048 17.839 1.00 65.06 434 GLU A N 1
ATOM 3431 C CA . GLU A 1 434 ? -25.645 13.240 18.085 1.00 65.06 434 GLU A CA 1
ATOM 3432 C C . GLU A 1 434 ? -26.876 12.965 18.970 1.00 65.06 434 GLU A C 1
ATOM 3434 O O . GLU A 1 434 ? -27.448 13.899 19.532 1.00 65.06 434 GLU A O 1
ATOM 3439 N N . LYS A 1 435 ? -27.281 11.697 19.125 1.00 61.12 435 LYS A N 1
ATOM 3440 C CA . LYS A 1 435 ? -28.373 11.280 20.016 1.00 61.12 435 LYS A CA 1
ATOM 3441 C C . LYS A 1 435 ? -27.899 10.754 21.373 1.00 61.12 435 LYS A C 1
ATOM 3443 O O . LYS A 1 435 ? -28.687 10.788 22.315 1.00 61.12 435 LYS A O 1
ATOM 3448 N N . GLU A 1 436 ? -26.665 10.259 21.471 1.00 63.28 436 GLU A N 1
ATOM 3449 C CA . GLU A 1 436 ? -26.158 9.523 22.641 1.00 63.28 436 GLU A CA 1
ATOM 3450 C C . GLU A 1 436 ? -25.048 10.256 23.416 1.00 63.28 436 GLU A C 1
ATOM 3452 O O . GLU A 1 436 ? -24.802 9.905 24.566 1.00 63.28 436 GLU A O 1
ATOM 3457 N N . GLY A 1 437 ? -24.415 11.290 22.847 1.00 69.69 437 GLY A N 1
ATOM 3458 C CA . GLY A 1 437 ? -23.351 12.060 23.512 1.00 69.69 437 GLY A CA 1
ATOM 3459 C C . GLY A 1 437 ? -22.020 11.309 23.677 1.00 69.69 437 GLY A C 1
ATOM 3460 O O . GLY A 1 437 ? -21.190 11.700 24.494 1.00 69.69 437 GLY A O 1
ATOM 3461 N N . GLY A 1 438 ? -21.793 10.243 22.908 1.00 81.38 438 GLY A N 1
ATOM 3462 C CA . GLY A 1 438 ? -20.631 9.357 23.024 1.00 81.38 438 GLY A CA 1
ATOM 3463 C C . GLY A 1 438 ? -19.282 9.972 22.627 1.00 81.38 438 GLY A C 1
ATOM 3464 O O . GLY A 1 438 ? -18.241 9.417 22.974 1.00 81.38 438 GLY A O 1
ATOM 3465 N N . LEU A 1 439 ? -19.251 11.108 21.928 1.00 84.69 439 LEU A N 1
ATOM 3466 C CA . LEU A 1 439 ? -18.012 11.812 21.594 1.00 84.69 439 LEU A CA 1
ATOM 3467 C C . LEU A 1 439 ? -17.340 12.409 22.833 1.00 84.69 439 LEU A C 1
ATOM 3469 O O . LEU A 1 439 ? -16.113 12.400 22.904 1.00 84.69 439 LEU A O 1
ATOM 3473 N N . ASP A 1 440 ? -18.110 12.891 23.810 1.00 85.44 440 ASP A N 1
ATOM 3474 C CA . ASP A 1 440 ? -17.546 13.399 25.067 1.00 85.44 440 ASP A CA 1
ATOM 3475 C C . ASP A 1 440 ? -16.929 12.250 25.882 1.00 85.44 440 ASP A C 1
ATOM 3477 O O . ASP A 1 440 ? -15.813 12.382 26.392 1.00 85.44 440 ASP A O 1
ATOM 3481 N N . ASP A 1 441 ? -17.594 11.091 25.905 1.00 87.75 441 ASP A N 1
ATOM 3482 C CA . ASP A 1 441 ? -17.070 9.866 26.518 1.00 87.75 441 ASP A CA 1
ATOM 3483 C C . ASP A 1 441 ? -15.783 9.398 25.826 1.00 87.75 441 ASP A C 1
ATOM 3485 O O . ASP A 1 441 ? -14.807 9.052 26.495 1.00 87.75 441 ASP A O 1
ATOM 3489 N N . LEU A 1 442 ? -15.738 9.431 24.488 1.00 89.44 442 LEU A N 1
ATOM 3490 C CA . LEU A 1 442 ? -14.537 9.083 23.729 1.00 89.44 442 LEU A CA 1
ATOM 3491 C C . LEU A 1 442 ? -13.389 10.056 24.009 1.00 89.44 442 LEU A C 1
ATOM 3493 O O . LEU A 1 442 ? -12.257 9.619 24.197 1.00 89.44 442 LEU A O 1
ATOM 3497 N N . VAL A 1 443 ? -13.655 11.363 24.063 1.00 88.12 443 VAL A N 1
ATOM 3498 C CA . VAL A 1 443 ? -12.636 12.367 24.403 1.00 88.12 443 VAL A CA 1
ATOM 3499 C C . VAL A 1 443 ? -12.079 12.118 25.803 1.00 88.12 443 VAL A C 1
ATOM 3501 O O . VAL A 1 443 ? -10.860 12.108 25.978 1.00 88.12 443 VAL A O 1
ATOM 3504 N N . ALA A 1 444 ? -12.945 11.868 26.789 1.00 88.50 444 ALA A N 1
ATOM 3505 C CA . ALA A 1 444 ? -12.523 11.552 28.150 1.00 88.50 444 ALA A CA 1
ATOM 3506 C C . ALA A 1 444 ? -11.678 10.269 28.199 1.00 88.50 444 ALA A C 1
ATOM 3508 O O . ALA A 1 444 ? -10.640 10.236 28.859 1.00 88.50 444 ALA A O 1
ATOM 3509 N N . ALA A 1 445 ? -12.086 9.239 27.460 1.00 90.56 445 ALA A N 1
ATOM 3510 C CA . ALA A 1 445 ? -11.382 7.970 27.357 1.00 90.56 445 ALA A CA 1
ATOM 3511 C C . ALA A 1 445 ? -9.997 8.111 26.696 1.00 90.56 445 ALA A C 1
ATOM 3513 O O . ALA A 1 445 ? -9.004 7.594 27.210 1.00 90.56 445 ALA A O 1
ATOM 3514 N N . LEU A 1 446 ? -9.900 8.870 25.599 1.00 89.69 446 LEU A N 1
ATOM 3515 C CA . LEU A 1 446 ? -8.632 9.165 24.926 1.00 89.69 446 LEU A CA 1
ATOM 3516 C C . LEU A 1 446 ? -7.696 9.992 25.814 1.00 89.69 446 LEU A C 1
ATOM 3518 O O . LEU A 1 446 ? -6.498 9.726 25.843 1.00 89.69 446 LEU A O 1
ATOM 3522 N N . ALA A 1 447 ? -8.231 10.954 26.570 1.00 86.00 447 ALA A N 1
ATOM 3523 C CA . ALA A 1 447 ? -7.450 11.757 27.509 1.00 86.00 447 ALA A CA 1
ATOM 3524 C C . ALA A 1 447 ? -6.901 10.933 28.689 1.00 86.00 447 ALA A C 1
ATOM 3526 O O . ALA A 1 447 ? -5.833 11.249 29.211 1.00 86.00 447 ALA A O 1
ATOM 3527 N N . GLN A 1 448 ? -7.614 9.882 29.108 1.00 86.81 448 GLN A N 1
ATOM 3528 C CA . GLN A 1 448 ? -7.168 8.956 30.156 1.00 86.81 448 GLN A CA 1
ATOM 3529 C C . GLN A 1 448 ? -6.121 7.951 29.656 1.00 86.81 448 GLN A C 1
ATOM 3531 O O . GLN A 1 448 ? -5.333 7.437 30.453 1.00 86.81 448 GLN A O 1
ATOM 3536 N N . SER A 1 449 ? -6.081 7.676 28.351 1.00 87.19 449 SER A N 1
ATOM 3537 C CA . SER A 1 449 ? -5.110 6.750 27.776 1.00 87.19 449 SER A CA 1
ATOM 3538 C C . SER A 1 449 ? -3.726 7.388 27.657 1.00 87.19 449 SER A C 1
ATOM 3540 O O . SER A 1 449 ? -3.494 8.302 26.869 1.00 87.19 449 SER A O 1
ATOM 3542 N N . THR A 1 450 ? -2.765 6.873 28.423 1.00 85.19 450 THR A N 1
ATOM 3543 C CA . THR A 1 450 ? -1.373 7.359 28.395 1.00 85.19 450 THR A CA 1
ATOM 3544 C C . THR A 1 450 ? -0.505 6.638 27.359 1.00 85.19 450 THR A C 1
ATOM 3546 O O . THR A 1 450 ? 0.509 7.185 26.909 1.00 85.19 450 THR A O 1
ATOM 3549 N N . ALA A 1 451 ? -0.901 5.428 26.952 1.00 90.00 451 ALA A N 1
ATOM 3550 C CA . ALA A 1 451 ? -0.146 4.584 26.031 1.00 90.00 451 ALA A CA 1
ATOM 3551 C C . ALA A 1 451 ? -0.425 4.885 24.552 1.00 90.00 451 ALA A C 1
ATOM 3553 O O . ALA A 1 451 ? 0.495 4.754 23.741 1.00 90.00 451 ALA A O 1
ATOM 3554 N N . LEU A 1 452 ? -1.639 5.339 24.204 1.00 90.38 452 LEU A N 1
ATOM 3555 C CA . LEU A 1 452 ? -2.039 5.622 22.822 1.00 90.38 452 LEU A CA 1
ATOM 3556 C C . LEU A 1 452 ? -1.228 6.783 22.232 1.00 90.38 452 LEU A C 1
ATOM 3558 O O . LEU A 1 452 ? -1.425 7.954 22.558 1.00 90.38 452 LEU A O 1
ATOM 3562 N N . LYS A 1 453 ? -0.293 6.449 21.343 1.00 89.56 453 LYS A N 1
ATOM 3563 C CA . LYS A 1 453 ? 0.620 7.357 20.637 1.00 89.56 453 LYS A CA 1
ATOM 3564 C C . LYS A 1 453 ? 0.144 7.735 19.243 1.00 89.56 453 LYS A C 1
ATOM 3566 O O . LYS A 1 453 ? 0.616 8.743 18.732 1.00 89.56 453 LYS A O 1
ATOM 3571 N N . GLN A 1 454 ? -0.741 6.952 18.640 1.00 90.50 454 GLN A N 1
ATOM 3572 C CA . GLN A 1 454 ? -1.171 7.151 17.262 1.00 90.50 454 GLN A CA 1
ATOM 3573 C C . GLN A 1 454 ? -2.676 6.940 17.137 1.00 90.50 454 GLN A C 1
ATOM 3575 O O . GLN A 1 454 ? -3.211 5.941 17.618 1.00 90.50 454 GLN A O 1
ATOM 3580 N N . LEU A 1 455 ? -3.347 7.892 16.495 1.00 90.88 455 LEU A N 1
ATOM 3581 C CA . LEU A 1 455 ? -4.768 7.817 16.173 1.00 90.88 455 LEU 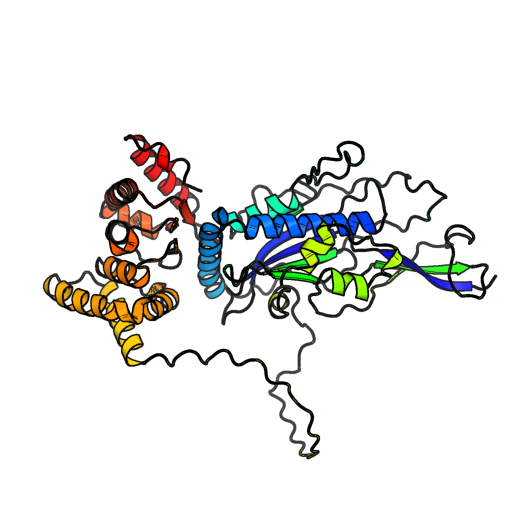A CA 1
ATOM 3582 C C . LEU A 1 455 ? -4.923 7.930 14.660 1.00 90.88 455 LEU A C 1
ATOM 3584 O O . LEU A 1 455 ? -4.442 8.900 14.073 1.00 90.88 455 LEU A O 1
ATOM 3588 N N . CYS A 1 456 ? -5.590 6.953 14.050 1.00 90.69 456 CYS A N 1
ATOM 3589 C CA . CYS A 1 456 ? -5.871 6.938 12.619 1.00 90.69 456 CYS A CA 1
ATOM 3590 C C . CYS A 1 456 ? -7.386 6.958 12.398 1.00 90.69 456 CYS A C 1
ATOM 3592 O O . CYS A 1 456 ? -8.097 6.036 12.804 1.00 90.69 456 CYS A O 1
ATOM 3594 N N . PHE A 1 457 ? -7.882 8.000 11.735 1.00 89.81 457 PHE A N 1
ATOM 3595 C CA . PHE A 1 457 ? -9.296 8.134 11.386 1.00 89.81 457 PHE A CA 1
ATOM 3596 C C . PHE A 1 457 ? -9.466 7.981 9.877 1.00 89.81 457 PHE A C 1
ATOM 3598 O O . PHE A 1 457 ? -9.011 8.818 9.102 1.00 89.81 457 PHE A O 1
ATOM 3605 N N . LEU A 1 458 ? -10.107 6.892 9.457 1.00 88.88 458 LEU A N 1
ATOM 3606 C CA . LEU A 1 458 ? -10.224 6.524 8.051 1.00 88.88 458 LEU A CA 1
ATOM 3607 C C . LEU A 1 458 ? -11.650 6.739 7.543 1.00 88.88 458 LEU A C 1
ATOM 3609 O O . LEU A 1 458 ? -12.626 6.451 8.234 1.00 88.88 458 LEU A O 1
ATOM 3613 N N . GLN A 1 459 ? -11.774 7.193 6.300 1.00 85.56 459 GLN A N 1
ATOM 3614 C CA . GLN A 1 459 ? -13.047 7.257 5.578 1.00 85.56 459 GLN A CA 1
ATOM 3615 C C . GLN A 1 459 ? -13.196 6.070 4.631 1.00 85.56 459 GLN A C 1
ATOM 3617 O O . GLN A 1 459 ? -12.213 5.429 4.275 1.00 85.56 459 GLN A O 1
ATOM 3622 N N . ARG A 1 460 ? -14.422 5.801 4.164 1.00 82.62 460 ARG A N 1
ATOM 3623 C CA . ARG A 1 460 ? -14.619 4.852 3.060 1.00 82.62 460 ARG A CA 1
ATOM 3624 C C . ARG A 1 460 ? -13.891 5.339 1.792 1.00 82.62 460 ARG A C 1
ATOM 3626 O O . ARG A 1 460 ? -13.959 6.537 1.500 1.00 82.62 460 ARG A O 1
ATOM 3633 N N . PRO A 1 461 ? -13.292 4.428 1.001 1.00 82.81 461 PRO A N 1
ATOM 3634 C CA . PRO A 1 461 ? -12.569 4.796 -0.219 1.00 82.81 461 PRO A CA 1
ATOM 3635 C C . PRO A 1 461 ? -13.412 5.530 -1.271 1.00 82.81 461 PRO A C 1
ATOM 3637 O O . PRO A 1 461 ? -12.877 6.324 -2.036 1.00 82.81 461 PRO A O 1
ATOM 3640 N N . ASP A 1 462 ? -14.737 5.330 -1.283 1.00 76.88 462 ASP A N 1
ATOM 3641 C CA . ASP A 1 462 ? -15.655 6.003 -2.215 1.00 76.88 462 ASP A CA 1
ATOM 3642 C C . ASP A 1 462 ? -15.857 7.499 -1.920 1.00 76.88 462 ASP A C 1
ATOM 3644 O O . ASP A 1 462 ? -16.477 8.204 -2.719 1.00 76.88 462 ASP A O 1
ATOM 3648 N N . ARG A 1 463 ? -15.357 7.981 -0.771 1.00 68.19 463 ARG A N 1
ATOM 3649 C CA . ARG A 1 463 ? -15.357 9.383 -0.335 1.00 68.19 463 ARG A CA 1
ATOM 3650 C C . ARG A 1 463 ? -16.702 10.102 -0.483 1.00 68.19 463 ARG A C 1
ATOM 3652 O O . ARG A 1 463 ? -16.756 11.327 -0.525 1.00 68.19 463 ARG A O 1
ATOM 3659 N N . LYS A 1 464 ? -17.832 9.391 -0.428 1.00 67.19 464 LYS A N 1
ATOM 3660 C CA . LYS A 1 464 ? -19.176 10.018 -0.424 1.00 67.19 464 LYS A CA 1
ATOM 3661 C C . LYS A 1 464 ? -19.467 10.822 0.848 1.00 67.19 464 LYS A C 1
ATOM 3663 O O . LYS A 1 464 ? -20.544 11.389 1.011 1.00 67.19 464 LYS A O 1
ATOM 3668 N N . SER A 1 465 ? -18.516 10.831 1.775 1.00 59.56 465 SER A N 1
ATOM 3669 C CA . SER A 1 465 ? -18.663 11.299 3.138 1.00 59.56 465 SER A CA 1
ATOM 3670 C C . SER A 1 465 ? -17.464 12.143 3.601 1.00 59.56 465 SER A C 1
ATOM 3672 O O . SER A 1 465 ? -17.179 12.144 4.799 1.00 59.56 465 SER A O 1
ATOM 3674 N N . VAL A 1 466 ? -16.774 12.860 2.695 1.00 61.50 466 VAL A N 1
ATOM 3675 C CA . VAL A 1 466 ? -15.624 13.730 3.054 1.00 61.50 466 VAL A CA 1
ATOM 3676 C C . VAL A 1 466 ? -15.979 14.668 4.213 1.00 61.50 466 VAL A C 1
ATOM 3678 O O . VAL A 1 466 ? -15.286 14.682 5.229 1.00 61.50 466 VAL A O 1
ATOM 3681 N N . ASP A 1 467 ? -17.157 15.292 4.150 1.00 69.06 467 ASP A N 1
ATOM 3682 C CA . ASP A 1 467 ? -17.671 16.176 5.199 1.00 69.06 467 ASP A CA 1
ATOM 3683 C C . ASP A 1 467 ? -17.778 15.517 6.585 1.00 69.06 467 ASP A C 1
ATOM 3685 O O . ASP A 1 467 ? -17.846 16.219 7.589 1.00 69.06 467 ASP A O 1
ATOM 3689 N N . ALA A 1 468 ? -17.891 14.189 6.691 1.00 73.19 468 ALA A N 1
ATOM 3690 C CA . ALA A 1 468 ? -18.069 13.516 7.979 1.00 73.19 468 ALA A CA 1
ATOM 3691 C C . ALA A 1 468 ? -16.768 13.438 8.783 1.00 73.19 468 ALA A C 1
ATOM 3693 O O . ALA A 1 468 ? -16.775 13.827 9.948 1.00 73.19 468 ALA A O 1
ATOM 3694 N N . SER A 1 469 ? -15.657 12.981 8.190 1.00 74.50 469 SER A N 1
ATOM 3695 C CA . SER A 1 469 ? -14.394 12.917 8.956 1.00 74.50 469 SER A CA 1
ATOM 3696 C C . SER A 1 469 ? -13.870 14.308 9.255 1.00 74.50 469 SER A C 1
ATOM 3698 O O . SER A 1 469 ? -13.418 14.535 10.369 1.00 74.50 469 SER A O 1
ATOM 3700 N N . ASP A 1 470 ? -14.008 15.263 8.332 1.00 76.00 470 ASP A N 1
ATOM 3701 C CA . ASP A 1 470 ? -13.595 16.645 8.592 1.00 76.00 470 ASP A CA 1
ATOM 3702 C C . ASP A 1 470 ? -14.387 17.247 9.760 1.00 76.00 470 ASP A C 1
ATOM 3704 O O . ASP A 1 470 ? -13.808 17.848 10.670 1.00 76.00 470 ASP A O 1
ATOM 3708 N N . ARG A 1 471 ? -15.710 17.020 9.803 1.00 79.81 471 ARG A N 1
ATOM 3709 C CA . ARG A 1 471 ? -16.551 17.414 10.946 1.00 79.81 471 ARG A CA 1
ATOM 3710 C C . ARG A 1 471 ? -16.174 16.680 12.228 1.00 79.81 471 ARG A C 1
ATOM 3712 O O . ARG A 1 471 ? -16.140 17.317 13.278 1.00 79.81 471 ARG A O 1
ATOM 3719 N N . PHE A 1 472 ? -15.903 15.378 12.166 1.00 81.94 472 PHE A N 1
ATOM 3720 C CA . PHE A 1 472 ? -15.488 14.593 13.328 1.00 81.94 472 PHE A CA 1
ATOM 3721 C C . PHE A 1 472 ? -14.161 15.105 13.891 1.00 81.94 472 PHE A C 1
ATOM 3723 O O . PHE A 1 472 ? -14.105 15.473 15.060 1.00 81.94 472 PHE A O 1
ATOM 3730 N N . CYS A 1 473 ? -13.129 15.219 13.054 1.00 79.69 473 CYS A N 1
ATOM 3731 C CA . CYS A 1 473 ? -11.813 15.719 13.437 1.00 79.69 473 CYS A CA 1
ATOM 3732 C C . CYS A 1 473 ? -11.885 17.155 13.965 1.00 79.69 473 CYS A C 1
ATOM 3734 O O . CYS A 1 473 ? -11.259 17.452 14.978 1.00 79.69 473 CYS A O 1
ATOM 3736 N N . SER A 1 474 ? -12.692 18.028 13.352 1.00 80.62 474 SER A N 1
ATOM 3737 C CA . SER A 1 474 ? -12.895 19.397 13.848 1.00 80.62 474 SER A CA 1
ATOM 3738 C C . SER A 1 474 ? -13.549 19.404 15.230 1.00 80.62 474 SER A C 1
ATOM 3740 O O . SER A 1 474 ? -13.032 20.033 16.149 1.00 80.62 474 SER A O 1
ATOM 3742 N N . ARG A 1 475 ? -14.636 18.642 15.421 1.00 82.19 475 ARG A N 1
ATOM 3743 C CA . ARG A 1 475 ? -15.331 18.528 16.717 1.00 82.19 475 ARG A CA 1
ATOM 3744 C C . ARG A 1 475 ? -14.448 17.900 17.797 1.00 82.19 475 ARG A C 1
ATOM 3746 O O . ARG A 1 475 ? -14.523 18.308 18.956 1.00 82.19 475 ARG A O 1
ATOM 3753 N N . LEU A 1 476 ? -13.636 16.912 17.426 1.00 81.75 476 LEU A N 1
ATOM 3754 C CA . LEU A 1 476 ? -12.661 16.277 18.305 1.00 81.75 476 LEU A CA 1
ATOM 3755 C C . LEU A 1 476 ? -11.585 17.294 18.708 1.00 81.75 476 LEU A C 1
ATOM 3757 O O . LEU A 1 476 ? -11.331 17.483 19.893 1.00 81.75 476 LEU A O 1
ATOM 3761 N N . ALA A 1 477 ? -11.012 18.016 17.743 1.00 75.81 477 ALA A N 1
ATOM 3762 C CA . ALA A 1 477 ? -9.992 19.031 17.985 1.00 75.81 477 ALA A CA 1
ATOM 3763 C C . ALA A 1 477 ? -10.504 20.206 18.835 1.00 75.81 477 ALA A C 1
ATOM 3765 O O . ALA A 1 477 ? -9.779 20.676 19.712 1.00 75.81 477 ALA A O 1
ATOM 3766 N N . GLU A 1 478 ? -11.739 20.670 18.621 1.00 79.81 478 GLU A N 1
ATOM 3767 C CA . GLU A 1 478 ? -12.380 21.711 19.437 1.00 79.81 478 GLU A CA 1
ATOM 3768 C C . GLU A 1 478 ? -12.498 21.281 20.903 1.00 79.81 478 GLU A C 1
ATOM 3770 O O . GLU A 1 478 ? -12.075 22.016 21.798 1.00 79.81 478 GLU A O 1
ATOM 3775 N N . ARG A 1 479 ? -12.997 20.065 21.154 1.00 76.44 479 ARG A N 1
ATOM 3776 C CA . ARG A 1 479 ? -13.140 19.509 22.509 1.00 76.44 479 ARG A CA 1
ATOM 3777 C C . ARG A 1 479 ? -11.797 19.261 23.188 1.00 76.44 479 ARG A C 1
ATOM 3779 O O . ARG A 1 479 ? -11.660 19.511 24.381 1.00 76.44 479 ARG A O 1
ATOM 3786 N N . LEU A 1 480 ? -10.793 18.844 22.421 1.00 70.12 480 LEU A N 1
ATOM 3787 C CA . LEU A 1 480 ? -9.425 18.670 22.909 1.00 70.12 480 LEU A CA 1
ATOM 3788 C C . LEU A 1 480 ? -8.710 20.003 23.178 1.00 70.12 480 LEU A C 1
ATOM 3790 O O . LEU A 1 480 ? -7.811 20.052 24.010 1.00 70.12 480 LEU A O 1
ATOM 3794 N N . SER A 1 481 ? -9.116 21.095 22.523 1.00 60.78 481 SER A N 1
ATOM 3795 C CA . SER A 1 481 ? -8.530 22.432 22.719 1.00 60.78 481 SER A CA 1
ATOM 3796 C C . SER A 1 481 ? -9.032 23.142 23.985 1.00 60.78 481 SER A C 1
ATOM 3798 O O . SER A 1 481 ? -8.475 24.169 24.364 1.00 60.78 481 SER A O 1
ATOM 3800 N N . GLY A 1 482 ? -10.067 22.611 24.646 1.00 55.62 482 GLY A N 1
ATOM 3801 C CA . GLY A 1 482 ? -10.617 23.142 25.899 1.00 55.62 482 GLY A CA 1
ATOM 3802 C C . GLY A 1 482 ? -9.875 22.716 27.176 1.00 55.62 482 GLY A C 1
ATOM 3803 O O . GLY A 1 482 ? -10.293 23.114 28.262 1.00 55.62 482 GLY A O 1
ATOM 3804 N N . GLY A 1 483 ? -8.797 21.925 27.074 1.00 53.47 483 GLY A N 1
ATOM 3805 C CA . GLY A 1 483 ? -8.016 21.410 28.207 1.00 53.47 483 GLY A CA 1
ATOM 3806 C C . GLY A 1 483 ? -6.527 21.204 27.888 1.00 53.47 483 GLY A C 1
ATOM 3807 O O . GLY A 1 483 ? -6.101 21.356 26.746 1.00 53.47 483 GLY A O 1
ATOM 3808 N N . ASP A 1 484 ? -5.736 20.867 28.914 1.00 42.94 484 ASP A N 1
ATOM 3809 C CA . ASP A 1 484 ? -4.268 20.691 28.905 1.00 42.94 484 ASP A CA 1
ATOM 3810 C C . ASP A 1 484 ? -3.831 19.411 28.145 1.00 42.94 484 ASP A C 1
ATOM 3812 O O . ASP A 1 484 ? -3.307 18.454 28.714 1.00 42.94 484 ASP A O 1
ATOM 3816 N N . LEU A 1 485 ? -4.151 19.339 26.846 1.00 52.47 485 LEU A N 1
ATOM 3817 C CA . LEU A 1 485 ? -4.014 18.149 25.990 1.00 52.47 485 LEU A CA 1
ATOM 3818 C C . LEU A 1 485 ? -3.253 18.445 24.679 1.00 52.47 485 LEU A C 1
ATOM 3820 O O . LEU A 1 485 ? -3.515 17.831 23.643 1.00 52.47 485 LEU A O 1
ATOM 3824 N N . GLU A 1 486 ? -2.261 19.350 24.710 1.00 52.25 486 GLU A N 1
ATOM 3825 C CA . GLU A 1 486 ? -1.371 19.627 23.559 1.00 52.25 486 GLU A CA 1
ATOM 3826 C C . GLU A 1 486 ? -0.694 18.360 22.995 1.00 52.25 486 GLU A C 1
ATOM 3828 O O . GLU A 1 486 ? -0.366 18.302 21.809 1.00 52.25 486 GLU A O 1
ATOM 3833 N N . TRP A 1 487 ? -0.535 17.313 23.812 1.00 56.66 487 TRP A N 1
ATOM 3834 C CA . TRP A 1 487 ? 0.095 16.050 23.424 1.00 56.66 487 TRP A CA 1
ATOM 3835 C C . TRP A 1 487 ? -0.696 15.231 22.385 1.00 56.66 487 TRP A C 1
ATOM 3837 O O . TRP A 1 487 ? -0.096 14.381 21.730 1.00 56.66 487 TRP A O 1
ATOM 3847 N N . LEU A 1 488 ? -2.002 15.476 22.200 1.00 50.62 488 LEU A N 1
ATOM 3848 C CA . LEU A 1 488 ? -2.830 14.764 21.212 1.00 50.62 488 LEU A CA 1
ATOM 3849 C C . LEU A 1 488 ? -2.720 15.357 19.799 1.00 50.62 488 LEU A C 1
ATOM 3851 O O . LEU A 1 488 ? -2.807 14.616 18.822 1.00 50.62 488 LEU A O 1
ATOM 3855 N N . ARG A 1 489 ? -2.435 16.662 19.663 1.00 51.00 489 ARG A N 1
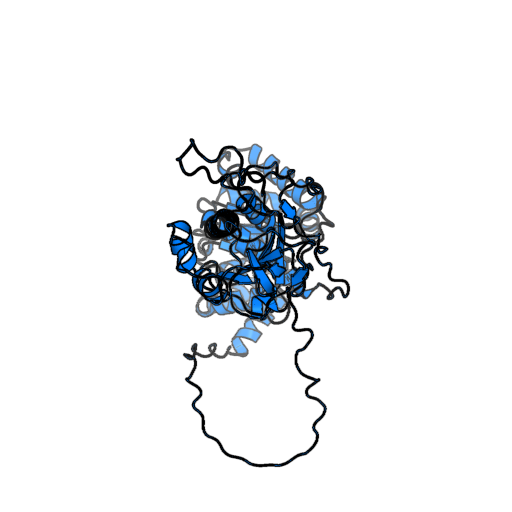ATOM 3856 C CA . ARG A 1 489 ? -2.254 17.312 18.346 1.00 51.00 489 ARG A CA 1
ATOM 3857 C C . ARG A 1 489 ? -1.046 16.784 17.572 1.00 51.00 489 ARG A C 1
ATOM 3859 O O . ARG A 1 489 ? -1.035 16.860 16.351 1.00 51.00 489 ARG A O 1
ATOM 3866 N N . SER A 1 490 ? -0.034 16.256 18.261 1.00 48.44 490 SER A N 1
ATOM 3867 C CA . SER A 1 490 ? 1.145 15.653 17.626 1.00 48.44 490 SER A CA 1
ATOM 3868 C C . SER A 1 490 ? 0.946 14.185 17.219 1.00 48.44 490 SER A C 1
ATOM 3870 O O . SER A 1 490 ? 1.872 13.592 16.673 1.00 48.44 490 SER A O 1
ATOM 3872 N N . ARG A 1 491 ? -0.230 13.595 17.495 1.00 48.88 491 ARG A N 1
ATOM 3873 C CA . ARG A 1 491 ? -0.497 12.145 17.398 1.00 48.88 491 ARG A CA 1
ATOM 3874 C C . ARG A 1 491 ? -1.622 11.752 16.437 1.00 48.88 491 ARG A C 1
ATOM 3876 O O . ARG A 1 491 ? -1.774 10.568 16.139 1.00 48.88 491 ARG A O 1
ATOM 3883 N N . THR A 1 492 ? -2.412 12.715 15.970 1.00 43.75 492 THR A N 1
ATOM 3884 C CA . THR A 1 492 ? -3.421 12.525 14.919 1.00 43.75 492 THR A CA 1
ATOM 3885 C C . THR A 1 492 ? -2.775 12.664 13.543 1.00 43.75 492 THR A C 1
ATOM 3887 O O . THR A 1 492 ? -2.202 13.719 13.259 1.00 43.75 492 THR A O 1
ATOM 3890 N N . MET A 1 493 ? -2.875 11.618 12.716 1.00 44.03 493 MET A N 1
ATOM 3891 C CA . MET A 1 493 ? -2.588 11.666 11.276 1.00 44.03 493 MET A CA 1
ATOM 3892 C C . MET A 1 493 ? -3.874 11.616 10.467 1.00 44.03 493 MET A C 1
ATOM 3894 O O . MET A 1 493 ? -4.758 10.806 10.832 1.00 44.03 493 MET A O 1
#

pLDDT: mean 78.37, std 18.07, range [25.66, 98.5]

Secondary structure (DSSP, 8-state):
--EEEEEEEEE--SEEEEEEEES-SGGG--EEEEEEEEE---SS---HHHHHHHHHHHHHHHHHHHH-GGGHHHHHHHHHHHHHHHHH----S-------PPPPP-----TT-TTS--PPPPPPP--SSS--SSHHHHHHHHHHHT-----S-TTS-SS-PPPGGGEEEE-TTPPP-TT-SSEEEEEEE-S-TTT--EEEEE---EEEEEEEE-S-TTS---TTTSPPPSSPPEEEE----S--B-HHHHHHHHS-GGG----HHHHHHHTSPBPPGGGGTTTS--TT----TT--------------------PPPPP---HHHHHHHHHHHHHTTS---HHHHHHHHHHHHHGGGGHHHHHHHHHHTTTT--SSHHHHHHHHHHTTT-SEEE-TT-TT--HHHHHHHHTSGGGTT--EEEEE--HHHHHHHHHH-HHHHHHHHHHH-SS--EEEEE--TT-TTHHHHHHHHHHHHHHHTTSS-HHHHTTB-

Organism: Aspergillus calidoustus (NCBI:txid454130)

Radius of gyration: 28.07 Å; chains: 1; bounding box: 67×68×79 Å